Protein AF-0000000084493733 (afdb_homodimer)

Foldseek 3Di:
DPFDKDFLVRLCVVVVHDSVVSVVCCVVVVQPWDDDDNTTIGTPVSSVVSVVVPPPPPPPDPPPPPLQQFEFEEEAADDPLVVVLQVVCVVPPVSYHYHYHYFAQQVRVVCVLVVNGFKYKYFAQDLPVRDTDVVVVVVRDDAFWKWKFFAWKFWKFKWFAAPLVVPDADPVCQLPPPFAEAEADPRHRQNNVNVSVCVVVVHDLVSGHHSPHHDHHQLVRNVCRVVVVGGMYMHTVLSNVVSVIDTHTDDMTTIIMMGTDDPSNPVNVVVSLCCFPPHCSLVVQVPRPRIGSPRTSPTPDTDDDDDDDD/DPFDKDFLVRLCVVVVHDSVVSVVCCVVPVQPWDDDDNTTIGTPVRSVVSVVVPPPPPPPDPPPPPLQQFEFEEEAADDPLVVVLQVVCVVPPVSYHYHYHYFAQQVRVVCVLVVNGFKYKYFAADLPVRDTDVVVVVVRDDAFWKWKFFAWKFWKFKWFAAPLVVPDADPVCQLPPPFAEAEADPRHRQNNVNVSVCVVVVHDLVSGHHSPHHDHHQLVRNVCRVVPVGGMYMHTVLSNVVSVIDTHTDDMTIIIMMGTDDPSNPVNVVVSLCCFPPDCSLVVQVPRPRIGSPRTSPTPDTDDDDDDDD

Nearest PDB structures (foldseek):
  3gzg-assembly3_C  TM=6.805E-01  e=1.046E-08  Xanthomonas citri
  4rxl-assembly1_A  TM=7.061E-01  e=1.014E-07  Vibrio cholerae O1 biovar El Tor str. N16961
  8zj9-assembly1_A  TM=6.864E-01  e=1.014E-07  Acinetobacter baumannii
  4xxu-assembly1_B  TM=6.724E-01  e=3.777E-07  Escherichia coli K-12
  3isp-assembly1_B-2  TM=5.066E-01  e=2.014E-06  Mycobacterium tuberculosis H37Rv

Organism: NCBI:txid1637975

InterPro domains:
  IPR010093 SinI-like, DNA-binding domain [TIGR01764] (5-51)
  IPR013324 RNA polymerase sigma factor, region 3/4-like [SSF88659] (4-46)
  IPR024370 PBP domain [PF12727] (91-277)
  IPR041657 Helix-turn-helix domain, group 17 [PF12728] (6-53)

Radius of gyration: 26.17 Å; Cα contacts (8 Å, |Δi|>4): 1186; chains: 2; bounding box: 71×70×61 Å

pLDDT: mean 86.86, std 16.52, range [29.17, 98.81]

Sequence (620 aa):
MHEKTYSPDEIAKMFKISKNTVYELIKRGELHAFKVGNKMRVVESEINRFKDAGRPSPALESANTPFQEQLLHIAGSHDFLIEQLIKYITGQSPALTIQPTYIGSLEGLMMLYKGNCDIAAMHLLDPTSKEYNLPFIRQLFIHERITVLRLAGREQGLITAKGNPKGILSIKDLTRKNIRFVNRQKGAGTRFLFDSLLADENINPFDIVGYELEEWNHLATASYISGGIADATFGIRSAANKLDLHFIPIAKEKFDLVLRWTNKNEKALEHLIDILQLTDFKDSICSTEGYDGTELGQIMYETKVWRKTKMHEKTYSPDEIAKMFKISKNTVYELIKRGELHAFKVGNKMRVVESEINRFKDAGRPSPALESANTPFQEQLLHIAGSHDFLIEQLIKYITGQSPALTIQPTYIGSLEGLMMLYKGNCDIAAMHLLDPTSKEYNLPFIRQLFIHERITVLRLAGREQGLITAKGNPKGILSIKDLTRKNIRFVNRQKGAGTRFLFDSLLADENINPFDIVGYELEEWNHLATASYISGGIADATFGIRSAANKLDLHFIPIAKEKFDLVLRWTNKNEKALEHLIDILQLTDFKDSICSTEGYDGTELGQIMYETKVWRKTK

Solvent-accessible surface area (backbone atoms only — not comparable to full-atom values): 33458 Å² total; per-residue (Å²): 133,83,74,55,68,37,42,50,65,55,47,11,63,73,67,72,45,52,50,66,53,43,51,48,32,37,74,69,58,70,35,66,64,46,70,62,84,96,40,61,30,26,42,48,70,49,52,54,50,49,58,55,64,67,45,68,72,67,76,67,70,83,60,79,69,78,76,69,71,30,75,42,36,36,24,4,43,76,51,71,64,58,53,49,47,47,54,50,36,55,72,75,33,78,49,45,45,73,48,79,44,73,64,18,15,49,52,10,45,52,35,36,73,72,61,76,34,38,27,16,31,33,36,37,44,33,65,83,79,67,42,58,43,54,71,62,48,58,57,71,50,81,72,56,38,36,39,30,28,32,54,30,35,35,36,31,22,42,34,27,34,63,84,35,86,82,66,73,84,52,78,73,51,43,48,40,88,88,36,37,35,44,29,50,32,92,50,22,22,64,32,42,45,52,53,42,51,32,56,75,66,69,50,59,64,79,50,26,43,39,57,86,40,61,31,89,41,66,56,59,43,45,44,35,25,76,71,61,77,23,48,32,34,66,42,47,43,45,41,22,56,75,65,62,33,25,69,47,84,74,45,77,46,58,34,32,37,38,36,54,64,44,91,86,43,42,66,49,51,51,50,51,51,46,47,51,60,72,45,69,58,50,59,61,39,60,68,35,68,47,44,40,34,88,55,39,48,39,76,76,45,67,51,74,78,73,69,77,78,128,133,84,75,54,69,36,41,49,65,55,48,10,64,74,68,73,46,53,51,65,54,43,51,48,33,37,74,70,57,70,36,66,66,46,71,63,85,95,39,61,30,26,42,48,70,49,52,52,49,49,58,57,64,69,45,68,72,66,78,67,70,82,62,77,69,79,76,69,71,32,74,42,36,36,23,4,43,77,51,70,65,57,53,50,50,47,54,50,36,53,72,74,33,78,50,45,45,72,49,79,45,75,66,19,14,49,51,10,44,51,34,35,73,72,61,74,36,39,27,16,31,34,37,38,44,34,66,84,80,68,43,57,43,52,73,62,48,57,57,70,50,82,71,55,38,37,40,31,29,32,54,28,35,36,37,32,22,42,32,26,36,62,83,36,86,83,67,72,83,52,79,74,52,44,47,40,86,90,34,37,35,44,28,52,31,90,51,24,23,62,32,42,45,51,52,43,52,32,56,76,67,68,49,58,65,81,52,27,44,40,58,85,40,61,32,88,40,65,55,60,43,47,44,34,26,76,70,62,77,22,50,32,33,68,42,48,43,44,42,23,55,75,66,62,34,27,69,47,83,74,45,77,45,57,35,30,38,38,36,54,63,45,89,86,41,42,68,47,52,50,49,51,51,45,46,50,59,72,43,70,57,50,59,58,38,61,69,36,69,47,43,40,35,87,56,39,48,40,75,75,45,68,51,73,77,72,67,78,79,125

Secondary structure (DSSP, 8-state):
----EE-HHHHHHHHT--HHHHHHHHHTTSS--EEETTEEEEEHHHHHHHHHHTS----------S---EEEEEEE---HHHHHHHHHHHHH-TTEEEEEEE--HHHHHHHHHTTS-SEEEE-PBPTTT--BSHHHHHHH-SSS-EEEEEEEEEEEEEEESTT-TT---SGGGGGSTT--EEEEPTT-HHHHHHHHHHHHTT--GGGSTTTT-EESSHHHHHHHHHTTS-SEEEEEHHHHHHTT-EEEEEEEEEEEEEEEP-TTTHHHHHHHHHHHHHSTHHHHHHTSTTEE-TTTT-EEEE--------/----EE-HHHHHHHHT--HHHHHHHHHTTSS--EEETTEEEEEHHHHHHHHHHTS----------S---EEEEEEE---HHHHHHHHHHHHH-TTEEEEEEE--HHHHHHHHHTTS-SEEEE-PBPTTT--BSHHHHHHH-SSS-EEEEEEEEEEEEEEESTT-TT---SGGGGGSTT--EEEEPTT-HHHHHHHHHHHHTT--GGGSTTTT-EESSHHHHHHHHHTTS-SEEEEEHHHHHHTT-EEEEEEEEEEEEEEEP-TTTHHHHHHHHHHHHHSTHHHHHHTSTTEE-TTTT-EEEE--------

Structure (mmCIF, N/CA/C/O backbone):
data_AF-0000000084493733-model_v1
#
loop_
_entity.id
_entity.type
_entity.pdbx_description
1 polymer Excisionase
#
loop_
_atom_site.group_PDB
_atom_site.id
_atom_site.type_symbol
_atom_site.label_atom_id
_atom_site.label_alt_id
_atom_site.label_comp_id
_atom_site.label_asym_id
_atom_site.label_entity_id
_atom_site.label_seq_id
_atom_site.pdbx_PDB_ins_code
_atom_site.Cartn_x
_atom_site.Cartn_y
_atom_site.Cartn_z
_atom_site.occupancy
_atom_site.B_iso_or_equiv
_atom_site.auth_seq_id
_atom_site.auth_comp_id
_atom_site.auth_asym_id
_atom_site.auth_atom_id
_atom_site.pdbx_PDB_model_num
ATOM 1 N N . MET A 1 1 ? -7.363 -23.484 -29.078 1 34.38 1 MET A N 1
ATOM 2 C CA . MET A 1 1 ? -7.898 -22.438 -29.938 1 34.38 1 MET A CA 1
ATOM 3 C C . MET A 1 1 ? -6.941 -21.25 -30.016 1 34.38 1 MET A C 1
ATOM 5 O O . MET A 1 1 ? -6.453 -20.781 -28.984 1 34.38 1 MET A O 1
ATOM 9 N N . HIS A 1 2 ? -6.121 -21.016 -31.016 1 51.09 2 HIS A N 1
ATOM 10 C CA . HIS A 1 2 ? -5.074 -20.047 -31.328 1 51.09 2 HIS A CA 1
ATOM 11 C C . HIS A 1 2 ? -5.594 -18.625 -31.203 1 51.09 2 HIS A C 1
ATOM 13 O O . HIS A 1 2 ? -6.504 -18.219 -31.938 1 51.09 2 HIS A O 1
ATOM 19 N N . GLU A 1 3 ? -5.418 -18.047 -30.109 1 57.03 3 GLU A N 1
ATOM 20 C CA . GLU A 1 3 ? -5.934 -16.688 -29.984 1 57.03 3 GLU A CA 1
ATOM 21 C C . GLU A 1 3 ? -5.242 -15.734 -30.969 1 57.03 3 GLU A C 1
ATOM 23 O O . GLU A 1 3 ? -4.012 -15.734 -31.078 1 57.03 3 GLU A O 1
ATOM 28 N N . LYS A 1 4 ? -5.98 -15.219 -31.844 1 74.5 4 LYS A N 1
ATOM 29 C CA . LYS A 1 4 ? -5.527 -14.281 -32.875 1 74.5 4 LYS A CA 1
ATOM 30 C C . LYS A 1 4 ? -4.855 -13.062 -32.219 1 74.5 4 LYS A C 1
ATOM 32 O O . LYS A 1 4 ? -5.332 -12.531 -31.234 1 74.5 4 LYS A O 1
ATOM 37 N N . THR A 1 5 ? -3.557 -12.695 -32.688 1 80.94 5 THR A N 1
ATOM 38 C CA . THR A 1 5 ? -2.82 -11.531 -32.219 1 80.94 5 THR A CA 1
ATOM 39 C C . THR A 1 5 ? -2.814 -10.422 -33.25 1 80.94 5 THR A C 1
ATOM 41 O O . THR A 1 5 ? -2.889 -10.695 -34.469 1 80.94 5 THR A O 1
ATOM 44 N N . TYR A 1 6 ? -2.82 -9.133 -32.781 1 83.5 6 TYR A N 1
ATOM 45 C CA . TYR A 1 6 ? -2.887 -7.957 -33.656 1 83.5 6 TYR A CA 1
ATOM 46 C C . TYR A 1 6 ? -1.684 -7.047 -33.406 1 83.5 6 TYR A C 1
ATOM 48 O O . TYR A 1 6 ? -1.198 -6.914 -32.281 1 83.5 6 TYR A O 1
ATOM 56 N N . SER A 1 7 ? -1.147 -6.531 -34.531 1 83.62 7 SER A N 1
ATOM 57 C CA . SER A 1 7 ? -0.077 -5.543 -34.438 1 83.62 7 SER A CA 1
ATOM 58 C C . SER A 1 7 ? -0.62 -4.164 -34.094 1 83.62 7 SER A C 1
ATOM 60 O O . SER A 1 7 ? -1.807 -3.889 -34.281 1 83.62 7 SER A O 1
ATOM 62 N N . PRO A 1 8 ? 0.223 -3.291 -33.625 1 84 8 PRO A N 1
ATOM 63 C CA . PRO A 1 8 ? -0.218 -1.923 -33.344 1 84 8 PRO A CA 1
ATOM 64 C C . PRO A 1 8 ? -0.81 -1.229 -34.562 1 84 8 PRO A C 1
ATOM 66 O O . PRO A 1 8 ? -1.771 -0.466 -34.438 1 84 8 PRO A O 1
ATOM 69 N N . ASP A 1 9 ? -0.319 -1.538 -35.719 1 84.06 9 ASP A N 1
ATOM 70 C CA . ASP A 1 9 ? -0.839 -0.973 -36.969 1 84.06 9 ASP A CA 1
ATOM 71 C C . ASP A 1 9 ? -2.26 -1.462 -37.219 1 84.06 9 ASP A C 1
ATOM 73 O O . ASP A 1 9 ? -3.121 -0.684 -37.656 1 84.06 9 ASP A O 1
ATOM 77 N N . GLU A 1 10 ? -2.502 -2.738 -36.969 1 83.38 10 GLU A N 1
ATOM 78 C CA . GLU A 1 10 ? -3.824 -3.33 -37.125 1 83.38 10 GLU A CA 1
ATOM 79 C C . GLU A 1 10 ? -4.824 -2.75 -36.156 1 83.38 10 GLU A C 1
ATOM 81 O O . GLU A 1 10 ? -5.977 -2.48 -36.5 1 83.38 10 GLU A O 1
ATOM 86 N N . ILE A 1 11 ? -4.324 -2.555 -35.031 1 83.62 11 ILE A N 1
ATOM 87 C CA . ILE A 1 11 ? -5.164 -2.006 -33.969 1 83.62 11 ILE A CA 1
ATOM 88 C C . ILE A 1 11 ? -5.496 -0.548 -34.281 1 83.62 11 ILE A C 1
ATOM 90 O O . ILE A 1 11 ? -6.641 -0.114 -34.094 1 83.62 11 ILE A O 1
ATOM 94 N N . ALA A 1 12 ? -4.598 0.131 -34.75 1 80.62 12 ALA A N 1
ATOM 95 C CA . ALA A 1 12 ? -4.797 1.521 -35.156 1 80.62 12 ALA A CA 1
ATOM 96 C C . ALA A 1 12 ? -5.883 1.632 -36.219 1 80.62 12 ALA A C 1
ATOM 98 O O . ALA A 1 12 ? -6.754 2.502 -36.125 1 80.62 12 ALA A O 1
ATOM 99 N N . LYS A 1 13 ? -5.855 0.745 -37.125 1 80.12 13 LYS A N 1
ATOM 100 C CA . LYS A 1 13 ? -6.852 0.709 -38.188 1 80.12 13 LYS A CA 1
ATOM 101 C C . LYS A 1 13 ? -8.227 0.322 -37.656 1 80.12 13 LYS A C 1
ATOM 103 O O . LYS A 1 13 ? -9.242 0.892 -38.062 1 80.12 13 LYS A O 1
ATOM 108 N N . MET A 1 14 ? -8.188 -0.597 -36.656 1 79.88 14 MET A N 1
ATOM 109 C CA . MET A 1 14 ? -9.414 -1.136 -36.094 1 79.88 14 MET A CA 1
ATOM 110 C C . MET A 1 14 ? -10.156 -0.065 -35.281 1 79.88 14 MET A C 1
ATOM 112 O O . MET A 1 14 ? -11.383 0.017 -35.344 1 79.88 14 MET A O 1
ATOM 116 N N . PHE A 1 15 ? -9.359 0.725 -34.625 1 76.38 15 PHE A N 1
ATOM 117 C CA . PHE A 1 15 ? -9.969 1.702 -33.719 1 76.38 15 PHE A CA 1
ATOM 118 C C . PHE A 1 15 ? -9.914 3.098 -34.312 1 76.38 15 PHE A C 1
ATOM 120 O O . PHE A 1 15 ? -10.336 4.07 -33.688 1 76.38 15 PHE A O 1
ATOM 127 N N . LYS A 1 16 ? -9.438 3.217 -35.531 1 78.62 16 LYS A N 1
ATOM 128 C CA . LYS A 1 16 ? -9.297 4.477 -36.281 1 78.62 16 LYS A CA 1
ATOM 129 C C . LYS A 1 16 ? -8.555 5.512 -35.438 1 78.62 16 LYS A C 1
ATOM 131 O O . LYS A 1 16 ? -8.992 6.656 -35.312 1 78.62 16 LYS A O 1
ATOM 136 N N . ILE A 1 17 ? -7.477 5.035 -34.844 1 79.69 17 ILE A N 1
ATOM 137 C CA . ILE A 1 17 ? -6.562 5.906 -34.125 1 79.69 17 ILE A CA 1
ATOM 138 C C . ILE A 1 17 ? -5.16 5.793 -34.719 1 79.69 17 ILE A C 1
ATOM 140 O O . ILE A 1 17 ? -4.895 4.922 -35.531 1 79.69 17 ILE A O 1
ATOM 144 N N . SER A 1 18 ? -4.359 6.754 -34.344 1 78.5 18 SER A N 1
ATOM 145 C CA . SER A 1 18 ? -2.994 6.723 -34.844 1 78.5 18 SER A CA 1
ATOM 146 C C . SER A 1 18 ? -2.188 5.602 -34.188 1 78.5 18 SER A C 1
ATOM 148 O O . SER A 1 18 ? -2.488 5.18 -33.094 1 78.5 18 SER A O 1
ATOM 150 N N . LYS A 1 19 ? -1.23 5.121 -34.938 1 81.31 19 LYS A N 1
ATOM 151 C CA . LYS A 1 19 ? -0.3 4.129 -34.406 1 81.31 19 LYS A CA 1
ATOM 152 C C . LYS A 1 19 ? 0.354 4.621 -33.125 1 81.31 19 LYS A C 1
ATOM 154 O O . LYS A 1 19 ? 0.519 3.854 -32.188 1 81.31 19 LYS A O 1
ATOM 159 N N . ASN A 1 20 ? 0.605 5.805 -33.094 1 81.19 20 ASN A N 1
ATOM 160 C CA . ASN A 1 20 ? 1.212 6.41 -31.906 1 81.19 20 ASN A CA 1
ATOM 161 C C . ASN A 1 20 ? 0.272 6.359 -30.719 1 81.19 20 ASN A C 1
ATOM 163 O O . ASN A 1 20 ? 0.708 6.117 -29.594 1 81.19 20 ASN A O 1
ATOM 167 N N . THR A 1 21 ? -0.92 6.531 -30.953 1 79.25 21 THR A N 1
ATOM 168 C CA . THR A 1 21 ? -1.923 6.445 -29.906 1 79.25 21 THR A CA 1
ATOM 169 C C . THR A 1 21 ? -1.994 5.031 -29.328 1 79.25 21 THR A C 1
ATOM 171 O O . THR A 1 21 ? -2.123 4.848 -28.125 1 79.25 21 THR A O 1
ATOM 174 N N . VAL A 1 22 ? -1.88 4.035 -30.188 1 80.62 22 VAL A N 1
ATOM 175 C CA . VAL A 1 22 ? -1.891 2.652 -29.734 1 80.62 22 VAL A CA 1
ATOM 176 C C . VAL A 1 22 ? -0.711 2.412 -28.797 1 80.62 22 VAL A C 1
ATOM 178 O O . VAL A 1 22 ? -0.875 1.834 -27.719 1 80.62 22 VAL A O 1
ATOM 181 N N . TYR A 1 23 ? 0.371 2.943 -29.219 1 80.5 23 TYR A N 1
ATOM 182 C CA . TYR A 1 23 ? 1.558 2.771 -28.391 1 80.5 23 TYR A CA 1
ATOM 183 C C . TYR A 1 23 ? 1.407 3.51 -27.062 1 80.5 23 TYR A C 1
ATOM 185 O O . TYR A 1 23 ? 1.854 3.023 -26.016 1 80.5 23 TYR A O 1
ATOM 193 N N . GLU A 1 24 ? 0.794 4.547 -27.141 1 75.69 24 GLU A N 1
ATOM 194 C CA . GLU A 1 24 ? 0.526 5.297 -25.906 1 75.69 24 GLU A CA 1
ATOM 195 C C . GLU A 1 24 ? -0.408 4.527 -24.984 1 75.69 24 GLU A C 1
ATOM 197 O O . GLU A 1 24 ? -0.206 4.512 -23.766 1 75.69 24 GLU A O 1
ATOM 202 N N . LEU A 1 25 ? -1.388 3.895 -25.5 1 75.25 25 LEU A N 1
ATOM 203 C CA . LEU A 1 25 ? -2.332 3.072 -24.75 1 75.25 25 LEU A CA 1
ATOM 204 C C . LEU A 1 25 ? -1.619 1.898 -24.078 1 75.25 25 LEU A C 1
ATOM 206 O O . LEU A 1 25 ? -1.921 1.552 -22.938 1 75.25 25 LEU A O 1
ATOM 210 N N . ILE A 1 26 ? -0.688 1.406 -24.812 1 76.56 26 ILE A N 1
ATOM 211 C CA . ILE A 1 26 ? 0.076 0.27 -24.312 1 76.56 26 ILE A CA 1
ATOM 212 C C . ILE A 1 26 ? 1.011 0.732 -23.188 1 76.56 26 ILE A C 1
ATOM 214 O O . ILE A 1 26 ? 1.105 0.086 -22.141 1 76.56 26 ILE A O 1
ATOM 218 N N . LYS A 1 27 ? 1.605 1.823 -23.391 1 68.56 27 LYS A N 1
ATOM 219 C CA . LYS A 1 27 ? 2.531 2.4 -22.422 1 68.56 27 LYS A CA 1
ATOM 220 C C . LYS A 1 27 ? 1.812 2.777 -21.125 1 68.56 27 LYS A C 1
ATOM 222 O O . LYS A 1 27 ? 2.35 2.596 -20.031 1 68.56 27 LYS A O 1
ATOM 227 N N . ARG A 1 28 ? 0.586 3.117 -21.328 1 61.12 28 ARG A N 1
ATOM 228 C CA . ARG A 1 28 ? -0.223 3.561 -20.203 1 61.12 28 ARG A CA 1
ATOM 229 C C . ARG A 1 28 ? -0.904 2.381 -19.516 1 61.12 28 ARG A C 1
ATOM 231 O O . ARG A 1 28 ? -1.608 2.555 -18.531 1 61.12 28 ARG A O 1
ATOM 238 N N . GLY A 1 29 ? -0.755 1.306 -20.203 1 64.94 29 GLY A N 1
ATOM 239 C CA . GLY A 1 29 ? -1.311 0.083 -19.641 1 64.94 29 GLY A CA 1
ATOM 240 C C . GLY A 1 29 ? -2.785 -0.097 -19.953 1 64.94 29 GLY A C 1
ATOM 241 O O . GLY A 1 29 ? -3.439 -0.977 -19.391 1 64.94 29 GLY A O 1
ATOM 242 N N . GLU A 1 30 ? -3.383 0.664 -20.672 1 69.5 30 GLU A N 1
ATOM 243 C CA . GLU A 1 30 ? -4.789 0.559 -21.047 1 69.5 30 GLU A CA 1
ATOM 244 C C . GLU A 1 30 ? -5.012 -0.58 -22.047 1 69.5 30 GLU A C 1
ATOM 246 O O . GLU A 1 30 ? -6.094 -1.169 -22.094 1 69.5 30 GLU A O 1
ATOM 251 N N . LEU A 1 31 ? -4 -0.773 -22.75 1 71.44 31 LEU A N 1
ATOM 252 C CA . LEU A 1 31 ? -3.979 -1.884 -23.688 1 71.44 31 LEU A CA 1
ATOM 253 C C . LEU A 1 31 ? -2.779 -2.789 -23.438 1 71.44 31 LEU A C 1
ATOM 255 O O . LEU A 1 31 ? -1.631 -2.346 -23.516 1 71.44 31 LEU A O 1
ATOM 259 N N . HIS A 1 32 ? -3.115 -3.865 -23.125 1 73.88 32 HIS A N 1
ATOM 260 C CA . HIS A 1 32 ? -2.037 -4.785 -22.781 1 73.88 32 HIS A CA 1
ATOM 261 C C . HIS A 1 32 ? -1.484 -5.48 -24.016 1 73.88 32 HIS A C 1
ATOM 263 O O . HIS A 1 32 ? -2.225 -6.152 -24.75 1 73.88 32 HIS A O 1
ATOM 269 N N . ALA A 1 33 ? -0.223 -5.277 -24.219 1 75.44 33 ALA A N 1
ATOM 270 C CA . ALA A 1 33 ? 0.449 -5.906 -25.359 1 75.44 33 ALA A CA 1
ATOM 271 C C . ALA A 1 33 ? 1.625 -6.762 -24.891 1 75.44 33 ALA A C 1
ATOM 273 O O . ALA A 1 33 ? 2.059 -6.66 -23.734 1 75.44 33 ALA A O 1
ATOM 274 N N . PHE A 1 34 ? 2 -7.707 -25.781 1 71 34 PHE A N 1
ATOM 275 C CA . PHE A 1 34 ? 3.188 -8.516 -25.516 1 71 34 PHE A CA 1
ATOM 276 C C . PHE A 1 34 ? 4.121 -8.492 -26.719 1 71 34 PHE A C 1
ATOM 278 O O . PHE A 1 34 ? 3.688 -8.25 -27.844 1 71 34 PHE A O 1
ATOM 285 N N . LYS A 1 35 ? 5.453 -8.617 -26.422 1 65.5 35 LYS A N 1
ATOM 286 C CA . LYS A 1 35 ? 6.445 -8.609 -27.484 1 65.5 35 LYS A CA 1
ATOM 287 C C . LYS A 1 35 ? 6.727 -10.023 -27.984 1 65.5 35 LYS A C 1
ATOM 289 O O . LYS A 1 35 ? 6.926 -10.945 -27.188 1 65.5 35 LYS A O 1
ATOM 294 N N . VAL A 1 36 ? 6.52 -10.234 -29.266 1 61.34 36 VAL A N 1
ATOM 295 C CA . VAL A 1 36 ? 6.98 -11.43 -29.953 1 61.34 36 VAL A CA 1
ATOM 296 C C . VAL A 1 36 ? 8.188 -11.086 -30.828 1 61.34 36 VAL A C 1
ATOM 298 O O . VAL A 1 36 ? 8.039 -10.477 -31.891 1 61.34 36 VAL A O 1
ATOM 301 N N . GLY A 1 37 ? 9.43 -11.422 -30.375 1 58.84 37 GLY A N 1
ATOM 302 C CA . GLY A 1 37 ? 10.633 -10.867 -30.984 1 58.84 37 GLY A CA 1
ATOM 303 C C . GLY A 1 37 ? 10.789 -9.375 -30.75 1 58.84 37 GLY A C 1
ATOM 304 O O . GLY A 1 37 ? 10.789 -8.93 -29.594 1 58.84 37 GLY A O 1
ATOM 305 N N . ASN A 1 38 ? 10.922 -8.602 -31.719 1 66.75 38 ASN A N 1
ATOM 306 C CA . ASN A 1 38 ? 11.047 -7.148 -31.625 1 66.75 38 ASN A CA 1
ATOM 307 C C . ASN A 1 38 ? 9.734 -6.445 -31.953 1 66.75 38 ASN A C 1
ATOM 309 O O . ASN A 1 38 ? 9.711 -5.23 -32.156 1 66.75 38 ASN A O 1
ATOM 313 N N . LYS A 1 39 ? 8.57 -7.211 -31.984 1 74.62 39 LYS A N 1
ATOM 314 C CA . LYS A 1 39 ? 7.309 -6.617 -32.406 1 74.62 39 LYS A CA 1
ATOM 315 C C . LYS A 1 39 ? 6.238 -6.73 -31.344 1 74.62 39 LYS A C 1
ATOM 317 O O . LYS A 1 39 ? 6.117 -7.773 -30.688 1 74.62 39 LYS A O 1
ATOM 322 N N . MET A 1 40 ? 5.551 -5.648 -31.078 1 80.12 40 MET A N 1
ATOM 323 C CA . MET A 1 40 ? 4.461 -5.57 -30.109 1 80.12 40 MET A CA 1
ATOM 324 C C . MET A 1 40 ? 3.203 -6.238 -30.656 1 80.12 40 MET A C 1
ATOM 326 O O . MET A 1 40 ? 2.842 -6.035 -31.812 1 80.12 40 MET A O 1
ATOM 330 N N . ARG A 1 41 ? 2.596 -7.156 -29.906 1 77.94 41 ARG A N 1
ATOM 331 C CA . ARG A 1 41 ? 1.354 -7.824 -30.281 1 77.94 41 ARG A CA 1
ATOM 332 C C . ARG A 1 41 ? 0.318 -7.727 -29.172 1 77.94 41 ARG A C 1
ATOM 334 O O . ARG A 1 41 ? 0.67 -7.641 -27.984 1 77.94 41 ARG A O 1
ATOM 341 N N . VAL A 1 42 ? -0.953 -7.656 -29.578 1 80.69 42 VAL A N 1
ATOM 342 C CA . VAL A 1 42 ? -2.1 -7.645 -28.672 1 80.69 42 VAL A CA 1
ATOM 343 C C . VAL A 1 42 ? -3.035 -8.805 -29.016 1 80.69 42 VAL A C 1
ATOM 345 O O . VAL A 1 42 ? -3.381 -9.016 -30.172 1 80.69 42 VAL A O 1
ATOM 348 N N . VAL A 1 43 ? -3.369 -9.539 -28.125 1 76 43 VAL A N 1
ATOM 349 C CA . VAL A 1 43 ? -4.23 -10.695 -28.359 1 76 43 VAL A CA 1
ATOM 350 C C . VAL A 1 43 ? -5.672 -10.227 -28.547 1 76 43 VAL A C 1
ATOM 352 O O . VAL A 1 43 ? -6.074 -9.195 -28 1 76 43 VAL A O 1
ATOM 355 N N . GLU A 1 44 ? -6.441 -10.992 -29.172 1 74.81 44 GLU A N 1
ATOM 356 C CA . GLU A 1 44 ? -7.828 -10.664 -29.5 1 74.81 44 GLU A CA 1
ATOM 357 C C . GLU A 1 44 ? -8.648 -10.414 -28.25 1 74.81 44 GLU A C 1
ATOM 359 O O . GLU A 1 44 ? -9.477 -9.5 -28.219 1 74.81 44 GLU A O 1
ATOM 364 N N . SER A 1 45 ? -8.414 -11.109 -27.359 1 69.81 45 SER A N 1
ATOM 365 C CA . SER A 1 45 ? -9.195 -10.961 -26.125 1 69.81 45 SER A CA 1
ATOM 366 C C . SER A 1 45 ? -8.93 -9.617 -25.469 1 69.81 45 SER A C 1
ATOM 368 O O . SER A 1 45 ? -9.844 -9.008 -24.906 1 69.81 45 SER A O 1
ATOM 370 N N . GLU A 1 46 ? -7.734 -9.148 -25.656 1 73 46 GLU A N 1
ATOM 371 C CA . GLU A 1 46 ? -7.352 -7.848 -25.125 1 73 46 GLU A CA 1
ATOM 372 C C . GLU A 1 46 ? -8 -6.715 -25.922 1 73 46 GLU A C 1
ATOM 374 O O . GLU A 1 46 ? -8.398 -5.699 -25.344 1 73 46 GLU A O 1
ATOM 379 N N . ILE A 1 47 ? -8.148 -6.91 -27.109 1 74.75 47 ILE A N 1
ATOM 380 C CA . ILE A 1 47 ? -8.789 -5.934 -27.984 1 74.75 47 ILE A CA 1
ATOM 381 C C . ILE A 1 47 ? -10.273 -5.84 -27.641 1 74.75 47 ILE A C 1
ATOM 383 O O . ILE A 1 47 ? -10.836 -4.742 -27.578 1 74.75 47 ILE A O 1
ATOM 387 N N . ASN A 1 48 ? -10.828 -6.855 -27.438 1 70.19 48 ASN A N 1
ATOM 388 C CA . ASN A 1 48 ? -12.242 -6.891 -27.078 1 70.19 48 ASN A CA 1
ATOM 389 C C . ASN A 1 48 ? -12.492 -6.234 -25.734 1 70.19 48 ASN A C 1
ATOM 391 O O . ASN A 1 48 ? -13.469 -5.504 -25.562 1 70.19 48 ASN A O 1
ATOM 395 N N . ARG A 1 49 ? -11.586 -6.496 -24.938 1 65.5 49 ARG A N 1
ATOM 396 C CA . ARG A 1 49 ? -11.648 -5.867 -23.609 1 65.5 49 ARG A CA 1
ATOM 397 C C . ARG A 1 49 ? -11.602 -4.348 -23.734 1 65.5 49 ARG A C 1
ATOM 399 O O . ARG A 1 49 ? -12.383 -3.648 -23.094 1 65.5 49 ARG A O 1
ATOM 406 N N . PHE A 1 50 ? -10.711 -3.873 -24.469 1 67.19 50 PHE A N 1
ATOM 407 C CA . PHE A 1 50 ? -10.477 -2.449 -24.688 1 67.19 50 PHE A CA 1
ATOM 408 C C . PHE A 1 50 ? -11.68 -1.795 -25.359 1 67.19 50 PHE A C 1
ATOM 410 O O . PHE A 1 50 ? -12.047 -0.671 -25.016 1 67.19 50 PHE A O 1
ATOM 417 N N . LYS A 1 51 ? -12.289 -2.455 -26.266 1 65.75 51 LYS A N 1
ATOM 418 C CA . LYS A 1 51 ? -13.484 -1.992 -26.953 1 65.75 51 LYS A CA 1
ATOM 419 C C . LYS A 1 51 ? -14.656 -1.827 -25.984 1 65.75 51 LYS A C 1
ATOM 421 O O . LYS A 1 51 ? -15.438 -0.88 -26.109 1 65.75 51 LYS A O 1
ATOM 426 N N . ASP A 1 52 ? -14.664 -2.693 -25.219 1 54.97 52 ASP A N 1
ATOM 427 C CA . ASP A 1 52 ? -15.797 -2.758 -24.312 1 54.97 52 ASP A CA 1
ATOM 428 C C . ASP A 1 52 ? -15.656 -1.743 -23.172 1 54.97 52 ASP A C 1
ATOM 430 O O . ASP A 1 52 ? -16.656 -1.305 -22.594 1 54.97 52 ASP A O 1
ATOM 434 N N . ALA A 1 53 ? -14.484 -1.418 -22.938 1 47.03 53 ALA A N 1
ATOM 435 C CA . ALA A 1 53 ? -14.242 -0.478 -21.844 1 47.03 53 ALA A CA 1
ATOM 436 C C . ALA A 1 53 ? -14.727 0.922 -22.203 1 47.03 53 ALA A C 1
ATOM 438 O O . ALA A 1 53 ? -15.078 1.71 -21.328 1 47.03 53 ALA A O 1
ATOM 439 N N . GLY A 1 54 ? -14.633 1.336 -23.406 1 40.19 54 GLY A N 1
ATOM 440 C CA . GLY A 1 54 ? -15.062 2.646 -23.875 1 40.19 54 GLY A CA 1
ATOM 441 C C . GLY A 1 54 ? -16.578 2.791 -23.938 1 40.19 54 GLY A C 1
ATOM 442 O O . GLY A 1 54 ? -17.078 3.854 -24.297 1 40.19 54 GLY A O 1
ATOM 443 N N . ARG A 1 55 ? -17.219 1.699 -24.156 1 33.91 55 ARG A N 1
ATOM 444 C CA . ARG A 1 55 ? -18.656 1.904 -24.281 1 33.91 55 ARG A CA 1
ATOM 445 C C . ARG A 1 55 ? -19.234 2.482 -22.984 1 33.91 55 ARG A C 1
ATOM 447 O O . ARG A 1 55 ? -18.953 1.982 -21.891 1 33.91 55 ARG A O 1
ATOM 454 N N . PRO A 1 56 ? -19.578 3.68 -23.016 1 31.14 56 PRO A N 1
ATOM 455 C CA . PRO A 1 56 ? -20.453 4.012 -21.891 1 31.14 56 PRO A CA 1
ATOM 456 C C . PRO A 1 56 ? -21.469 2.912 -21.594 1 31.14 56 PRO A C 1
ATOM 458 O O . PRO A 1 56 ? -21.969 2.258 -22.5 1 31.14 56 PRO A O 1
ATOM 461 N N . SER A 1 57 ? -21.234 2.121 -20.562 1 30.73 57 SER A N 1
ATOM 462 C CA . SER A 1 57 ? -22.359 1.227 -20.297 1 30.73 57 SER A CA 1
ATOM 463 C C . SER A 1 57 ? -23.688 1.892 -20.641 1 30.73 57 SER A C 1
ATOM 465 O O . SER A 1 57 ? -23.953 3.016 -20.203 1 30.73 57 SER A O 1
ATOM 467 N N . PRO A 1 58 ? -24.25 1.666 -21.703 1 29.25 58 PRO A N 1
ATOM 468 C CA . PRO A 1 58 ? -25.609 2.174 -21.781 1 29.25 58 PRO A CA 1
ATOM 469 C C . PRO A 1 58 ? -26.344 2.113 -20.438 1 29.25 58 PRO A C 1
ATOM 471 O O . PRO A 1 58 ? -26.078 1.217 -19.625 1 29.25 58 PRO A O 1
ATOM 474 N N . ALA A 1 59 ? -26.641 3.199 -19.891 1 29.7 59 ALA A N 1
ATOM 475 C CA . ALA A 1 59 ? -27.719 3.129 -18.891 1 29.7 59 ALA A CA 1
ATOM 476 C C . ALA A 1 59 ? -28.75 2.076 -19.266 1 29.7 59 ALA A C 1
ATOM 478 O O . ALA A 1 59 ? -29.547 2.279 -20.188 1 29.7 59 ALA A O 1
ATOM 479 N N . LEU A 1 60 ? -28.25 0.863 -19.562 1 29.86 60 LEU A N 1
ATOM 480 C CA . LEU A 1 60 ? -29.406 -0.028 -19.719 1 29.86 60 LEU A CA 1
ATOM 481 C C . LEU A 1 60 ? -30.547 0.395 -18.812 1 29.86 60 LEU A C 1
ATOM 483 O O . LEU A 1 60 ? -30.344 0.623 -17.609 1 29.86 60 LEU A O 1
ATOM 487 N N . GLU A 1 61 ? -31.484 1.065 -19.266 1 31.19 61 GLU A N 1
ATOM 488 C CA . GLU A 1 61 ? -32.844 1.107 -18.766 1 31.19 61 GLU A CA 1
ATOM 489 C C . GLU A 1 61 ? -33.188 -0.16 -17.984 1 31.19 61 GLU A C 1
ATOM 491 O O . GLU A 1 61 ? -32.906 -1.27 -18.438 1 31.19 61 GLU A O 1
ATOM 496 N N . SER A 1 62 ? -33.219 -0.04 -16.641 1 32.34 62 SER A N 1
ATOM 497 C CA . SER A 1 62 ? -33.875 -0.969 -15.727 1 32.34 62 SER A CA 1
ATOM 498 C C . SER A 1 62 ? -35.062 -1.649 -16.375 1 32.34 62 SER A C 1
ATOM 500 O O . SER A 1 62 ? -36.219 -1.229 -16.172 1 32.34 62 SER A O 1
ATOM 502 N N . ALA A 1 63 ? -35.094 -1.861 -17.609 1 30.23 63 ALA A N 1
ATOM 503 C CA . ALA A 1 63 ? -36.25 -2.715 -17.828 1 30.23 63 ALA A CA 1
ATOM 504 C C . ALA A 1 63 ? -36.281 -3.887 -16.844 1 30.23 63 ALA A C 1
ATOM 506 O O . ALA A 1 63 ? -35.219 -4.355 -16.422 1 30.23 63 ALA A O 1
ATOM 507 N N . ASN A 1 64 ? -37.406 -4.32 -16.297 1 34.47 64 ASN A N 1
ATOM 508 C CA . ASN A 1 64 ? -37.938 -5.363 -15.422 1 34.47 64 ASN A CA 1
ATOM 509 C C . ASN A 1 64 ? -37.281 -6.711 -15.703 1 34.47 64 ASN A C 1
ATOM 511 O O . ASN A 1 64 ? -37.844 -7.762 -15.406 1 34.47 64 ASN A O 1
ATOM 515 N N . THR A 1 65 ? -36.375 -6.871 -16.641 1 39.75 65 THR A N 1
ATOM 516 C CA . THR A 1 65 ? -36.094 -8.297 -16.562 1 39.75 65 THR A CA 1
ATOM 517 C C . THR A 1 65 ? -35.5 -8.648 -15.203 1 39.75 65 THR A C 1
ATOM 519 O O . THR A 1 65 ? -34.5 -8.031 -14.781 1 39.75 65 THR A O 1
ATOM 522 N N . PRO A 1 66 ? -36.062 -9.383 -14.258 1 41.69 66 PRO A N 1
ATOM 523 C CA . PRO A 1 66 ? -35.844 -9.688 -12.844 1 41.69 66 PRO A CA 1
ATOM 524 C C . PRO A 1 66 ? -34.375 -10.016 -12.547 1 41.69 66 PRO A C 1
ATOM 526 O O . PRO A 1 66 ? -34 -10.062 -11.375 1 41.69 66 PRO A O 1
ATOM 529 N N . PHE A 1 67 ? -33.656 -10.773 -13.359 1 46.19 67 PHE A N 1
ATOM 530 C CA . PHE A 1 67 ? -32.406 -11.258 -12.773 1 46.19 67 PHE A CA 1
ATOM 531 C C . PHE A 1 67 ? -31.344 -10.148 -12.742 1 46.19 67 PHE A C 1
ATOM 533 O O . PHE A 1 67 ? -30.859 -9.719 -13.789 1 46.19 67 PHE A O 1
ATOM 540 N N . GLN A 1 68 ? -31.375 -9.195 -11.953 1 54.88 68 GLN A N 1
ATOM 541 C CA . GLN A 1 68 ? -30.375 -8.156 -11.773 1 54.88 68 GLN A CA 1
ATOM 542 C C . GLN A 1 68 ? -28.969 -8.742 -11.758 1 54.88 68 GLN A C 1
ATOM 544 O O . GLN A 1 68 ? -28.625 -9.555 -10.898 1 54.88 68 GLN A O 1
ATOM 549 N N . GLU A 1 69 ? -28.188 -8.758 -12.844 1 70.06 69 GLU A N 1
ATOM 550 C CA . GLU A 1 69 ? -26.812 -9.203 -13.016 1 70.06 69 GLU A CA 1
ATOM 551 C C . GLU A 1 69 ? -25.891 -8.594 -11.953 1 70.06 69 GLU A C 1
ATOM 553 O O . GLU A 1 69 ? -25.891 -7.379 -11.758 1 70.06 69 GLU A O 1
ATOM 558 N N . GLN A 1 70 ? -25.5 -9.531 -10.969 1 86.5 70 GLN A N 1
ATOM 559 C CA . GLN A 1 70 ? -24.562 -9.156 -9.914 1 86.5 70 GLN A CA 1
ATOM 560 C C . GLN A 1 70 ? -23.125 -9.156 -10.43 1 86.5 70 GLN A C 1
ATOM 562 O O . GLN A 1 70 ? -22.672 -10.156 -10.977 1 86.5 70 GLN A O 1
ATOM 567 N N . LEU A 1 71 ? -22.453 -8.039 -10.43 1 92.94 71 LEU A N 1
ATOM 568 C CA . LEU A 1 71 ? -21.094 -7.898 -10.914 1 92.94 71 LEU A CA 1
ATOM 569 C C . LEU A 1 71 ? -20.125 -7.723 -9.742 1 92.94 71 LEU A C 1
ATOM 571 O O . LEU A 1 71 ? -20.391 -6.945 -8.828 1 92.94 71 LEU A O 1
ATOM 575 N N . LEU A 1 72 ? -19.062 -8.562 -9.734 1 97.06 72 LEU A N 1
ATOM 576 C CA . LEU A 1 72 ? -17.984 -8.43 -8.766 1 97.06 72 LEU A CA 1
ATOM 577 C C . LEU A 1 72 ? -16.656 -8.141 -9.477 1 97.06 72 LEU A C 1
ATOM 579 O O . LEU A 1 72 ? -16.359 -8.742 -10.5 1 97.06 72 LEU A O 1
ATOM 583 N N . HIS A 1 73 ? -15.922 -7.207 -8.992 1 98.06 73 HIS A N 1
ATOM 584 C CA . HIS A 1 73 ? -14.57 -6.914 -9.461 1 98.06 73 HIS A CA 1
ATOM 585 C C . HIS A 1 73 ? -13.523 -7.527 -8.531 1 98.06 73 HIS A C 1
ATOM 587 O O . HIS A 1 73 ? -13.523 -7.262 -7.328 1 98.06 73 HIS A O 1
ATOM 593 N N . ILE A 1 74 ? -12.688 -8.383 -9.109 1 98.12 74 ILE A N 1
ATOM 594 C CA . ILE A 1 74 ? -11.578 -8.977 -8.359 1 98.12 74 ILE A CA 1
ATOM 595 C C . ILE A 1 74 ? -10.258 -8.383 -8.844 1 98.12 74 ILE A C 1
ATOM 597 O O . ILE A 1 74 ? -10.023 -8.266 -10.047 1 98.12 74 ILE A O 1
ATOM 601 N N . ALA A 1 75 ? -9.406 -7.895 -7.918 1 98 75 ALA A N 1
ATOM 602 C CA . ALA A 1 75 ? -8.078 -7.387 -8.258 1 98 75 ALA A CA 1
ATOM 603 C C . ALA A 1 75 ? -6.996 -8.117 -7.469 1 98 75 ALA A C 1
ATOM 605 O O . ALA A 1 75 ? -7.242 -8.578 -6.352 1 98 75 ALA A O 1
ATOM 606 N N . GLY A 1 76 ? -5.812 -8.242 -8.023 1 96.69 76 GLY A N 1
ATOM 607 C CA . GLY A 1 76 ? -4.699 -8.773 -7.25 1 96.69 76 GLY A CA 1
ATOM 608 C C . GLY A 1 76 ? -3.883 -9.805 -8.008 1 96.69 76 GLY A C 1
ATOM 609 O O . GLY A 1 76 ? -3.605 -9.633 -9.195 1 96.69 76 GLY A O 1
ATOM 610 N N . SER A 1 77 ? -3.51 -10.805 -7.301 1 95.31 77 SER A N 1
ATOM 611 C CA . SER A 1 77 ? -2.58 -11.797 -7.824 1 95.31 77 SER A CA 1
ATOM 612 C C . SER A 1 77 ? -3.236 -12.648 -8.906 1 95.31 77 SER A C 1
ATOM 614 O O . SER A 1 77 ? -4.371 -13.102 -8.742 1 95.31 77 SER A O 1
ATOM 616 N N . HIS A 1 78 ? -2.564 -12.82 -9.945 1 90.12 78 HIS A N 1
ATOM 617 C CA . HIS A 1 78 ? -2.988 -13.773 -10.961 1 90.12 78 HIS A CA 1
ATOM 618 C C . HIS A 1 78 ? -2.842 -15.211 -10.461 1 90.12 78 HIS A C 1
ATOM 620 O O . HIS A 1 78 ? -1.846 -15.547 -9.812 1 90.12 78 HIS A O 1
ATOM 626 N N . ASP A 1 79 ? -3.811 -15.953 -10.82 1 91.44 79 ASP A N 1
ATOM 627 C CA . ASP A 1 79 ? -3.74 -17.375 -10.477 1 91.44 79 ASP A CA 1
ATOM 628 C C . ASP A 1 79 ? -4.668 -18.203 -11.359 1 91.44 79 ASP A C 1
ATOM 630 O O . ASP A 1 79 ? -5.758 -17.75 -11.727 1 91.44 79 ASP A O 1
ATOM 634 N N . PHE A 1 80 ? -4.246 -19.391 -11.617 1 89.62 80 PHE A N 1
ATOM 635 C CA . PHE A 1 80 ? -5.043 -20.297 -12.43 1 89.62 80 PHE A CA 1
ATOM 636 C C . PHE A 1 80 ? -6.34 -20.656 -11.727 1 89.62 80 PHE A C 1
ATOM 638 O O . PHE A 1 80 ? -7.367 -20.875 -12.375 1 89.62 80 PHE A O 1
ATOM 645 N N . LEU A 1 81 ? -6.293 -20.719 -10.484 1 91 81 LEU A N 1
ATOM 646 C CA . LEU A 1 81 ? -7.492 -21.047 -9.719 1 91 81 LEU A CA 1
ATOM 647 C C . LEU A 1 81 ? -8.555 -19.969 -9.875 1 91 81 LEU A C 1
ATOM 649 O O . LEU A 1 81 ? -9.75 -20.25 -9.891 1 91 81 LEU A O 1
ATOM 653 N N . ILE A 1 82 ? -8.125 -18.734 -9.891 1 93.25 82 ILE A N 1
ATOM 654 C CA . ILE A 1 82 ? -9.055 -17.641 -10.086 1 93.25 82 ILE A CA 1
ATOM 655 C C . ILE A 1 82 ? -9.688 -17.734 -11.477 1 93.25 82 ILE A C 1
ATOM 657 O O . ILE A 1 82 ? -10.898 -17.562 -11.625 1 93.25 82 ILE A O 1
ATOM 661 N N . GLU A 1 83 ? -8.891 -18.047 -12.414 1 90.44 83 GLU A N 1
ATOM 662 C CA . GLU A 1 83 ? -9.414 -18.25 -13.766 1 90.44 83 GLU A CA 1
ATOM 663 C C . GLU A 1 83 ? -10.438 -19.375 -13.805 1 90.44 83 GLU A C 1
ATOM 665 O O . GLU A 1 83 ? -11.484 -19.25 -14.445 1 90.44 83 GLU A O 1
ATOM 670 N N . GLN A 1 84 ? -10.117 -20.438 -13.203 1 90.56 84 GLN A N 1
ATOM 671 C CA . GLN A 1 84 ? -11.023 -21.578 -13.141 1 90.56 84 GLN A CA 1
ATOM 672 C C . GLN A 1 84 ? -12.312 -21.203 -12.414 1 90.56 84 GLN A C 1
ATOM 674 O O . GLN A 1 84 ? -13.398 -21.625 -12.82 1 90.56 84 GLN A O 1
ATOM 679 N N . LEU A 1 85 ? -12.156 -20.469 -11.352 1 92.25 85 LEU A N 1
ATOM 680 C CA . LEU A 1 85 ? -13.32 -20.031 -10.594 1 92.25 85 LEU A CA 1
ATOM 681 C C . LEU A 1 85 ? -14.25 -19.188 -11.461 1 92.25 85 LEU A C 1
ATOM 683 O O . LEU A 1 85 ? -15.461 -19.391 -11.469 1 92.25 85 LEU A O 1
ATOM 687 N N . ILE A 1 86 ? -13.711 -18.281 -12.188 1 92.75 86 ILE A N 1
ATOM 688 C CA . ILE A 1 86 ? -14.484 -17.422 -13.062 1 92.75 86 ILE A CA 1
ATOM 689 C C . ILE A 1 86 ? -15.203 -18.25 -14.125 1 92.75 86 ILE A C 1
ATOM 691 O O . ILE A 1 86 ? -16.391 -18.047 -14.383 1 92.75 86 ILE A O 1
ATOM 695 N N . LYS A 1 87 ? -14.516 -19.156 -14.719 1 90 87 LYS A N 1
ATOM 696 C CA . LYS A 1 87 ? -15.109 -20.062 -15.711 1 90 87 LYS A CA 1
ATOM 697 C C . LYS A 1 87 ? -16.25 -20.859 -15.102 1 90 87 LYS A C 1
ATOM 699 O O . LYS A 1 87 ? -17.312 -21.016 -15.719 1 90 87 LYS A O 1
ATOM 704 N N . TYR A 1 88 ? -15.953 -21.359 -13.961 1 89.56 88 TYR A N 1
ATOM 705 C CA . TYR A 1 88 ? -16.953 -22.156 -13.258 1 89.56 88 TYR A CA 1
ATOM 706 C C . TYR A 1 88 ? -18.219 -21.344 -13.008 1 89.56 88 TYR A C 1
ATOM 708 O O . TYR A 1 88 ? -19.328 -21.812 -13.258 1 89.56 88 TYR A O 1
ATOM 716 N N . ILE A 1 89 ? -18.078 -20.125 -12.516 1 90.06 89 ILE A N 1
ATOM 717 C CA . ILE A 1 89 ? -19.203 -19.25 -12.18 1 90.06 89 ILE A CA 1
ATOM 718 C C . ILE A 1 89 ? -19.984 -18.891 -13.445 1 90.06 89 ILE A C 1
ATOM 720 O O . ILE A 1 89 ? -21.203 -18.891 -13.438 1 90.06 89 ILE A O 1
ATOM 724 N N . THR A 1 90 ? -19.281 -18.594 -14.477 1 86.44 90 THR A N 1
ATOM 725 C CA . THR A 1 90 ? -19.922 -18.266 -15.75 1 86.44 90 THR A CA 1
ATOM 726 C C . THR A 1 90 ? -20.812 -19.406 -16.219 1 86.44 90 THR A C 1
ATOM 728 O O . THR A 1 90 ? -21.891 -19.172 -16.797 1 86.44 90 THR A O 1
ATOM 731 N N . GLY A 1 91 ? -20.469 -20.562 -16 1 84.12 91 GLY A N 1
ATOM 732 C CA . GLY A 1 91 ? -21.219 -21.719 -16.422 1 84.12 91 GLY A CA 1
ATOM 733 C C . GLY A 1 91 ? -22.375 -22.047 -15.492 1 84.12 91 GLY A C 1
ATOM 734 O O . GLY A 1 91 ? -23.453 -22.453 -15.945 1 84.12 91 GLY A O 1
ATOM 735 N N . GLN A 1 92 ? -22.25 -21.844 -14.227 1 82.12 92 GLN A N 1
ATOM 736 C CA . GLN A 1 92 ? -23.203 -22.359 -13.242 1 82.12 92 GLN A CA 1
ATOM 737 C C . GLN A 1 92 ? -24.156 -21.25 -12.781 1 82.12 92 GLN A C 1
ATOM 739 O O . GLN A 1 92 ? -25.266 -21.547 -12.336 1 82.12 92 GLN A O 1
ATOM 744 N N . SER A 1 93 ? -23.625 -20.078 -12.797 1 79.12 93 SER A N 1
ATOM 745 C CA . SER A 1 93 ? -24.406 -18.984 -12.25 1 79.12 93 SER A CA 1
ATOM 746 C C . SER A 1 93 ? -24.406 -17.781 -13.188 1 79.12 93 SER A C 1
ATOM 748 O O . SER A 1 93 ? -23.719 -16.797 -12.945 1 79.12 93 SER A O 1
ATOM 750 N N . PRO A 1 94 ? -25.359 -17.75 -14.031 1 78.19 94 PRO A N 1
ATOM 751 C CA . PRO A 1 94 ? -25.359 -16.672 -15.008 1 78.19 94 PRO A CA 1
ATOM 752 C C . PRO A 1 94 ? -25.688 -15.312 -14.383 1 78.19 94 PRO A C 1
ATOM 754 O O . PRO A 1 94 ? -25.391 -14.273 -14.969 1 78.19 94 PRO A O 1
ATOM 757 N N . ALA A 1 95 ? -26.141 -15.367 -13.219 1 85.81 95 ALA A N 1
ATOM 758 C CA . ALA A 1 95 ? -26.547 -14.117 -12.57 1 85.81 95 ALA A CA 1
ATOM 759 C C . ALA A 1 95 ? -25.344 -13.406 -11.961 1 85.81 95 ALA A C 1
ATOM 761 O O . ALA A 1 95 ? -25.422 -12.227 -11.617 1 85.81 95 ALA A O 1
ATOM 762 N N . LEU A 1 96 ? -24.25 -14.133 -11.828 1 91.19 96 LEU A N 1
ATOM 763 C CA . LEU A 1 96 ? -23.047 -13.562 -11.219 1 91.19 96 LEU A CA 1
ATOM 764 C C . LEU A 1 96 ? -21.906 -13.477 -12.234 1 91.19 96 LEU A C 1
ATOM 766 O O . LEU A 1 96 ? -21.594 -14.461 -12.914 1 91.19 96 LEU A O 1
ATOM 770 N N . THR A 1 97 ? -21.406 -12.328 -12.383 1 93.5 97 THR A N 1
ATOM 771 C CA . THR A 1 97 ? -20.25 -12.109 -13.242 1 93.5 97 THR A CA 1
ATOM 772 C C . THR A 1 97 ? -19.078 -11.57 -12.43 1 93.5 97 THR A C 1
ATOM 774 O O . THR A 1 97 ? -19.25 -10.719 -11.555 1 93.5 97 THR A O 1
ATOM 777 N N . ILE A 1 98 ? -17.875 -12.125 -12.703 1 95.38 98 ILE A N 1
ATOM 778 C CA . ILE A 1 98 ? -16.656 -11.664 -12.031 1 95.38 98 ILE A CA 1
ATOM 779 C C . ILE A 1 98 ? -15.695 -11.078 -13.055 1 95.38 98 ILE A C 1
ATOM 781 O O . ILE A 1 98 ? -15.375 -11.727 -14.055 1 95.38 98 ILE A O 1
ATOM 785 N N . GLN A 1 99 ? -15.234 -9.859 -12.883 1 95.94 99 GLN A N 1
ATOM 786 C CA . GLN A 1 99 ? -14.242 -9.188 -13.719 1 95.94 99 GLN A CA 1
ATOM 787 C C . GLN A 1 99 ? -12.898 -9.086 -13.008 1 95.94 99 GLN A C 1
ATOM 789 O O . GLN A 1 99 ? -12.766 -8.344 -12.031 1 95.94 99 GLN A O 1
ATOM 794 N N . PRO A 1 100 ? -11.891 -9.742 -13.539 1 95.94 100 PRO A N 1
ATOM 795 C CA . PRO A 1 100 ? -10.594 -9.75 -12.852 1 95.94 100 PRO A CA 1
ATOM 796 C C . PRO A 1 100 ? -9.648 -8.664 -13.375 1 95.94 100 PRO A C 1
ATOM 798 O O . PRO A 1 100 ? -9.742 -8.266 -14.531 1 95.94 100 PRO A O 1
ATOM 801 N N . THR A 1 101 ? -8.797 -8.125 -12.547 1 95.12 101 THR A N 1
ATOM 802 C CA . THR A 1 101 ? -7.637 -7.285 -12.844 1 95.12 101 THR A CA 1
ATOM 803 C C . THR A 1 101 ? -6.391 -7.816 -12.141 1 95.12 101 THR A C 1
ATOM 805 O O . THR A 1 101 ? -6.312 -7.812 -10.906 1 95.12 101 THR A O 1
ATOM 808 N N . TYR A 1 102 ? -5.492 -8.281 -12.93 1 93.06 102 TYR A N 1
ATOM 809 C CA . TYR A 1 102 ? -4.293 -8.891 -12.359 1 93.06 102 TYR A CA 1
ATOM 810 C C . TYR A 1 102 ? -3.162 -7.875 -12.258 1 93.06 102 TYR A C 1
ATOM 812 O O . TYR A 1 102 ? -2.562 -7.5 -13.273 1 93.06 102 TYR A O 1
ATOM 820 N N . ILE A 1 103 ? -2.832 -7.465 -10.969 1 93.44 103 ILE A N 1
ATOM 821 C CA . ILE A 1 103 ? -1.871 -6.387 -10.773 1 93.44 103 ILE A CA 1
ATOM 822 C C . ILE A 1 103 ? -0.957 -6.715 -9.594 1 93.44 103 ILE A C 1
ATOM 824 O O . ILE A 1 103 ? -0.174 -5.871 -9.156 1 93.44 103 ILE A O 1
ATOM 828 N N . GLY A 1 104 ? -1.038 -7.871 -9.047 1 94.69 104 GLY A N 1
ATOM 829 C CA . GLY A 1 104 ? -0.245 -8.273 -7.895 1 94.69 104 GLY A CA 1
ATOM 830 C C . GLY A 1 104 ? -0.992 -8.148 -6.582 1 94.69 104 GLY A C 1
ATOM 831 O O . GLY A 1 104 ? -1.973 -7.402 -6.488 1 94.69 104 GLY A O 1
ATOM 832 N N . SER A 1 105 ? -0.527 -8.812 -5.602 1 97.69 105 SER A N 1
ATOM 833 C CA . SER A 1 105 ? -1.213 -8.906 -4.316 1 97.69 105 SER A CA 1
ATOM 834 C C . SER A 1 105 ? -1.297 -7.547 -3.633 1 97.69 105 SER A C 1
ATOM 836 O O . SER A 1 105 ? -2.365 -7.145 -3.168 1 97.69 105 SER A O 1
ATOM 838 N N . LEU A 1 106 ? -0.175 -6.859 -3.559 1 97.5 106 LEU A N 1
ATOM 839 C CA . LEU A 1 106 ? -0.126 -5.598 -2.828 1 97.5 106 LEU A CA 1
ATOM 840 C C . LEU A 1 106 ? -1.027 -4.559 -3.482 1 97.5 106 LEU A C 1
ATOM 842 O O . LEU A 1 106 ? -1.84 -3.922 -2.807 1 97.5 106 LEU A O 1
ATOM 846 N N . GLU A 1 107 ? -0.899 -4.461 -4.781 1 96.12 107 GLU A N 1
ATOM 847 C CA . GLU A 1 107 ? -1.73 -3.494 -5.492 1 96.12 107 GLU A CA 1
ATOM 848 C C . GLU A 1 107 ? -3.207 -3.871 -5.414 1 96.12 107 GLU A C 1
ATOM 850 O O . GLU A 1 107 ? -4.074 -2.998 -5.34 1 96.12 107 GLU A O 1
ATOM 855 N N . GLY A 1 108 ? -3.457 -5.105 -5.555 1 97.62 108 GLY A N 1
ATOM 856 C CA . GLY A 1 108 ? -4.832 -5.543 -5.375 1 97.62 108 GLY A CA 1
ATOM 857 C C . GLY A 1 108 ? -5.414 -5.148 -4.027 1 97.62 108 GLY A C 1
ATOM 858 O O . GLY A 1 108 ? -6.547 -4.668 -3.951 1 97.62 108 GLY A O 1
ATOM 859 N N . LEU A 1 109 ? -4.645 -5.332 -3.01 1 98.25 109 LEU A N 1
ATOM 860 C CA . LEU A 1 109 ? -5.074 -4.957 -1.665 1 98.25 109 LEU A CA 1
ATOM 861 C C . LEU A 1 109 ? -5.305 -3.455 -1.565 1 98.25 109 LEU A C 1
ATOM 863 O O . LEU A 1 109 ? -6.266 -3.01 -0.935 1 98.25 109 LEU A O 1
ATOM 867 N N . MET A 1 110 ? -4.438 -2.686 -2.172 1 96.75 110 MET A N 1
ATOM 868 C CA . MET A 1 110 ? -4.582 -1.232 -2.176 1 96.75 110 MET A CA 1
ATOM 869 C C . MET A 1 110 ? -5.863 -0.815 -2.891 1 96.75 110 MET A C 1
ATOM 871 O O . MET A 1 110 ? -6.562 0.096 -2.441 1 96.75 110 MET A O 1
ATOM 875 N N . MET A 1 111 ? -6.129 -1.474 -3.986 1 96.94 111 MET A N 1
ATOM 876 C CA . MET A 1 111 ? -7.363 -1.189 -4.711 1 96.94 111 MET A CA 1
ATOM 877 C C . MET A 1 111 ? -8.586 -1.483 -3.848 1 96.94 111 MET A C 1
ATOM 879 O O . MET A 1 111 ? -9.555 -0.723 -3.854 1 96.94 111 MET A O 1
ATOM 883 N N . LEU A 1 112 ? -8.516 -2.566 -3.154 1 98.31 112 LEU A N 1
ATOM 884 C CA . LEU A 1 112 ? -9.609 -2.92 -2.258 1 98.31 112 LEU A CA 1
ATOM 885 C C . LEU A 1 112 ? -9.773 -1.871 -1.162 1 98.31 112 LEU A C 1
ATOM 887 O O . LEU A 1 112 ? -10.891 -1.454 -0.86 1 98.31 112 LEU A O 1
ATOM 891 N N . TYR A 1 113 ? -8.688 -1.412 -0.615 1 97.38 113 TYR A N 1
ATOM 892 C CA . TYR A 1 113 ? -8.68 -0.417 0.452 1 97.38 113 TYR A CA 1
ATOM 893 C C . TYR A 1 113 ? -9.328 0.881 -0.009 1 97.38 113 TYR A C 1
ATOM 895 O O . TYR A 1 113 ? -10.078 1.511 0.745 1 97.38 113 TYR A O 1
ATOM 903 N N . LYS A 1 114 ? -9.047 1.18 -1.212 1 93.69 114 LYS A N 1
ATOM 904 C CA . LYS A 1 114 ? -9.562 2.426 -1.767 1 93.69 114 LYS A CA 1
ATOM 905 C C . LYS A 1 114 ? -11.008 2.26 -2.244 1 93.69 114 LYS A C 1
ATOM 907 O O . LYS A 1 114 ? -11.633 3.223 -2.688 1 93.69 114 LYS A O 1
ATOM 912 N N . GLY A 1 115 ? -11.484 1.089 -2.281 1 94.88 115 GLY A N 1
ATOM 913 C CA . GLY A 1 115 ? -12.859 0.835 -2.674 1 94.88 115 GLY A CA 1
ATOM 914 C C . GLY A 1 115 ? -13.031 0.658 -4.172 1 94.88 115 GLY A C 1
ATOM 915 O O . GLY A 1 115 ? -14.133 0.801 -4.699 1 94.88 115 GLY A O 1
ATOM 916 N N . ASN A 1 116 ? -11.938 0.322 -4.879 1 96.25 116 ASN A N 1
ATOM 917 C CA . ASN A 1 116 ? -11.977 0.246 -6.336 1 96.25 116 ASN A CA 1
ATOM 918 C C . ASN A 1 116 ? -12.219 -1.182 -6.816 1 96.25 116 ASN A C 1
ATOM 920 O O . ASN A 1 116 ? -12.195 -1.448 -8.023 1 96.25 116 ASN A O 1
ATOM 924 N N . CYS A 1 117 ? -12.414 -2.064 -5.945 1 97.75 117 CYS A N 1
ATOM 925 C CA . CYS A 1 117 ? -12.82 -3.432 -6.254 1 97.75 117 CYS A CA 1
ATOM 926 C C . CYS A 1 117 ? -13.555 -4.062 -5.074 1 97.75 117 CYS A C 1
ATOM 928 O O . CYS A 1 117 ? -13.672 -3.449 -4.012 1 97.75 117 CYS A O 1
ATOM 930 N N . ASP A 1 118 ? -14.062 -5.242 -5.297 1 98.38 118 ASP A N 1
ATOM 931 C CA . ASP A 1 118 ? -14.859 -5.922 -4.281 1 98.38 118 ASP A CA 1
ATOM 932 C C . ASP A 1 118 ? -14.047 -6.988 -3.557 1 98.38 118 ASP A C 1
ATOM 934 O O . ASP A 1 118 ? -14.312 -7.301 -2.395 1 98.38 118 ASP A O 1
ATOM 938 N N . ILE A 1 119 ? -13.117 -7.527 -4.32 1 98.69 119 ILE A N 1
ATOM 939 C CA . ILE A 1 119 ? -12.336 -8.656 -3.826 1 98.69 119 ILE A CA 1
ATOM 940 C C . ILE A 1 119 ? -10.859 -8.453 -4.172 1 98.69 119 ILE A C 1
ATOM 942 O O . ILE A 1 119 ? -10.531 -8.023 -5.281 1 98.69 119 ILE A O 1
ATOM 946 N N . ALA A 1 120 ? -9.992 -8.719 -3.232 1 98.75 120 ALA A N 1
ATOM 947 C CA . ALA A 1 120 ? -8.562 -8.773 -3.508 1 98.75 120 ALA A CA 1
ATOM 948 C C . ALA A 1 120 ? -8.039 -10.203 -3.373 1 98.75 120 ALA A C 1
ATOM 950 O O . ALA A 1 120 ? -8.273 -10.867 -2.361 1 98.75 120 ALA A O 1
ATOM 951 N N . ALA A 1 121 ? -7.414 -10.727 -4.426 1 98.31 121 ALA A N 1
ATOM 952 C CA . ALA A 1 121 ? -6.695 -11.992 -4.367 1 98.31 121 ALA A CA 1
ATOM 953 C C . ALA A 1 121 ? -5.25 -11.789 -3.928 1 98.31 121 ALA A C 1
ATOM 955 O O . ALA A 1 121 ? -4.492 -11.062 -4.578 1 98.31 121 ALA A O 1
ATOM 956 N N . MET A 1 122 ? -4.883 -12.422 -2.771 1 97.94 122 MET A N 1
ATOM 957 C CA . MET A 1 122 ? -3.562 -12.047 -2.283 1 97.94 122 MET A CA 1
ATOM 958 C C . MET A 1 122 ? -2.896 -13.211 -1.56 1 97.94 122 MET A C 1
ATOM 960 O O . MET A 1 122 ? -3.57 -14.148 -1.136 1 97.94 122 MET A O 1
ATOM 964 N N . HIS A 1 123 ? -1.6 -13.203 -1.449 1 98.38 123 HIS A N 1
ATOM 965 C CA . HIS A 1 123 ? -0.705 -14.086 -0.71 1 98.38 123 HIS A CA 1
ATOM 966 C C . HIS A 1 123 ? 0.56 -13.352 -0.277 1 98.38 123 HIS A C 1
ATOM 968 O O . HIS A 1 123 ? 1.667 -13.734 -0.664 1 98.38 123 HIS A O 1
ATOM 974 N N . LEU A 1 124 ? 0.436 -12.383 0.579 1 98.31 124 LEU A N 1
ATOM 975 C CA . LEU A 1 124 ? 1.527 -11.539 1.052 1 98.31 124 LEU A CA 1
ATOM 976 C C . LEU A 1 124 ? 2.088 -12.062 2.369 1 98.31 124 LEU A C 1
ATOM 978 O O . LEU A 1 124 ? 1.362 -12.172 3.359 1 98.31 124 LEU A O 1
ATOM 982 N N . LEU A 1 125 ? 3.332 -12.359 2.334 1 98.19 125 LEU A N 1
ATOM 983 C CA . LEU A 1 125 ? 4.012 -12.797 3.547 1 98.19 125 LEU A CA 1
ATOM 984 C C . LEU A 1 125 ? 4.574 -11.609 4.316 1 98.19 125 LEU A C 1
ATOM 986 O O . LEU A 1 125 ? 5.324 -10.805 3.764 1 98.19 125 LEU A O 1
ATOM 990 N N . ASP A 1 126 ? 4.152 -11.469 5.508 1 96.31 126 ASP A N 1
ATOM 991 C CA . ASP A 1 126 ? 4.801 -10.508 6.398 1 96.31 126 ASP A CA 1
ATOM 992 C C . ASP A 1 126 ? 6.16 -11.023 6.867 1 96.31 126 ASP A C 1
ATOM 994 O O . ASP A 1 126 ? 6.238 -12.031 7.57 1 96.31 126 ASP A O 1
ATOM 998 N N . PRO A 1 127 ? 7.184 -10.32 6.562 1 93.31 127 PRO A N 1
ATOM 999 C CA . PRO A 1 127 ? 8.516 -10.852 6.867 1 93.31 127 PRO A CA 1
ATOM 1000 C C . PRO A 1 127 ? 8.789 -10.922 8.367 1 93.31 127 PRO A C 1
ATOM 1002 O O . PRO A 1 127 ? 9.625 -11.719 8.805 1 93.31 127 PRO A O 1
ATOM 1005 N N . THR A 1 128 ? 8.141 -10.141 9.117 1 90.44 128 THR A N 1
ATOM 1006 C CA . THR A 1 128 ? 8.391 -10.086 10.555 1 90.44 128 THR A CA 1
ATOM 1007 C C . THR A 1 128 ? 7.648 -11.211 11.273 1 90.44 128 THR A C 1
ATOM 1009 O O . THR A 1 128 ? 8.266 -12.031 11.961 1 90.44 128 THR A O 1
ATOM 1012 N N . SER A 1 129 ? 6.375 -11.352 11.055 1 93.69 129 SER A N 1
ATOM 1013 C CA . SER A 1 129 ? 5.559 -12.32 11.781 1 93.69 129 SER A CA 1
ATOM 1014 C C . SER A 1 129 ? 5.527 -13.664 11.062 1 93.69 129 SER A C 1
ATOM 1016 O O . SER A 1 129 ? 5.125 -14.68 11.641 1 93.69 129 SER A O 1
ATOM 1018 N N . LYS A 1 130 ? 5.859 -13.664 9.766 1 95.25 130 LYS A N 1
ATOM 1019 C CA . LYS A 1 130 ? 5.816 -14.836 8.898 1 95.25 130 LYS A CA 1
ATOM 1020 C C . LYS A 1 130 ? 4.383 -15.32 8.695 1 95.25 130 LYS A C 1
ATOM 1022 O O . LYS A 1 130 ? 4.16 -16.469 8.305 1 95.25 130 LYS A O 1
ATOM 1027 N N . GLU A 1 131 ? 3.455 -14.469 9.062 1 96.38 131 GLU A N 1
ATOM 1028 C CA . GLU A 1 131 ? 2.047 -14.742 8.797 1 96.38 131 GLU A CA 1
ATOM 1029 C C . GLU A 1 131 ? 1.629 -14.188 7.434 1 96.38 131 GLU A C 1
ATOM 1031 O O . GLU A 1 131 ? 2.051 -13.094 7.051 1 96.38 131 GLU A O 1
ATOM 1036 N N . TYR A 1 132 ? 0.813 -14.992 6.754 1 97.81 132 TYR A N 1
ATOM 1037 C CA . TYR A 1 132 ? 0.339 -14.547 5.449 1 97.81 132 TYR A CA 1
ATOM 1038 C C . TYR A 1 132 ? -0.871 -13.633 5.594 1 97.81 132 TYR A C 1
ATOM 1040 O O . TYR A 1 132 ? -1.776 -13.906 6.383 1 97.81 132 TYR A O 1
ATOM 1048 N N . ASN A 1 133 ? -0.932 -12.547 4.871 1 98.25 133 ASN A N 1
ATOM 1049 C CA . ASN A 1 133 ? -2.07 -11.727 4.473 1 98.25 133 ASN A CA 1
ATOM 1050 C C . ASN A 1 133 ? -2.59 -10.891 5.641 1 98.25 133 ASN A C 1
ATOM 1052 O O . ASN A 1 133 ? -2.635 -9.664 5.555 1 98.25 133 ASN A O 1
ATOM 1056 N N . LEU A 1 134 ? -2.844 -11.477 6.824 1 97.38 134 LEU A N 1
ATOM 1057 C CA . LEU A 1 134 ? -3.627 -10.852 7.887 1 97.38 134 LEU A CA 1
ATOM 1058 C C . LEU A 1 134 ? -2.914 -9.617 8.43 1 97.38 134 LEU A C 1
ATOM 1060 O O . LEU A 1 134 ? -3.555 -8.602 8.727 1 97.38 134 LEU A O 1
ATOM 1064 N N . PRO A 1 135 ? -1.598 -9.664 8.586 1 96.81 135 PRO A N 1
ATOM 1065 C CA . PRO A 1 135 ? -0.934 -8.461 9.094 1 96.81 135 PRO A CA 1
ATOM 1066 C C . PRO A 1 135 ? -1.18 -7.238 8.219 1 96.81 135 PRO A C 1
ATOM 1068 O O . PRO A 1 135 ? -1.297 -6.121 8.734 1 96.81 135 PRO A O 1
ATOM 1071 N N . PHE A 1 136 ? -1.243 -7.398 6.91 1 97.25 136 PHE A N 1
ATOM 1072 C CA . PHE A 1 136 ? -1.512 -6.301 5.988 1 97.25 136 PHE A CA 1
ATOM 1073 C C . PHE A 1 136 ? -2.965 -5.852 6.09 1 97.25 136 PHE A C 1
ATOM 1075 O O . PHE A 1 136 ? -3.25 -4.652 6.094 1 97.25 136 PHE A O 1
ATOM 1082 N N . ILE A 1 137 ? -3.846 -6.801 6.211 1 97.44 137 ILE A N 1
ATOM 1083 C CA . ILE A 1 137 ? -5.281 -6.543 6.246 1 97.44 137 ILE A CA 1
ATOM 1084 C C . ILE A 1 137 ? -5.637 -5.773 7.516 1 97.44 137 ILE A C 1
ATOM 1086 O O . ILE A 1 137 ? -6.363 -4.781 7.465 1 97.44 137 ILE A O 1
ATOM 1090 N N . ARG A 1 138 ? -5.07 -6.137 8.617 1 94.88 138 ARG A N 1
ATOM 1091 C CA . ARG A 1 138 ? -5.375 -5.535 9.914 1 94.88 138 ARG A CA 1
ATOM 1092 C C . ARG A 1 138 ? -4.883 -4.09 9.969 1 94.88 138 ARG A C 1
ATOM 1094 O O . ARG A 1 138 ? -5.457 -3.264 10.688 1 94.88 138 ARG A O 1
ATOM 1101 N N . GLN A 1 139 ? -3.891 -3.801 9.211 1 94.25 139 GLN A N 1
ATOM 1102 C CA . GLN A 1 139 ? -3.344 -2.447 9.18 1 94.25 139 GLN A CA 1
ATOM 1103 C C . GLN A 1 139 ? -4.262 -1.5 8.414 1 94.25 139 GLN A C 1
ATOM 1105 O O . GLN A 1 139 ? -4.359 -0.317 8.742 1 94.25 139 GLN A O 1
ATOM 1110 N N . LEU A 1 140 ? -4.953 -2.055 7.43 1 95.88 140 LEU A N 1
ATOM 1111 C CA . LEU A 1 140 ? -5.609 -1.179 6.465 1 95.88 140 LEU A CA 1
ATOM 1112 C C . LEU A 1 140 ? -7.105 -1.08 6.746 1 95.88 140 LEU A C 1
ATOM 1114 O O . LEU A 1 140 ? -7.727 -0.056 6.461 1 95.88 140 LEU A O 1
ATOM 1118 N N . PHE A 1 141 ? -7.66 -2.135 7.258 1 95.25 141 PHE A N 1
ATOM 1119 C CA . PHE A 1 141 ? -9.109 -2.189 7.387 1 95.25 141 PHE A CA 1
ATOM 1120 C C . PHE A 1 141 ? -9.523 -2.199 8.852 1 95.25 141 PHE A C 1
ATOM 1122 O O . PHE A 1 141 ? -9.547 -3.252 9.492 1 95.25 141 PHE A O 1
ATOM 1129 N N . ILE A 1 142 ? -9.953 -1.037 9.273 1 90.75 142 ILE A N 1
ATOM 1130 C CA . ILE A 1 142 ? -10.266 -0.894 10.688 1 90.75 142 ILE A CA 1
ATOM 1131 C C . ILE A 1 142 ? -11.781 -0.904 10.883 1 90.75 142 ILE A C 1
ATOM 1133 O O . ILE A 1 142 ? -12.289 -1.499 11.844 1 90.75 142 ILE A O 1
ATOM 1137 N N . HIS A 1 143 ? -12.5 -0.292 9.984 1 91.19 143 HIS A N 1
ATOM 1138 C CA . HIS A 1 143 ? -13.938 -0.141 10.188 1 91.19 143 HIS A CA 1
ATOM 1139 C C . HIS A 1 143 ? -14.727 -0.856 9.094 1 91.19 143 HIS A C 1
ATOM 1141 O O . HIS A 1 143 ? -15.938 -1.036 9.219 1 91.19 143 HIS A O 1
ATOM 1147 N N . GLU A 1 144 ? -14.031 -1.207 8.023 1 92.12 144 GLU A N 1
ATOM 1148 C CA . GLU A 1 144 ? -14.711 -1.864 6.914 1 92.12 144 GLU A CA 1
ATOM 1149 C C . GLU A 1 144 ? -15.102 -3.295 7.273 1 92.12 144 GLU A C 1
ATOM 1151 O O . GLU A 1 144 ? -14.383 -3.973 8.016 1 92.12 144 GLU A O 1
ATOM 1156 N N . ARG A 1 145 ? -16.188 -3.715 6.766 1 94.06 145 ARG A N 1
ATOM 1157 C CA . ARG A 1 145 ? -16.562 -5.117 6.879 1 94.06 145 ARG A CA 1
ATOM 1158 C C . ARG A 1 145 ? -15.789 -5.98 5.895 1 94.06 145 ARG A C 1
ATOM 1160 O O . ARG A 1 145 ? -16 -5.898 4.684 1 94.06 145 ARG A O 1
ATOM 1167 N N . ILE A 1 146 ? -14.922 -6.832 6.473 1 97.19 146 ILE A N 1
ATOM 1168 C CA . ILE A 1 146 ? -14 -7.625 5.668 1 97.19 146 ILE A CA 1
ATOM 1169 C C . ILE A 1 146 ? -14.156 -9.109 6.012 1 97.19 146 ILE A C 1
ATOM 1171 O O . ILE A 1 146 ? -14.359 -9.461 7.18 1 97.19 146 ILE A O 1
ATOM 1175 N N . THR A 1 147 ? -14.125 -9.938 5.016 1 97.81 147 THR A N 1
ATOM 1176 C CA . THR A 1 147 ? -14.008 -11.383 5.18 1 97.81 147 THR A CA 1
ATOM 1177 C C . THR A 1 147 ? -12.82 -11.922 4.398 1 97.81 147 THR A C 1
ATOM 1179 O O . THR A 1 147 ? -12.625 -11.57 3.232 1 97.81 147 THR A O 1
ATOM 1182 N N . VAL A 1 148 ? -12 -12.656 5.07 1 98.44 148 VAL A N 1
ATOM 1183 C CA . VAL A 1 148 ? -10.891 -13.328 4.41 1 98.44 148 VAL A CA 1
ATOM 1184 C C . VAL A 1 148 ? -11.211 -14.805 4.227 1 98.44 148 VAL A C 1
ATOM 1186 O O . VAL A 1 148 ? -11.414 -15.531 5.207 1 98.44 148 VAL A O 1
ATOM 1189 N N . LEU A 1 149 ? -11.211 -15.242 2.945 1 97.69 149 LEU A N 1
ATOM 1190 C CA . LEU A 1 149 ? -11.531 -16.625 2.594 1 97.69 149 LEU A CA 1
ATOM 1191 C C . LEU A 1 149 ? -10.305 -17.344 2.033 1 97.69 149 LEU A C 1
ATOM 1193 O O . LEU A 1 149 ? -9.617 -16.812 1.157 1 97.69 149 LEU A O 1
ATOM 1197 N N . ARG A 1 150 ? -10.094 -18.531 2.578 1 97.31 150 ARG A N 1
ATOM 1198 C CA . ARG A 1 150 ? -9.023 -19.344 1.993 1 97.31 150 ARG A CA 1
ATOM 1199 C C . ARG A 1 150 ? -9.43 -19.859 0.616 1 97.31 150 ARG A C 1
ATOM 1201 O O . ARG A 1 150 ? -10.5 -20.453 0.457 1 97.31 150 ARG A O 1
ATOM 1208 N N . LEU A 1 151 ? -8.625 -19.641 -0.385 1 96.19 151 LEU A N 1
ATOM 1209 C CA . LEU A 1 151 ? -8.844 -20.234 -1.698 1 96.19 151 LEU A CA 1
ATOM 1210 C C . LEU A 1 151 ? -8.055 -21.531 -1.847 1 96.19 151 LEU A C 1
ATOM 1212 O O . LEU A 1 151 ? -8.625 -22.562 -2.193 1 96.19 151 LEU A O 1
ATOM 1216 N N . ALA A 1 152 ? -6.742 -21.484 -1.526 1 96.31 152 ALA A N 1
ATOM 1217 C CA . ALA A 1 152 ? -5.934 -22.703 -1.601 1 96.31 152 ALA A CA 1
ATOM 1218 C C . ALA A 1 152 ? -4.574 -22.5 -0.94 1 96.31 152 ALA A C 1
ATOM 1220 O O . ALA A 1 152 ? -4.129 -21.359 -0.76 1 96.31 152 ALA A O 1
ATOM 1221 N N . GLY A 1 153 ? -4.086 -23.609 -0.461 1 95.94 153 GLY A N 1
ATOM 1222 C CA . GLY A 1 153 ? -2.639 -23.656 -0.307 1 95.94 153 GLY A CA 1
ATOM 1223 C C . GLY A 1 153 ? -1.909 -23.922 -1.609 1 95.94 153 GLY A C 1
ATOM 1224 O O . GLY A 1 153 ? -2.418 -24.641 -2.479 1 95.94 153 GLY A O 1
ATOM 1225 N N . ARG A 1 154 ? -0.765 -23.281 -1.771 1 95.56 154 ARG A N 1
ATOM 1226 C CA . ARG A 1 154 ? 0.019 -23.484 -2.984 1 95.56 154 ARG A CA 1
ATOM 1227 C C . ARG A 1 154 ? 1.495 -23.688 -2.656 1 95.56 154 ARG A C 1
ATOM 1229 O O . ARG A 1 154 ? 1.976 -23.203 -1.624 1 95.56 154 ARG A O 1
ATOM 1236 N N . GLU A 1 155 ? 2.148 -24.375 -3.541 1 96.62 155 GLU A N 1
ATOM 1237 C CA . GLU A 1 155 ? 3.588 -24.578 -3.391 1 96.62 155 GLU A CA 1
ATOM 1238 C C . GLU A 1 155 ? 4.371 -23.562 -4.223 1 96.62 155 GLU A C 1
ATOM 1240 O O . GLU A 1 155 ? 4.09 -23.375 -5.41 1 96.62 155 GLU A O 1
ATOM 1245 N N . GLN A 1 156 ? 5.258 -22.906 -3.572 1 97.69 156 GLN A N 1
ATOM 1246 C CA . GLN A 1 156 ? 6.223 -22.016 -4.215 1 97.69 156 GLN A CA 1
ATOM 1247 C C . GLN A 1 156 ? 7.621 -22.625 -4.199 1 97.69 156 GLN A C 1
ATOM 1249 O O . GLN A 1 156 ? 7.988 -23.328 -3.252 1 97.69 156 GLN A O 1
ATOM 1254 N N . GLY A 1 157 ? 8.344 -22.391 -5.273 1 98.5 157 GLY A N 1
ATOM 1255 C CA . GLY A 1 157 ? 9.695 -22.922 -5.344 1 98.5 157 GLY A CA 1
ATOM 1256 C C . GLY A 1 157 ? 10.477 -22.406 -6.539 1 98.5 157 GLY A C 1
ATOM 1257 O O . GLY A 1 157 ? 10.055 -21.453 -7.195 1 98.5 157 GLY A O 1
ATOM 1258 N N . LEU A 1 158 ? 11.633 -23.016 -6.695 1 98.75 158 LEU A N 1
ATOM 1259 C CA . LEU A 1 158 ? 12.469 -22.688 -7.844 1 98.75 158 LEU A CA 1
ATOM 1260 C C . LEU A 1 158 ? 12.008 -23.438 -9.086 1 98.75 158 LEU A C 1
ATOM 1262 O O . LEU A 1 158 ? 11.641 -24.609 -9 1 98.75 158 LEU A O 1
ATOM 1266 N N . ILE A 1 159 ? 11.977 -22.766 -10.164 1 98.69 159 ILE A N 1
ATOM 1267 C CA . ILE A 1 159 ? 11.641 -23.344 -11.461 1 98.69 159 ILE A CA 1
ATOM 1268 C C . ILE A 1 159 ? 12.859 -23.281 -12.383 1 98.69 159 ILE A C 1
ATOM 1270 O O . ILE A 1 159 ? 13.461 -22.219 -12.555 1 98.69 159 ILE A O 1
ATOM 1274 N N . THR A 1 160 ? 13.234 -24.391 -12.875 1 98.62 160 THR A N 1
ATOM 1275 C CA . THR A 1 160 ? 14.352 -24.484 -13.812 1 98.62 160 THR A CA 1
ATOM 1276 C C . THR A 1 160 ? 13.938 -25.266 -15.055 1 98.62 160 THR A C 1
ATOM 1278 O O . THR A 1 160 ? 12.828 -25.797 -15.133 1 98.62 160 THR A O 1
ATOM 1281 N N . ALA A 1 161 ? 14.883 -25.234 -16.047 1 98.12 161 ALA A N 1
ATOM 1282 C CA . ALA A 1 161 ? 14.617 -26.031 -17.234 1 98.12 161 ALA A CA 1
ATOM 1283 C C . ALA A 1 161 ? 14.445 -27.516 -16.891 1 98.12 161 ALA A C 1
ATOM 1285 O O . ALA A 1 161 ? 14.914 -27.969 -15.836 1 98.12 161 ALA A O 1
ATOM 1286 N N . LYS A 1 162 ? 13.734 -28.188 -17.812 1 97.5 162 LYS A N 1
ATOM 1287 C CA . LYS A 1 162 ? 13.492 -29.609 -17.609 1 97.5 162 LYS A CA 1
ATOM 1288 C C . LYS A 1 162 ? 14.789 -30.359 -17.312 1 97.5 162 LYS A C 1
ATOM 1290 O O . LYS A 1 162 ? 15.797 -30.156 -18 1 97.5 162 LYS A O 1
ATOM 1295 N N . GLY A 1 163 ? 14.766 -31.094 -16.219 1 97.06 163 GLY A N 1
ATOM 1296 C CA . GLY A 1 163 ? 15.93 -31.875 -15.844 1 97.06 163 GLY A CA 1
ATOM 1297 C C . GLY A 1 163 ? 16.906 -31.094 -14.984 1 97.06 163 GLY A C 1
ATOM 1298 O O . GLY A 1 163 ? 17.891 -31.656 -14.484 1 97.06 163 GLY A O 1
ATOM 1299 N N . ASN A 1 164 ? 16.766 -29.766 -14.891 1 98.12 164 ASN A N 1
ATOM 1300 C CA . ASN A 1 164 ? 17.625 -28.938 -14.047 1 98.12 164 ASN A CA 1
ATOM 1301 C C . ASN A 1 164 ? 19.078 -29 -14.484 1 98.12 164 ASN A C 1
ATOM 1303 O O . ASN A 1 164 ? 19.953 -29.344 -13.688 1 98.12 164 ASN A O 1
ATOM 1307 N N . PRO A 1 165 ? 19.391 -28.609 -15.625 1 97.5 165 PRO A N 1
ATOM 1308 C CA . PRO A 1 165 ? 20.719 -28.781 -16.219 1 97.5 165 PRO A CA 1
ATOM 1309 C C . PRO A 1 165 ? 21.812 -28.062 -15.43 1 97.5 165 PRO A C 1
ATOM 1311 O O . PRO A 1 165 ? 22.969 -28.469 -15.484 1 97.5 165 PRO A O 1
ATOM 1314 N N . LYS A 1 166 ? 21.5 -27.047 -14.664 1 97.69 166 LYS A N 1
ATOM 1315 C CA . LYS A 1 166 ? 22.5 -26.281 -13.93 1 97.69 166 LYS A CA 1
ATOM 1316 C C . LYS A 1 166 ? 22.656 -26.812 -12.5 1 97.69 166 LYS A C 1
ATOM 1318 O O . LYS A 1 166 ? 23.438 -26.281 -11.719 1 97.69 166 LYS A O 1
ATOM 1323 N N . GLY A 1 167 ? 21.906 -27.812 -12.109 1 98 167 GLY A N 1
ATOM 1324 C CA . GLY A 1 167 ? 22.031 -28.453 -10.812 1 98 167 GLY A CA 1
ATOM 1325 C C . GLY A 1 167 ? 21.688 -27.531 -9.656 1 98 167 GLY A C 1
ATOM 1326 O O . GLY A 1 167 ? 22.422 -27.484 -8.664 1 98 167 GLY A O 1
ATOM 1327 N N . ILE A 1 168 ? 20.703 -26.766 -9.859 1 98.12 168 ILE A N 1
ATOM 1328 C CA . ILE A 1 168 ? 20.25 -25.859 -8.805 1 98.12 168 ILE A CA 1
ATOM 1329 C C . ILE A 1 168 ? 19.484 -26.625 -7.742 1 98.12 168 ILE A C 1
ATOM 1331 O O . ILE A 1 168 ? 18.531 -27.359 -8.062 1 98.12 168 ILE A O 1
ATOM 1335 N N . LEU A 1 169 ? 19.859 -26.484 -6.438 1 96.25 169 LEU A N 1
ATOM 1336 C CA . LEU A 1 169 ? 19.234 -27.266 -5.375 1 96.25 169 LEU A CA 1
ATOM 1337 C C . LEU A 1 169 ? 18.578 -26.359 -4.348 1 96.25 169 LEU A C 1
ATOM 1339 O O . LEU A 1 169 ? 17.641 -26.766 -3.656 1 96.25 169 LEU A O 1
ATOM 1343 N N . SER A 1 170 ? 19.125 -25.172 -4.219 1 96.88 170 SER A N 1
ATOM 1344 C CA . SER A 1 170 ? 18.625 -24.234 -3.227 1 96.88 170 SER A CA 1
ATOM 1345 C C . SER A 1 170 ? 18.734 -22.797 -3.719 1 96.88 170 SER A C 1
ATOM 1347 O O . SER A 1 170 ? 19.328 -22.531 -4.77 1 96.88 170 SER A O 1
ATOM 1349 N N . ILE A 1 171 ? 18.172 -21.953 -2.947 1 97.44 171 ILE A N 1
ATOM 1350 C CA . ILE A 1 171 ? 18.203 -20.531 -3.299 1 97.44 171 ILE A CA 1
ATOM 1351 C C . ILE A 1 171 ? 19.641 -20.016 -3.275 1 97.44 171 ILE A C 1
ATOM 1353 O O . ILE A 1 171 ? 19.984 -19.078 -3.998 1 97.44 171 ILE A O 1
ATOM 1357 N N . LYS A 1 172 ? 20.5 -20.594 -2.49 1 97.38 172 LYS A N 1
ATOM 1358 C CA . LYS A 1 172 ? 21.906 -20.203 -2.41 1 97.38 172 LYS A CA 1
ATOM 1359 C C . LYS A 1 172 ? 22.609 -20.391 -3.752 1 97.38 172 LYS A C 1
ATOM 1361 O O . LYS A 1 172 ? 23.516 -19.641 -4.098 1 97.38 172 LYS A O 1
ATOM 1366 N N . ASP A 1 173 ? 22.172 -21.375 -4.48 1 98 173 ASP A N 1
ATOM 1367 C CA . ASP A 1 173 ? 22.781 -21.688 -5.766 1 98 173 ASP A CA 1
ATOM 1368 C C . ASP A 1 173 ? 22.562 -20.562 -6.773 1 98 173 ASP A C 1
ATOM 1370 O O . ASP A 1 173 ? 23.25 -20.484 -7.785 1 98 173 ASP A O 1
ATOM 1374 N N . LEU A 1 174 ? 21.609 -19.688 -6.527 1 98.19 174 LEU A N 1
ATOM 1375 C CA . LEU A 1 174 ? 21.281 -18.609 -7.453 1 98.19 174 LEU A CA 1
ATOM 1376 C C . LEU A 1 174 ? 22.406 -17.562 -7.5 1 98.19 174 LEU A C 1
ATOM 1378 O O . LEU A 1 174 ? 22.453 -16.734 -8.414 1 98.19 174 LEU A O 1
ATOM 1382 N N . THR A 1 175 ? 23.312 -17.594 -6.535 1 97.5 175 THR A N 1
ATOM 1383 C CA . THR A 1 175 ? 24.391 -16.625 -6.477 1 97.5 175 THR A CA 1
ATOM 1384 C C . THR A 1 175 ? 25.547 -17.031 -7.387 1 97.5 175 THR A C 1
ATOM 1386 O O . THR A 1 175 ? 26.484 -16.266 -7.586 1 97.5 175 THR A O 1
ATOM 1389 N N . ARG A 1 176 ? 25.438 -18.266 -7.883 1 97.5 176 ARG A N 1
ATOM 1390 C CA . ARG A 1 176 ? 26.438 -18.672 -8.867 1 97.5 176 ARG A CA 1
ATOM 1391 C C . ARG A 1 176 ? 26.391 -17.75 -10.094 1 97.5 176 ARG A C 1
ATOM 1393 O O . ARG A 1 176 ? 25.312 -17.469 -10.617 1 97.5 176 ARG A O 1
ATOM 1400 N N . LYS A 1 177 ? 27.484 -17.359 -10.641 1 95.31 177 LYS A N 1
ATOM 1401 C CA . LYS A 1 177 ? 27.594 -16.359 -11.695 1 95.31 177 LYS A CA 1
ATOM 1402 C C . LYS A 1 177 ? 27.078 -16.906 -13.023 1 95.31 177 LYS A C 1
ATOM 1404 O O . LYS A 1 177 ? 26.703 -16.125 -13.914 1 95.31 177 LYS A O 1
ATOM 1409 N N . ASN A 1 178 ? 27 -18.188 -13.164 1 96.69 178 ASN A N 1
ATOM 1410 C CA . ASN A 1 178 ? 26.562 -18.781 -14.422 1 96.69 178 ASN A CA 1
ATOM 1411 C C . ASN A 1 178 ? 25.062 -19.031 -14.43 1 96.69 178 ASN A C 1
ATOM 1413 O O . ASN A 1 178 ? 24.531 -19.672 -15.336 1 96.69 178 ASN A O 1
ATOM 1417 N N . ILE A 1 179 ? 24.391 -18.578 -13.445 1 97.94 179 ILE A N 1
ATOM 1418 C CA . ILE A 1 179 ? 22.938 -18.75 -13.359 1 97.94 179 ILE A CA 1
ATOM 1419 C C . ILE A 1 179 ? 22.25 -17.406 -13.594 1 97.94 179 ILE A C 1
ATOM 1421 O O . ILE A 1 179 ? 22.516 -16.438 -12.875 1 97.94 179 ILE A O 1
ATOM 1425 N N . ARG A 1 180 ? 21.453 -17.344 -14.641 1 97.75 180 ARG A N 1
ATOM 1426 C CA . ARG A 1 180 ? 20.609 -16.188 -14.93 1 97.75 180 ARG A CA 1
ATOM 1427 C C . ARG A 1 180 ? 19.234 -16.344 -14.32 1 97.75 180 ARG A C 1
ATOM 1429 O O . ARG A 1 180 ? 18.531 -17.328 -14.578 1 97.75 180 ARG A O 1
ATOM 1436 N N . PHE A 1 181 ? 18.781 -15.281 -13.578 1 98.44 181 PHE A N 1
ATOM 1437 C CA . PHE A 1 181 ? 17.516 -15.312 -12.844 1 98.44 181 PHE A CA 1
ATOM 1438 C C . PHE A 1 181 ? 16.531 -14.312 -13.422 1 98.44 181 PHE A C 1
ATOM 1440 O O . PHE A 1 181 ? 16.922 -13.297 -14.008 1 98.44 181 PHE A O 1
ATOM 1447 N N . VAL A 1 182 ? 15.227 -14.609 -13.328 1 98.06 182 VAL A N 1
ATOM 1448 C CA . VAL A 1 182 ? 14.148 -13.672 -13.602 1 98.06 182 VAL A CA 1
ATOM 1449 C C . VAL A 1 182 ? 13.188 -13.617 -12.422 1 98.06 182 VAL A C 1
ATOM 1451 O O . VAL A 1 182 ? 12.805 -14.656 -11.883 1 98.06 182 VAL A O 1
ATOM 1454 N N . ASN A 1 183 ? 12.875 -12.398 -12.031 1 97.06 183 ASN A N 1
ATOM 1455 C CA . ASN A 1 183 ? 12.094 -12.172 -10.82 1 97.06 183 ASN A CA 1
ATOM 1456 C C . ASN A 1 183 ? 10.648 -11.805 -11.148 1 97.06 183 ASN A C 1
ATOM 1458 O O . ASN A 1 183 ? 10.344 -11.414 -12.273 1 97.06 183 ASN A O 1
ATOM 1462 N N . ARG A 1 184 ? 9.734 -12.016 -10.141 1 96.31 184 ARG A N 1
ATOM 1463 C CA . ARG A 1 184 ? 8.422 -11.383 -10.172 1 96.31 184 ARG A CA 1
ATOM 1464 C C . ARG A 1 184 ? 8.516 -9.906 -9.797 1 96.31 184 ARG A C 1
ATOM 1466 O O . ARG A 1 184 ? 9.477 -9.484 -9.148 1 96.31 184 ARG A O 1
ATOM 1473 N N . GLN A 1 185 ? 7.543 -9.172 -10.156 1 93.94 185 GLN A N 1
ATOM 1474 C CA . GLN A 1 185 ? 7.562 -7.734 -9.922 1 93.94 185 GLN A CA 1
ATOM 1475 C C . GLN A 1 185 ? 7.402 -7.41 -8.438 1 93.94 185 GLN A C 1
ATOM 1477 O O . GLN A 1 185 ? 6.812 -8.188 -7.691 1 93.94 185 GLN A O 1
ATOM 1482 N N . LYS A 1 186 ? 7.934 -6.184 -8.023 1 94.06 186 LYS A N 1
ATOM 1483 C CA . LYS A 1 186 ? 7.684 -5.688 -6.676 1 94.06 186 LYS A CA 1
ATOM 1484 C C . LYS A 1 186 ? 6.188 -5.57 -6.402 1 94.06 186 LYS A C 1
ATOM 1486 O O . LYS A 1 186 ? 5.43 -5.113 -7.262 1 94.06 186 LYS A O 1
ATOM 1491 N N . GLY A 1 187 ? 5.828 -6.082 -5.25 1 94.25 187 GLY A N 1
ATOM 1492 C CA . GLY A 1 187 ? 4.422 -6.039 -4.879 1 94.25 187 GLY A CA 1
ATOM 1493 C C . GLY A 1 187 ? 3.715 -7.367 -5.062 1 94.25 187 GLY A C 1
ATOM 1494 O O . GLY A 1 187 ? 2.635 -7.582 -4.508 1 94.25 187 GLY A O 1
ATOM 1495 N N . ALA A 1 188 ? 4.289 -8.219 -5.895 1 96.75 188 ALA A N 1
ATOM 1496 C CA . ALA A 1 188 ? 3.721 -9.562 -6.016 1 96.75 188 ALA A CA 1
ATOM 1497 C C . ALA A 1 188 ? 3.977 -10.383 -4.754 1 96.75 188 ALA A C 1
ATOM 1499 O O . ALA A 1 188 ? 5.008 -10.211 -4.094 1 96.75 188 ALA A O 1
ATOM 1500 N N . GLY A 1 189 ? 3.07 -11.242 -4.453 1 97.44 189 GLY A N 1
ATOM 1501 C CA . GLY A 1 189 ? 3.254 -12.117 -3.303 1 97.44 189 GLY A CA 1
ATOM 1502 C C . GLY A 1 189 ? 4.492 -12.984 -3.404 1 97.44 189 GLY A C 1
ATOM 1503 O O . GLY A 1 189 ? 5.203 -13.172 -2.416 1 97.44 189 GLY A O 1
ATOM 1504 N N . THR A 1 190 ? 4.734 -13.469 -4.566 1 97.69 190 THR A N 1
ATOM 1505 C CA . THR A 1 190 ? 5.902 -14.305 -4.816 1 97.69 190 THR A CA 1
ATOM 1506 C C . THR A 1 190 ? 7.191 -13.531 -4.527 1 97.69 190 THR A C 1
ATOM 1508 O O . THR A 1 190 ? 8.125 -14.078 -3.941 1 97.69 190 THR A O 1
ATOM 1511 N N . ARG A 1 191 ? 7.246 -12.297 -4.902 1 97.12 191 ARG A N 1
ATOM 1512 C CA . ARG A 1 191 ? 8.398 -11.445 -4.625 1 97.12 191 ARG A CA 1
ATOM 1513 C C . ARG A 1 191 ? 8.602 -11.266 -3.125 1 97.12 191 ARG A C 1
ATOM 1515 O O . ARG A 1 191 ? 9.727 -11.336 -2.631 1 97.12 191 ARG A O 1
ATOM 1522 N N . PHE A 1 192 ? 7.516 -11.008 -2.406 1 97.44 192 PHE A N 1
ATOM 1523 C CA . PHE A 1 192 ? 7.578 -10.883 -0.956 1 97.44 192 PHE A CA 1
ATOM 1524 C C . PHE A 1 192 ? 8.195 -12.125 -0.33 1 97.44 192 PHE A C 1
ATOM 1526 O O . PHE A 1 192 ? 9.102 -12.023 0.506 1 97.44 192 PHE A O 1
ATOM 1533 N N . LEU A 1 193 ? 7.723 -13.273 -0.746 1 98 193 LEU A N 1
ATOM 1534 C CA . LEU A 1 193 ? 8.234 -14.531 -0.215 1 98 193 LEU A CA 1
ATOM 1535 C C . LEU A 1 193 ? 9.703 -14.711 -0.581 1 98 193 LEU A C 1
ATOM 1537 O O . LEU A 1 193 ? 10.531 -15.031 0.28 1 98 193 LEU A O 1
ATOM 1541 N N . PHE A 1 194 ? 10.008 -14.508 -1.842 1 98.06 194 PHE A N 1
ATOM 1542 C CA . PHE A 1 194 ? 11.375 -14.703 -2.32 1 98.06 194 PHE A CA 1
ATOM 1543 C C . PHE A 1 194 ? 12.344 -13.805 -1.565 1 98.06 194 PHE A C 1
ATOM 1545 O O . PHE A 1 194 ? 13.391 -14.266 -1.101 1 98.06 194 PHE A O 1
ATOM 1552 N N . ASP A 1 195 ? 12 -12.516 -1.39 1 96.62 195 ASP A N 1
ATOM 1553 C CA . ASP A 1 195 ? 12.852 -11.562 -0.674 1 96.62 195 ASP A CA 1
ATOM 1554 C C . ASP A 1 195 ? 13.023 -11.977 0.786 1 96.62 195 ASP A C 1
ATOM 1556 O O . ASP A 1 195 ? 14.117 -11.844 1.347 1 96.62 195 ASP A O 1
ATOM 1560 N N . SER A 1 196 ? 11.984 -12.422 1.366 1 96.56 196 SER A N 1
ATOM 1561 C CA . SER A 1 196 ? 12.062 -12.883 2.75 1 96.56 196 SER A CA 1
ATOM 1562 C C . SER A 1 196 ? 13.008 -14.062 2.887 1 96.56 196 SER A C 1
ATOM 1564 O O . SER A 1 196 ? 13.805 -14.125 3.828 1 96.56 196 SER A O 1
ATOM 1566 N N . LEU A 1 197 ? 12.922 -14.977 1.957 1 96.94 197 LEU A N 1
ATOM 1567 C CA . LEU A 1 197 ? 13.789 -16.141 1.971 1 96.94 197 LEU A CA 1
ATOM 1568 C C . LEU A 1 197 ? 15.25 -15.742 1.824 1 96.94 197 LEU A C 1
ATOM 1570 O O . LEU A 1 197 ? 16.125 -16.281 2.512 1 96.94 197 LEU A O 1
ATOM 1574 N N . LEU A 1 198 ? 15.5 -14.828 0.904 1 96.56 198 LEU A N 1
ATOM 1575 C CA . LEU A 1 198 ? 16.859 -14.336 0.741 1 96.56 198 LEU A CA 1
ATOM 1576 C C . LEU A 1 198 ? 17.391 -13.734 2.043 1 96.56 198 LEU A C 1
ATOM 1578 O O . LEU A 1 198 ? 18.531 -13.984 2.43 1 96.56 198 LEU A O 1
ATOM 1582 N N . ALA A 1 199 ? 16.562 -12.938 2.641 1 93.81 199 ALA A N 1
ATOM 1583 C CA . ALA A 1 199 ? 16.953 -12.305 3.898 1 93.81 199 ALA A CA 1
ATOM 1584 C C . ALA A 1 199 ? 17.25 -13.352 4.969 1 93.81 199 ALA A C 1
ATOM 1586 O O . ALA A 1 199 ? 18.234 -13.242 5.695 1 93.81 199 ALA A O 1
ATOM 1587 N N . ASP A 1 200 ? 16.406 -14.344 5.051 1 94.19 200 ASP A N 1
ATOM 1588 C CA . ASP A 1 200 ? 16.578 -15.414 6.035 1 94.19 200 ASP A CA 1
ATOM 1589 C C . ASP A 1 200 ? 17.906 -16.141 5.836 1 94.19 200 ASP A C 1
ATOM 1591 O O . ASP A 1 200 ? 18.516 -16.578 6.809 1 94.19 200 ASP A O 1
ATOM 1595 N N . GLU A 1 201 ? 18.312 -16.219 4.598 1 94.5 201 GLU A N 1
ATOM 1596 C CA . GLU A 1 201 ? 19.547 -16.922 4.273 1 94.5 201 GLU A CA 1
ATOM 1597 C C . GLU A 1 201 ? 20.719 -15.961 4.156 1 94.5 201 GLU A C 1
ATOM 1599 O O . GLU A 1 201 ? 21.828 -16.359 3.781 1 94.5 201 GLU A O 1
ATOM 1604 N N . ASN A 1 202 ? 20.5 -14.719 4.434 1 92.81 202 ASN A N 1
ATOM 1605 C CA . ASN A 1 202 ? 21.516 -13.672 4.379 1 92.81 202 ASN A CA 1
ATOM 1606 C C . ASN A 1 202 ? 22.172 -13.609 3.004 1 92.81 202 ASN A C 1
ATOM 1608 O O . ASN A 1 202 ? 23.391 -13.547 2.9 1 92.81 202 ASN A O 1
ATOM 1612 N N . ILE A 1 203 ? 21.391 -13.742 2.031 1 95 203 ILE A N 1
ATOM 1613 C CA . ILE A 1 203 ? 21.859 -13.648 0.656 1 95 203 ILE A CA 1
ATOM 1614 C C . ILE A 1 203 ? 21.641 -12.227 0.135 1 95 203 ILE A C 1
ATOM 1616 O O . ILE A 1 203 ? 20.547 -11.68 0.238 1 95 203 ILE A O 1
ATOM 1620 N N . ASN A 1 204 ? 22.625 -11.688 -0.425 1 92.44 204 ASN A N 1
ATOM 1621 C CA . ASN A 1 204 ? 22.547 -10.375 -1.058 1 92.44 204 ASN A CA 1
ATOM 1622 C C . ASN A 1 204 ? 21.891 -10.453 -2.434 1 92.44 204 ASN A C 1
ATOM 1624 O O . ASN A 1 204 ? 22.406 -11.117 -3.334 1 92.44 204 ASN A O 1
ATOM 1628 N N . PRO A 1 205 ? 20.828 -9.711 -2.607 1 93.81 205 PRO A N 1
ATOM 1629 C CA . PRO A 1 205 ? 20.141 -9.766 -3.902 1 93.81 205 PRO A CA 1
ATOM 1630 C C . PRO A 1 205 ? 21.047 -9.375 -5.066 1 93.81 205 PRO A C 1
ATOM 1632 O O . PRO A 1 205 ? 20.875 -9.859 -6.184 1 93.81 205 PRO A O 1
ATOM 1635 N N . PHE A 1 206 ? 21.984 -8.547 -4.867 1 90.31 206 PHE A N 1
ATOM 1636 C CA . PHE A 1 206 ? 22.859 -8.047 -5.918 1 90.31 206 PHE A CA 1
ATOM 1637 C C . PHE A 1 206 ? 23.812 -9.148 -6.395 1 90.31 206 PHE A C 1
ATOM 1639 O O . PHE A 1 206 ? 24.438 -9.008 -7.441 1 90.31 206 PHE A O 1
ATOM 1646 N N . ASP A 1 207 ? 23.906 -10.242 -5.672 1 94.69 207 ASP A N 1
ATOM 1647 C CA . ASP A 1 207 ? 24.75 -11.367 -6.062 1 94.69 207 ASP A CA 1
ATOM 1648 C C . ASP A 1 207 ? 24.016 -12.281 -7.047 1 94.69 207 ASP A C 1
ATOM 1650 O O . ASP A 1 207 ? 24.609 -13.195 -7.609 1 94.69 207 ASP A O 1
ATOM 1654 N N . ILE A 1 208 ? 22.766 -12 -7.215 1 96.88 208 ILE A N 1
ATOM 1655 C CA . ILE A 1 208 ? 21.969 -12.805 -8.133 1 96.88 208 ILE A CA 1
ATOM 1656 C C . ILE A 1 208 ? 21.875 -12.102 -9.492 1 96.88 208 ILE A C 1
ATOM 1658 O O . ILE A 1 208 ? 21.281 -11.031 -9.609 1 96.88 208 ILE A O 1
ATOM 1662 N N . VAL A 1 209 ? 22.453 -12.758 -10.453 1 96.88 209 VAL A N 1
ATOM 1663 C CA . VAL A 1 209 ? 22.438 -12.195 -11.805 1 96.88 209 VAL A CA 1
ATOM 1664 C C . VAL A 1 209 ? 21 -12.195 -12.336 1 96.88 209 VAL A C 1
ATOM 1666 O O . VAL A 1 209 ? 20.359 -13.25 -12.414 1 96.88 209 VAL A O 1
ATOM 1669 N N . GLY A 1 210 ? 20.422 -11.016 -12.688 1 96.31 210 GLY A N 1
ATOM 1670 C CA . GLY A 1 210 ? 19.078 -10.922 -13.234 1 96.31 210 GLY A CA 1
ATOM 1671 C C . GLY A 1 210 ? 18.016 -10.609 -12.188 1 96.31 210 GLY A C 1
ATOM 1672 O O . GLY A 1 210 ? 16.828 -10.586 -12.492 1 96.31 210 GLY A O 1
ATOM 1673 N N . TYR A 1 211 ? 18.453 -10.297 -10.984 1 95.38 211 TYR A N 1
ATOM 1674 C CA . TYR A 1 211 ? 17.547 -10.008 -9.891 1 95.38 211 TYR A CA 1
ATOM 1675 C C . TYR A 1 211 ? 16.594 -8.867 -10.25 1 95.38 211 TYR A C 1
ATOM 1677 O O . TYR A 1 211 ? 15.438 -8.859 -9.836 1 95.38 211 TYR A O 1
ATOM 1685 N N . GLU A 1 212 ? 17 -7.949 -11.039 1 92.31 212 GLU A N 1
ATOM 1686 C CA . GLU A 1 212 ? 16.234 -6.746 -11.352 1 92.31 212 GLU A CA 1
ATOM 1687 C C . GLU A 1 212 ? 15.312 -6.973 -12.547 1 92.31 212 GLU A C 1
ATOM 1689 O O . GLU A 1 212 ? 14.484 -6.117 -12.875 1 92.31 212 GLU A O 1
ATOM 1694 N N . LEU A 1 213 ? 15.477 -8.125 -13.219 1 94.62 213 LEU A N 1
ATOM 1695 C CA . LEU A 1 213 ? 14.578 -8.484 -14.305 1 94.62 213 LEU A CA 1
ATOM 1696 C C . LEU A 1 213 ? 13.242 -8.984 -13.766 1 94.62 213 LEU A C 1
ATOM 1698 O O . LEU A 1 213 ? 13.195 -9.984 -13.047 1 94.62 213 LEU A O 1
ATOM 1702 N N . GLU A 1 214 ? 12.227 -8.258 -14.117 1 94.94 214 GLU A N 1
ATOM 1703 C CA . GLU A 1 214 ? 10.945 -8.57 -13.5 1 94.94 214 GLU A CA 1
ATOM 1704 C C . GLU A 1 214 ? 9.906 -8.961 -14.547 1 94.94 214 GLU A C 1
ATOM 1706 O O . GLU A 1 214 ? 9.914 -8.438 -15.664 1 94.94 214 GLU A O 1
ATOM 1711 N N . GLU A 1 215 ? 9.078 -9.883 -14.203 1 92.06 215 GLU A N 1
ATOM 1712 C CA . GLU A 1 215 ? 7.906 -10.273 -14.977 1 92.06 215 GLU A CA 1
ATOM 1713 C C . GLU A 1 215 ? 6.641 -10.219 -14.125 1 92.06 215 GLU A C 1
ATOM 1715 O O . GLU A 1 215 ? 6.707 -10.352 -12.898 1 92.06 215 GLU A O 1
ATOM 1720 N N . TRP A 1 216 ? 5.508 -10.055 -14.727 1 87.5 216 TRP A N 1
ATOM 1721 C CA . TRP A 1 216 ? 4.305 -9.664 -14 1 87.5 216 TRP A CA 1
ATOM 1722 C C . TRP A 1 216 ? 3.365 -10.859 -13.82 1 87.5 216 TRP A C 1
ATOM 1724 O O . TRP A 1 216 ? 2.439 -10.805 -13.008 1 87.5 216 TRP A O 1
ATOM 1734 N N . ASN A 1 217 ? 3.6 -11.945 -14.547 1 87.5 217 ASN A N 1
ATOM 1735 C CA . ASN A 1 217 ? 2.713 -13.102 -14.5 1 87.5 217 ASN A CA 1
ATOM 1736 C C . ASN A 1 217 ? 3.486 -14.398 -14.234 1 87.5 217 ASN A C 1
ATOM 1738 O O . ASN A 1 217 ? 4.648 -14.516 -14.633 1 87.5 217 ASN A O 1
ATOM 1742 N N . HIS A 1 218 ? 2.734 -15.234 -13.531 1 91.19 218 HIS A N 1
ATOM 1743 C CA . HIS A 1 218 ? 3.383 -16.5 -13.188 1 91.19 218 HIS A CA 1
ATOM 1744 C C . HIS A 1 218 ? 3.834 -17.234 -14.445 1 91.19 218 HIS A C 1
ATOM 1746 O O . HIS A 1 218 ? 4.984 -17.672 -14.531 1 91.19 218 HIS A O 1
ATOM 1752 N N . LEU A 1 219 ? 2.941 -17.312 -15.383 1 89.81 219 LEU A N 1
ATOM 1753 C CA . LEU A 1 219 ? 3.234 -18.078 -16.578 1 89.81 219 LEU A CA 1
ATOM 1754 C C . LEU A 1 219 ? 4.316 -17.406 -17.422 1 89.81 219 LEU A C 1
ATOM 1756 O O . LEU A 1 219 ? 5.203 -18.062 -17.953 1 89.81 219 LEU A O 1
ATOM 1760 N N . ALA A 1 220 ? 4.211 -16.109 -17.516 1 91.12 220 ALA A N 1
ATOM 1761 C CA . ALA A 1 220 ? 5.223 -15.352 -18.25 1 91.12 220 ALA A CA 1
ATOM 1762 C C . ALA A 1 220 ? 6.602 -15.523 -17.625 1 91.12 220 ALA A C 1
ATOM 1764 O O . ALA A 1 220 ? 7.598 -15.703 -18.344 1 91.12 220 ALA A O 1
ATOM 1765 N N . THR A 1 221 ? 6.676 -15.484 -16.391 1 94.5 221 THR A N 1
ATOM 1766 C CA . THR A 1 221 ? 7.945 -15.664 -15.695 1 94.5 221 THR A CA 1
ATOM 1767 C C . THR A 1 221 ? 8.531 -17.047 -15.984 1 94.5 221 THR A C 1
ATOM 1769 O O . THR A 1 221 ? 9.703 -17.172 -16.328 1 94.5 221 THR A O 1
ATOM 1772 N N . ALA A 1 222 ? 7.703 -18.047 -15.898 1 95.88 222 ALA A N 1
ATOM 1773 C CA . ALA A 1 222 ? 8.133 -19.406 -16.172 1 95.88 222 ALA A CA 1
ATOM 1774 C C . ALA A 1 222 ? 8.547 -19.562 -17.641 1 95.88 222 ALA A C 1
ATOM 1776 O O . ALA A 1 222 ? 9.438 -20.359 -17.953 1 95.88 222 ALA A O 1
ATOM 1777 N N . SER A 1 223 ? 7.938 -18.844 -18.5 1 95.62 223 SER A N 1
ATOM 1778 C CA . SER A 1 223 ? 8.227 -18.938 -19.938 1 95.62 223 SER A CA 1
ATOM 1779 C C . SER A 1 223 ? 9.641 -18.453 -20.25 1 95.62 223 SER A C 1
ATOM 1781 O O . SER A 1 223 ? 10.227 -18.844 -21.25 1 95.62 223 SER A O 1
ATOM 1783 N N . TYR A 1 224 ? 10.18 -17.562 -19.391 1 95.69 224 TYR A N 1
ATOM 1784 C CA . TYR A 1 224 ? 11.57 -17.141 -19.531 1 95.69 224 TYR A CA 1
ATOM 1785 C C . TYR A 1 224 ? 12.508 -18.344 -19.438 1 95.69 224 TYR A C 1
ATOM 1787 O O . TYR A 1 224 ? 13.578 -18.344 -20.062 1 95.69 224 TYR A O 1
ATOM 1795 N N . ILE A 1 225 ? 12.086 -19.344 -18.688 1 97.25 225 ILE A N 1
ATOM 1796 C CA . ILE A 1 225 ? 12.883 -20.562 -18.484 1 97.25 225 ILE A CA 1
ATOM 1797 C C . ILE A 1 225 ? 12.734 -21.469 -19.703 1 97.25 225 ILE A C 1
ATOM 1799 O O . ILE A 1 225 ? 13.727 -21.922 -20.281 1 97.25 225 ILE A O 1
ATOM 1803 N N . SER A 1 226 ? 11.539 -21.719 -20.031 1 95.19 226 SER A N 1
ATOM 1804 C CA . SER A 1 226 ? 11.289 -22.609 -21.156 1 95.19 226 SER A CA 1
ATOM 1805 C C . SER A 1 226 ? 11.898 -22.062 -22.438 1 95.19 226 SER A C 1
ATOM 1807 O O . SER A 1 226 ? 12.32 -22.812 -23.312 1 95.19 226 SER A O 1
ATOM 1809 N N . GLY A 1 227 ? 11.984 -20.734 -22.578 1 94.31 227 GLY A N 1
ATOM 1810 C CA . GLY A 1 227 ? 12.547 -20.078 -23.75 1 94.31 227 GLY A CA 1
ATOM 1811 C C . GLY A 1 227 ? 14.062 -19.938 -23.672 1 94.31 227 GLY A C 1
ATOM 1812 O O . GLY A 1 227 ? 14.688 -19.469 -24.625 1 94.31 227 GLY A O 1
ATOM 1813 N N . GLY A 1 228 ? 14.648 -20.219 -22.562 1 94.31 228 GLY A N 1
ATOM 1814 C CA . GLY A 1 228 ? 16.094 -20.188 -22.406 1 94.31 228 GLY A CA 1
ATOM 1815 C C . GLY A 1 228 ? 16.641 -18.812 -22.094 1 94.31 228 GLY A C 1
ATOM 1816 O O . GLY A 1 228 ? 17.844 -18.578 -22.156 1 94.31 228 GLY A O 1
ATOM 1817 N N . ILE A 1 229 ? 15.805 -17.875 -21.828 1 95.75 229 ILE A N 1
ATOM 1818 C CA . ILE A 1 229 ? 16.203 -16.5 -21.547 1 95.75 229 ILE A CA 1
ATOM 1819 C C . ILE A 1 229 ? 16.844 -16.438 -20.156 1 95.75 229 ILE A C 1
ATOM 1821 O O . ILE A 1 229 ? 17.797 -15.68 -19.938 1 95.75 229 ILE A O 1
ATOM 1825 N N . ALA A 1 230 ? 16.297 -17.219 -19.203 1 97.94 230 ALA A N 1
ATOM 1826 C CA . ALA A 1 230 ? 16.828 -17.359 -17.859 1 97.94 230 ALA A CA 1
ATOM 1827 C C . ALA A 1 230 ? 16.984 -18.828 -17.469 1 97.94 230 ALA A C 1
ATOM 1829 O O . ALA A 1 230 ? 16.438 -19.719 -18.125 1 97.94 230 ALA A O 1
ATOM 1830 N N . ASP A 1 231 ? 17.734 -19.047 -16.422 1 98.38 231 ASP A N 1
ATOM 1831 C CA . ASP A 1 231 ? 18.031 -20.406 -15.992 1 98.38 231 ASP A CA 1
ATOM 1832 C C . ASP A 1 231 ? 17.156 -20.812 -14.812 1 98.38 231 ASP A C 1
ATOM 1834 O O . ASP A 1 231 ? 16.938 -22 -14.578 1 98.38 231 ASP A O 1
ATOM 1838 N N . ALA A 1 232 ? 16.703 -19.828 -14.086 1 98.56 232 ALA A N 1
ATOM 1839 C CA . ALA A 1 232 ? 15.867 -20.109 -12.914 1 98.56 232 ALA A CA 1
ATOM 1840 C C . ALA A 1 232 ? 14.914 -18.953 -12.625 1 98.56 232 ALA A C 1
ATOM 1842 O O . ALA A 1 232 ? 15.18 -17.812 -13.008 1 98.56 232 ALA A O 1
ATOM 1843 N N . THR A 1 233 ? 13.844 -19.234 -12.039 1 98.56 233 THR A N 1
ATOM 1844 C CA . THR A 1 233 ? 12.922 -18.281 -11.445 1 98.56 233 THR A CA 1
ATOM 1845 C C . THR A 1 233 ? 12.273 -18.844 -10.195 1 98.56 233 THR A C 1
ATOM 1847 O O . THR A 1 233 ? 12.531 -20 -9.82 1 98.56 233 THR A O 1
ATOM 1850 N N . PHE A 1 234 ? 11.625 -18.031 -9.453 1 98.5 234 PHE A N 1
ATOM 1851 C CA . PHE A 1 234 ? 10.836 -18.422 -8.297 1 98.5 234 PHE A CA 1
ATOM 1852 C C . PHE A 1 234 ? 9.344 -18.266 -8.57 1 98.5 234 PHE A C 1
ATOM 1854 O O . PHE A 1 234 ? 8.906 -17.219 -9.055 1 98.5 234 PHE A O 1
ATOM 1861 N N . GLY A 1 235 ? 8.57 -19.281 -8.406 1 97.44 235 GLY A N 1
ATOM 1862 C CA . GLY A 1 235 ? 7.16 -19.219 -8.734 1 97.44 235 GLY A CA 1
ATOM 1863 C C . GLY A 1 235 ? 6.379 -20.422 -8.234 1 97.44 235 GLY A C 1
ATOM 1864 O O . GLY A 1 235 ? 6.848 -21.156 -7.355 1 97.44 235 GLY A O 1
ATOM 1865 N N . ILE A 1 236 ? 5.23 -20.609 -8.758 1 96.94 236 ILE A N 1
ATOM 1866 C CA . ILE A 1 236 ? 4.328 -21.641 -8.266 1 96.94 236 ILE A CA 1
ATOM 1867 C C . ILE A 1 236 ? 4.535 -22.938 -9.07 1 96.94 236 ILE A C 1
ATOM 1869 O O . ILE A 1 236 ? 4.824 -22.891 -10.266 1 96.94 236 ILE A O 1
ATOM 1873 N N . ARG A 1 237 ? 4.273 -24.094 -8.438 1 96.81 237 ARG A N 1
ATOM 1874 C CA . ARG A 1 237 ? 4.422 -25.406 -9.07 1 96.81 237 ARG A CA 1
ATOM 1875 C C . ARG A 1 237 ? 3.543 -25.516 -10.305 1 96.81 237 ARG A C 1
ATOM 1877 O O . ARG A 1 237 ? 3.959 -26.094 -11.32 1 96.81 237 ARG A O 1
ATOM 1884 N N . SER A 1 238 ? 2.328 -24.984 -10.242 1 93.75 238 SER A N 1
ATOM 1885 C CA . SER A 1 238 ? 1.382 -25.078 -11.352 1 93.75 238 SER A CA 1
ATOM 1886 C C . SER A 1 238 ? 1.949 -24.469 -12.625 1 93.75 238 SER A C 1
ATOM 1888 O O . SER A 1 238 ? 1.753 -25 -13.719 1 93.75 238 SER A O 1
ATOM 1890 N N . ALA A 1 239 ? 2.619 -23.344 -12.523 1 94.81 239 ALA A N 1
ATOM 1891 C CA . ALA A 1 239 ? 3.23 -22.719 -13.688 1 94.81 239 ALA A CA 1
ATOM 1892 C C . ALA A 1 239 ? 4.336 -23.594 -14.273 1 94.81 239 ALA A C 1
ATOM 1894 O O . ALA A 1 239 ? 4.453 -23.719 -15.5 1 94.81 239 ALA A O 1
ATOM 1895 N N . ALA A 1 240 ? 5.145 -24.203 -13.414 1 97.06 240 ALA A N 1
ATOM 1896 C CA . ALA A 1 240 ? 6.195 -25.109 -13.859 1 97.06 240 ALA A CA 1
ATOM 1897 C C . ALA A 1 240 ? 5.605 -26.312 -14.609 1 97.06 240 ALA A C 1
ATOM 1899 O O . ALA A 1 240 ? 6.086 -26.672 -15.68 1 97.06 240 ALA A O 1
ATOM 1900 N N . ASN A 1 241 ? 4.555 -26.859 -14.016 1 94.81 241 ASN A N 1
ATOM 1901 C CA . ASN A 1 241 ? 3.916 -28.031 -14.602 1 94.81 241 ASN A CA 1
AT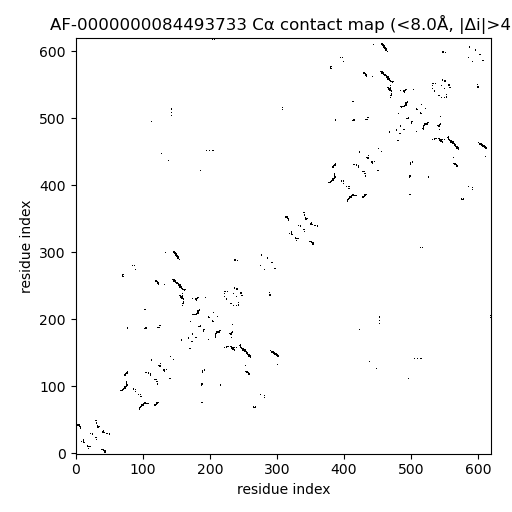OM 1902 C C . ASN A 1 241 ? 3.322 -27.719 -15.977 1 94.81 241 ASN A C 1
ATOM 1904 O O . ASN A 1 241 ? 3.441 -28.531 -16.906 1 94.81 241 ASN A O 1
ATOM 1908 N N . LYS A 1 242 ? 2.727 -26.625 -16.094 1 92.25 242 LYS A N 1
ATOM 1909 C CA . LYS A 1 242 ? 2.064 -26.25 -17.344 1 92.25 242 LYS A CA 1
ATOM 1910 C C . LYS A 1 242 ? 3.064 -26.156 -18.484 1 92.25 242 LYS A C 1
ATOM 1912 O O . LYS A 1 242 ? 2.709 -26.391 -19.641 1 92.25 242 LYS A O 1
ATOM 1917 N N . LEU A 1 243 ? 4.293 -25.891 -18.188 1 95.56 243 LEU A N 1
ATOM 1918 C CA . LEU A 1 243 ? 5.305 -25.719 -19.234 1 95.56 243 LEU A CA 1
ATOM 1919 C C . LEU A 1 243 ? 6.309 -26.859 -19.203 1 95.56 243 LEU A C 1
ATOM 1921 O O . LEU A 1 243 ? 7.355 -26.797 -19.844 1 95.56 243 LEU A O 1
ATOM 1925 N N . ASP A 1 244 ? 5.984 -27.891 -18.422 1 96.62 244 ASP A N 1
ATOM 1926 C CA . ASP A 1 244 ? 6.809 -29.094 -18.297 1 96.62 244 ASP A CA 1
ATOM 1927 C C . ASP A 1 244 ? 8.234 -28.734 -17.891 1 96.62 244 ASP A C 1
ATOM 1929 O O . ASP A 1 244 ? 9.195 -29.172 -18.516 1 96.62 244 ASP A O 1
ATOM 1933 N N . LEU A 1 245 ? 8.297 -27.859 -16.906 1 98.19 245 LEU A N 1
ATOM 1934 C CA . LEU A 1 245 ? 9.586 -27.438 -16.359 1 98.19 245 LEU A CA 1
ATOM 1935 C C . LEU A 1 245 ? 9.875 -28.156 -15.047 1 98.19 245 LEU A C 1
ATOM 1937 O O . LEU A 1 245 ? 9 -28.828 -14.492 1 98.19 245 LEU A O 1
ATOM 1941 N N . HIS A 1 246 ? 11.172 -28.156 -14.656 1 98.44 246 HIS A N 1
ATOM 1942 C CA . HIS A 1 246 ? 11.586 -28.75 -13.391 1 98.44 246 HIS A CA 1
ATOM 1943 C C . HIS A 1 246 ? 11.234 -27.828 -12.219 1 98.44 246 HIS A C 1
ATOM 1945 O O . HIS A 1 246 ? 11.383 -26.609 -12.312 1 98.44 246 HIS A O 1
ATOM 1951 N N . PHE A 1 247 ? 10.758 -28.406 -11.188 1 98.31 247 PHE A N 1
ATOM 1952 C CA . PHE A 1 247 ? 10.305 -27.641 -10.023 1 98.31 247 PHE A CA 1
ATOM 1953 C C . PHE A 1 247 ? 10.977 -28.141 -8.758 1 98.31 247 PHE A C 1
ATOM 1955 O O . PHE A 1 247 ? 11.008 -29.359 -8.5 1 98.31 247 PHE A O 1
ATOM 1962 N N . ILE A 1 248 ? 11.555 -27.266 -7.934 1 98.44 248 ILE A N 1
ATOM 1963 C CA . ILE A 1 248 ? 12.148 -27.547 -6.629 1 98.44 248 ILE A CA 1
ATOM 1964 C C . ILE A 1 248 ? 11.336 -26.859 -5.535 1 98.44 248 ILE A C 1
ATOM 1966 O O . ILE A 1 248 ? 11.438 -25.641 -5.34 1 98.44 248 ILE A O 1
ATOM 1970 N N . PRO A 1 249 ? 10.555 -27.641 -4.793 1 97.75 249 PRO A N 1
ATOM 1971 C CA . PRO A 1 249 ? 9.688 -27.047 -3.777 1 97.75 249 PRO A CA 1
ATOM 1972 C C . PRO A 1 249 ? 10.477 -26.375 -2.652 1 97.75 249 PRO A C 1
ATOM 1974 O O . PRO A 1 249 ? 11.477 -26.922 -2.184 1 97.75 249 PRO A O 1
ATOM 1977 N N . ILE A 1 250 ? 10.031 -25.188 -2.205 1 97.94 250 ILE A N 1
ATOM 1978 C CA . ILE A 1 250 ? 10.734 -24.469 -1.149 1 97.94 250 ILE A CA 1
ATOM 1979 C C . ILE A 1 250 ? 9.758 -24.109 -0.03 1 97.94 250 ILE A C 1
ATOM 1981 O O . ILE A 1 250 ? 10.07 -24.266 1.151 1 97.94 250 ILE A O 1
ATOM 1985 N N . ALA A 1 251 ? 8.578 -23.625 -0.39 1 97.06 251 ALA A N 1
ATOM 1986 C CA . ALA A 1 251 ? 7.652 -23.141 0.629 1 97.06 251 ALA A CA 1
ATOM 1987 C C . ALA A 1 251 ? 6.207 -23.406 0.228 1 97.06 251 ALA A C 1
ATOM 1989 O O . ALA A 1 251 ? 5.902 -23.547 -0.958 1 97.06 251 ALA A O 1
ATOM 1990 N N . LYS A 1 252 ? 5.383 -23.5 1.241 1 96.62 252 LYS A N 1
ATOM 1991 C CA . LYS A 1 252 ? 3.932 -23.5 1.066 1 96.62 252 LYS A CA 1
ATOM 1992 C C . LYS A 1 252 ? 3.33 -22.156 1.46 1 96.62 252 LYS A C 1
ATOM 1994 O O . LYS A 1 252 ? 3.75 -21.547 2.447 1 96.62 252 LYS A O 1
ATOM 1999 N N . GLU A 1 253 ? 2.455 -21.672 0.661 1 97.25 253 GLU A N 1
ATOM 2000 C CA . GLU A 1 253 ? 1.858 -20.375 0.972 1 97.25 253 GLU A CA 1
ATOM 2001 C C . GLU A 1 253 ? 0.337 -20.469 1.032 1 97.25 253 GLU A C 1
ATOM 2003 O O . GLU A 1 253 ? -0.246 -21.469 0.607 1 97.25 253 GLU A O 1
ATOM 2008 N N . LYS A 1 254 ? -0.244 -19.484 1.655 1 97.25 254 LYS A N 1
ATOM 2009 C CA . LYS A 1 254 ? -1.693 -19.359 1.771 1 97.25 254 LYS A CA 1
ATOM 2010 C C . LYS A 1 254 ? -2.227 -18.297 0.805 1 97.25 254 LYS A C 1
ATOM 2012 O O . LYS A 1 254 ? -1.811 -17.141 0.853 1 97.25 254 LYS A O 1
ATOM 2017 N N . PHE A 1 255 ? -3.01 -18.766 -0.078 1 97.62 255 PHE A N 1
ATOM 2018 C CA . PHE A 1 255 ? -3.656 -17.891 -1.06 1 97.62 255 PHE A CA 1
ATOM 2019 C C . PHE A 1 255 ? -5.105 -17.625 -0.668 1 97.62 255 PHE A C 1
ATOM 2021 O O . PHE A 1 255 ? -5.922 -18.547 -0.604 1 97.62 255 PHE A O 1
ATOM 2028 N N . ASP A 1 256 ? -5.438 -16.297 -0.433 1 98.5 256 ASP A N 1
ATOM 2029 C CA . ASP A 1 256 ? -6.742 -15.93 0.119 1 98.5 256 ASP A CA 1
ATOM 2030 C C . ASP A 1 256 ? -7.457 -14.922 -0.773 1 98.5 256 ASP A C 1
ATOM 2032 O O . ASP A 1 256 ? -6.82 -14.227 -1.568 1 98.5 256 ASP A O 1
ATOM 2036 N N . LEU A 1 257 ? -8.75 -14.906 -0.676 1 98.56 257 LEU A N 1
ATOM 2037 C CA . LEU A 1 257 ? -9.602 -13.828 -1.168 1 98.56 257 LEU A CA 1
ATOM 2038 C C . LEU A 1 257 ? -10.055 -12.922 -0.024 1 98.56 257 LEU A C 1
ATOM 2040 O O . LEU A 1 257 ? -10.57 -13.406 0.985 1 98.56 257 LEU A O 1
ATOM 2044 N N . VAL A 1 258 ? -9.773 -11.641 -0.162 1 98.81 258 VAL A N 1
ATOM 2045 C CA . VAL A 1 258 ? -10.25 -10.656 0.804 1 98.81 258 VAL A CA 1
ATOM 2046 C C . VAL A 1 258 ? -11.484 -9.945 0.258 1 98.81 258 VAL A C 1
ATOM 2048 O O . VAL A 1 258 ? -11.422 -9.266 -0.769 1 98.81 258 VAL A O 1
ATOM 2051 N N . LEU A 1 259 ? -12.609 -10.109 0.932 1 98.56 259 LEU A N 1
ATOM 2052 C CA . LEU A 1 259 ? -13.883 -9.547 0.513 1 98.56 259 LEU A CA 1
ATOM 2053 C C . LEU A 1 259 ? -14.211 -8.289 1.312 1 98.56 259 LEU A C 1
ATOM 2055 O O . LEU A 1 259 ? -14.164 -8.305 2.545 1 98.56 259 LEU A O 1
ATOM 2059 N N . ARG A 1 260 ? -14.438 -7.234 0.652 1 97.94 260 ARG A N 1
ATOM 2060 C CA . ARG A 1 260 ? -14.938 -6.02 1.29 1 97.94 260 ARG A CA 1
ATOM 2061 C C . ARG A 1 260 ? -16.422 -5.828 1.023 1 97.94 260 ARG A C 1
ATOM 2063 O O . ARG A 1 260 ? -16.828 -5.602 -0.117 1 97.94 260 ARG A O 1
ATOM 2070 N N . TRP A 1 261 ? -17.234 -5.801 2.043 1 95.81 261 TRP A N 1
ATOM 2071 C CA . TRP A 1 261 ? -18.688 -5.801 1.935 1 95.81 261 TRP A CA 1
ATOM 2072 C C . TRP A 1 261 ? -19.219 -4.375 1.829 1 95.81 261 TRP A C 1
ATOM 2074 O O . TRP A 1 261 ? -18.766 -3.479 2.543 1 95.81 261 TRP A O 1
ATOM 2084 N N . THR A 1 262 ? -20.109 -4.168 0.974 1 93.44 262 THR A N 1
ATOM 2085 C CA . THR A 1 262 ? -20.938 -2.973 0.855 1 93.44 262 THR A CA 1
ATOM 2086 C C . THR A 1 262 ? -22.406 -3.344 0.635 1 93.44 262 THR A C 1
ATOM 2088 O O . THR A 1 262 ? -22.719 -4.508 0.379 1 93.44 262 THR A O 1
ATOM 2091 N N . ASN A 1 263 ? -23.281 -2.344 0.769 1 90.12 263 ASN A N 1
ATOM 2092 C CA . ASN A 1 263 ? -24.688 -2.609 0.521 1 90.12 263 ASN A CA 1
ATOM 2093 C C . ASN A 1 263 ? -24.938 -3.047 -0.92 1 90.12 263 ASN A C 1
ATOM 2095 O O . ASN A 1 263 ? -25.828 -3.85 -1.187 1 90.12 263 ASN A O 1
ATOM 2099 N N . LYS A 1 264 ? -24.109 -2.627 -1.808 1 92.31 264 LYS A N 1
ATOM 2100 C CA . LYS A 1 264 ? -24.312 -2.861 -3.234 1 92.31 264 LYS A CA 1
ATOM 2101 C C . LYS A 1 264 ? -23.859 -4.266 -3.629 1 92.31 264 LYS A C 1
ATOM 2103 O O . LYS A 1 264 ? -24.438 -4.879 -4.527 1 92.31 264 LYS A O 1
ATOM 2108 N N . ASN A 1 265 ? -22.859 -4.812 -2.906 1 95.75 265 ASN A N 1
ATOM 2109 C CA . ASN A 1 265 ? -22.281 -6.059 -3.402 1 95.75 265 ASN A CA 1
ATOM 2110 C C . ASN A 1 265 ? -22.609 -7.23 -2.48 1 95.75 265 ASN A C 1
ATOM 2112 O O . ASN A 1 265 ? -22.125 -8.344 -2.693 1 95.75 265 ASN A O 1
ATOM 2116 N N . GLU A 1 266 ? -23.406 -7.031 -1.517 1 94.12 266 GLU A N 1
ATOM 2117 C CA . GLU A 1 266 ? -23.672 -8.016 -0.475 1 94.12 266 GLU A CA 1
ATOM 2118 C C . GLU A 1 266 ? -24.219 -9.312 -1.066 1 94.12 266 GLU A C 1
ATOM 2120 O O . GLU A 1 266 ? -23.734 -10.398 -0.769 1 94.12 266 GLU A O 1
ATOM 2125 N N . LYS A 1 267 ? -25.203 -9.203 -1.922 1 93.62 267 LYS A N 1
ATOM 2126 C CA . LYS A 1 267 ? -25.828 -10.383 -2.518 1 93.62 267 LYS A CA 1
ATOM 2127 C C . LYS A 1 267 ? -24.828 -11.148 -3.387 1 93.62 267 LYS A C 1
ATOM 2129 O O . LYS A 1 267 ? -24.766 -12.375 -3.322 1 93.62 267 LYS A O 1
ATOM 2134 N N . ALA A 1 268 ? -24.094 -10.406 -4.164 1 95.62 268 ALA A N 1
ATOM 2135 C CA . ALA A 1 268 ? -23.109 -11.023 -5.051 1 95.62 268 ALA A CA 1
ATOM 2136 C C . ALA A 1 268 ? -22.047 -11.75 -4.254 1 95.62 268 ALA A C 1
ATOM 2138 O O . ALA A 1 268 ? -21.656 -12.867 -4.602 1 95.62 268 ALA A O 1
ATOM 2139 N N . LEU A 1 269 ? -21.562 -11.18 -3.174 1 96.75 269 LEU A N 1
ATOM 2140 C CA . LEU A 1 269 ? -20.531 -11.781 -2.338 1 96.75 269 LEU A CA 1
ATOM 2141 C C . LEU A 1 269 ? -21.062 -13.023 -1.631 1 96.75 269 LEU A C 1
ATOM 2143 O O . LEU A 1 269 ? -20.344 -14.023 -1.503 1 96.75 269 LEU A O 1
ATOM 2147 N N . GLU A 1 270 ? -22.281 -12.93 -1.181 1 94.5 270 GLU A N 1
ATOM 2148 C CA . GLU A 1 270 ? -22.891 -14.109 -0.574 1 94.5 270 GLU A CA 1
ATOM 2149 C C . GLU A 1 270 ? -22.969 -15.266 -1.563 1 94.5 270 GLU A C 1
ATOM 2151 O O . GLU A 1 270 ? -22.688 -16.406 -1.205 1 94.5 270 GLU A O 1
ATOM 2156 N N . HIS A 1 271 ? -23.328 -14.914 -2.691 1 93.12 271 HIS A N 1
ATOM 2157 C CA . HIS A 1 271 ? -23.406 -15.93 -3.742 1 93.12 271 HIS A CA 1
ATOM 2158 C C . HIS A 1 271 ? -22.047 -16.562 -3.996 1 93.12 271 HIS A C 1
ATOM 2160 O O . HIS A 1 271 ? -21.938 -17.781 -4.137 1 93.12 271 HIS A O 1
ATOM 2166 N N . LEU A 1 272 ? -21.016 -15.789 -4.105 1 94.94 272 LEU A N 1
ATOM 2167 C CA . LEU A 1 272 ? -19.672 -16.281 -4.309 1 94.94 272 LEU A CA 1
ATOM 2168 C C . LEU A 1 272 ? -19.266 -17.234 -3.184 1 94.94 272 LEU A C 1
ATOM 2170 O O . LEU A 1 272 ? -18.719 -18.312 -3.441 1 94.94 272 LEU A O 1
ATOM 2174 N N . ILE A 1 273 ? -19.562 -16.859 -1.974 1 95.06 273 ILE A N 1
ATOM 2175 C CA . ILE A 1 273 ? -19.219 -17.672 -0.817 1 95.06 273 ILE A CA 1
ATOM 2176 C C . ILE A 1 273 ? -19.953 -19.016 -0.909 1 95.06 273 ILE A C 1
ATOM 2178 O O . ILE A 1 273 ? -19.359 -20.062 -0.658 1 95.06 273 ILE A O 1
ATOM 2182 N N . ASP A 1 274 ? -21.156 -18.984 -1.309 1 92.31 274 ASP A N 1
ATOM 2183 C CA . ASP A 1 274 ? -21.938 -20.219 -1.476 1 92.31 274 ASP A CA 1
ATOM 2184 C C . ASP A 1 274 ? -21.281 -21.141 -2.51 1 92.31 274 ASP A C 1
ATOM 2186 O O . ASP A 1 274 ? -21.203 -22.344 -2.307 1 92.31 274 ASP A O 1
ATOM 2190 N N . ILE A 1 275 ? -20.891 -20.562 -3.553 1 90.19 275 ILE A N 1
ATOM 2191 C CA . ILE A 1 275 ? -20.266 -21.344 -4.621 1 90.19 275 ILE A CA 1
ATOM 2192 C C . ILE A 1 275 ? -19 -22.016 -4.102 1 90.19 275 ILE A C 1
ATOM 2194 O O . ILE A 1 275 ? -18.781 -23.203 -4.344 1 90.19 275 ILE A O 1
ATOM 2198 N N . LEU A 1 276 ? -18.172 -21.312 -3.365 1 92 276 LEU A N 1
ATOM 2199 C CA . LEU A 1 276 ? -16.891 -21.812 -2.887 1 92 276 LEU A CA 1
ATOM 2200 C C . LEU A 1 276 ? -17.094 -22.859 -1.793 1 92 276 LEU A C 1
ATOM 2202 O O . LEU A 1 276 ? -16.297 -23.781 -1.655 1 92 276 LEU A O 1
ATOM 2206 N N . GLN A 1 277 ? -18.188 -22.75 -1.089 1 90.5 277 GLN A N 1
ATOM 2207 C CA . GLN A 1 277 ? -18.359 -23.594 0.085 1 90.5 277 GLN A CA 1
ATOM 2208 C C . GLN A 1 277 ? -19.281 -24.766 -0.215 1 90.5 277 GLN A C 1
ATOM 2210 O O . GLN A 1 277 ? -19.172 -25.828 0.418 1 90.5 277 GLN A O 1
ATOM 2215 N N . LEU A 1 278 ? -20.172 -24.656 -1.133 1 83.88 278 LEU A N 1
ATOM 2216 C CA . LEU A 1 278 ? -21.266 -25.625 -1.24 1 83.88 278 LEU A CA 1
ATOM 2217 C C . LEU A 1 278 ? -21.156 -26.422 -2.537 1 83.88 278 LEU A C 1
ATOM 2219 O O . LEU A 1 278 ? -21.828 -27.453 -2.697 1 83.88 278 LEU A O 1
ATOM 2223 N N . THR A 1 279 ? -20.328 -25.984 -3.396 1 80 279 THR A N 1
ATOM 2224 C CA . THR A 1 279 ? -20.328 -26.656 -4.688 1 80 279 THR A CA 1
ATOM 2225 C C . THR A 1 279 ? -19.125 -27.609 -4.793 1 80 279 THR A C 1
ATOM 2227 O O . THR A 1 279 ? -18.344 -27.75 -3.846 1 80 279 THR A O 1
ATOM 2230 N N . ASP A 1 280 ? -19.109 -28.203 -5.965 1 82.31 280 ASP A N 1
ATOM 2231 C CA . ASP A 1 280 ? -18.047 -29.172 -6.234 1 82.31 280 ASP A CA 1
ATOM 2232 C C . ASP A 1 280 ? -16.797 -28.484 -6.789 1 82.31 280 ASP A C 1
ATOM 2234 O O . ASP A 1 280 ? -15.914 -29.141 -7.34 1 82.31 280 ASP A O 1
ATOM 2238 N N . PHE A 1 281 ? -16.828 -27.203 -6.668 1 87.31 281 PHE A N 1
ATOM 2239 C CA . PHE A 1 281 ? -15.656 -26.484 -7.133 1 87.31 281 PHE A CA 1
ATOM 2240 C C . PHE A 1 281 ? -14.398 -26.984 -6.434 1 87.31 281 PHE A C 1
ATOM 2242 O O . PHE A 1 281 ? -13.32 -27.016 -7.027 1 87.31 281 PHE A O 1
ATOM 2249 N N . LYS A 1 282 ? -14.5 -27.391 -5.293 1 84.06 282 LYS A N 1
ATOM 2250 C CA . LYS A 1 282 ? -13.391 -27.938 -4.516 1 84.06 282 LYS A CA 1
ATOM 2251 C C . LYS A 1 282 ? -12.727 -29.109 -5.246 1 84.06 282 LYS A C 1
ATOM 2253 O O . LYS A 1 282 ? -11.508 -29.266 -5.18 1 84.06 282 LYS A O 1
ATOM 2258 N N . ASP A 1 283 ? -13.5 -29.875 -5.941 1 84.25 283 ASP A N 1
ATOM 2259 C CA . ASP A 1 283 ? -12.977 -31.031 -6.668 1 84.25 283 ASP A CA 1
ATOM 2260 C C . ASP A 1 283 ? -12.031 -30.594 -7.781 1 84.25 283 ASP A C 1
ATOM 2262 O O . ASP A 1 283 ? -11.039 -31.281 -8.062 1 84.25 283 ASP A O 1
ATOM 2266 N N . SER A 1 284 ? -12.344 -29.438 -8.352 1 79.88 284 SER A N 1
ATOM 2267 C CA . SER A 1 284 ? -11.492 -28.906 -9.414 1 79.88 284 SER A CA 1
ATOM 2268 C C . SER A 1 284 ? -10.125 -28.5 -8.867 1 79.88 284 SER A C 1
ATOM 2270 O O . SER A 1 284 ? -9.102 -28.703 -9.523 1 79.88 284 SER A O 1
ATOM 2272 N N . ILE A 1 285 ? -10.086 -28 -7.684 1 82.75 285 ILE A N 1
ATOM 2273 C CA . ILE A 1 285 ? -8.852 -27.547 -7.062 1 82.75 285 ILE A CA 1
ATOM 2274 C C . ILE A 1 285 ? -7.996 -28.75 -6.668 1 82.75 285 ILE A C 1
ATOM 2276 O O . ILE A 1 285 ? -6.785 -28.75 -6.906 1 82.75 285 ILE A O 1
ATOM 2280 N N . CYS A 1 286 ? -8.633 -29.719 -6.137 1 79.69 286 CYS A N 1
ATOM 2281 C CA . CYS A 1 286 ? -7.926 -30.906 -5.656 1 79.69 286 CYS A CA 1
ATOM 2282 C C . CYS A 1 286 ? -7.301 -31.672 -6.812 1 79.69 286 CYS A C 1
ATOM 2284 O O . CYS A 1 286 ? -6.324 -32.406 -6.621 1 79.69 286 CYS A O 1
ATOM 2286 N N . SER A 1 287 ? -7.789 -31.406 -7.988 1 80.06 287 SER A N 1
ATOM 2287 C CA . SER A 1 287 ? -7.273 -32.094 -9.164 1 80.06 287 SER A CA 1
ATOM 2288 C C . SER A 1 287 ? -6.125 -31.328 -9.805 1 80.06 287 SER A C 1
ATOM 2290 O O . SER A 1 287 ? -5.43 -31.859 -10.672 1 80.06 287 SER A O 1
ATOM 2292 N N . THR A 1 288 ? -5.992 -30.172 -9.328 1 83.5 288 THR A N 1
ATOM 2293 C CA . THR A 1 288 ? -4.949 -29.344 -9.922 1 83.5 288 THR A CA 1
ATOM 2294 C C . THR A 1 288 ? -3.637 -29.5 -9.156 1 83.5 288 THR A C 1
ATOM 2296 O O . THR A 1 288 ? -3.592 -29.266 -7.945 1 83.5 288 THR A O 1
ATOM 2299 N N . GLU A 1 289 ? -2.605 -29.906 -9.844 1 86.56 289 GLU A N 1
ATOM 2300 C CA . GLU A 1 289 ? -1.306 -30.109 -9.211 1 86.56 289 GLU A CA 1
ATOM 2301 C C . GLU A 1 289 ? -0.746 -28.812 -8.648 1 86.56 289 GLU A C 1
ATOM 2303 O O . GLU A 1 289 ? -0.846 -27.75 -9.289 1 86.56 289 GLU A O 1
ATOM 2308 N N . GLY A 1 290 ? -0.234 -28.906 -7.508 1 91.31 290 GLY A N 1
ATOM 2309 C CA . GLY A 1 290 ? 0.424 -27.766 -6.898 1 91.31 290 GLY A CA 1
ATOM 2310 C C . GLY A 1 290 ? -0.479 -26.984 -5.957 1 91.31 290 GLY A C 1
ATOM 2311 O O . GLY A 1 290 ? -0.038 -26.031 -5.309 1 91.31 290 GLY A O 1
ATOM 2312 N N . TYR A 1 291 ? -1.717 -27.406 -5.926 1 94.12 291 TYR A N 1
ATOM 2313 C CA . TYR A 1 291 ? -2.67 -26.734 -5.047 1 94.12 291 TYR A CA 1
ATOM 2314 C C . TYR A 1 291 ? -3.168 -27.688 -3.959 1 94.12 291 TYR A C 1
ATOM 2316 O O . TYR A 1 291 ? -3.24 -28.891 -4.168 1 94.12 291 TYR A O 1
ATOM 2324 N N . ASP A 1 292 ? -3.375 -27.141 -2.814 1 93.88 292 ASP A N 1
ATOM 2325 C CA . ASP A 1 292 ? -4.031 -27.812 -1.696 1 93.88 292 ASP A CA 1
ATOM 2326 C C . ASP A 1 292 ? -5.375 -27.156 -1.379 1 93.88 292 ASP A C 1
ATOM 2328 O O . ASP A 1 292 ? -5.426 -26.062 -0.83 1 93.88 292 ASP A O 1
ATOM 2332 N N . GLY A 1 293 ? -6.438 -27.812 -1.701 1 92.81 293 GLY A N 1
ATOM 2333 C CA . GLY A 1 293 ? -7.777 -27.266 -1.548 1 92.81 293 GLY A CA 1
ATOM 2334 C C . GLY A 1 293 ? -8.438 -27.672 -0.244 1 92.81 293 GLY A C 1
ATOM 2335 O O . GLY A 1 293 ? -9.648 -27.5 -0.074 1 92.81 293 GLY A O 1
ATOM 2336 N N . THR A 1 294 ? -7.719 -28.219 0.75 1 91 294 THR A N 1
ATOM 2337 C CA . THR A 1 294 ? -8.266 -28.75 1.993 1 91 294 THR A CA 1
ATOM 2338 C C . THR A 1 294 ? -9.039 -27.672 2.75 1 91 294 THR A C 1
ATOM 2340 O O . THR A 1 294 ? -10.086 -27.938 3.338 1 91 294 THR A O 1
ATOM 2343 N N . GLU A 1 295 ? -8.562 -26.469 2.693 1 93.25 295 GLU A N 1
ATOM 2344 C CA . GLU A 1 295 ? -9.172 -25.391 3.467 1 93.25 295 GLU A CA 1
ATOM 2345 C C . GLU A 1 295 ? -9.984 -24.453 2.57 1 93.25 295 GLU A C 1
ATOM 2347 O O . GLU A 1 295 ? -10.297 -23.328 2.961 1 93.25 295 GLU A O 1
ATOM 2352 N N . LEU A 1 296 ? -10.328 -24.875 1.392 1 94.25 296 LEU A N 1
ATOM 2353 C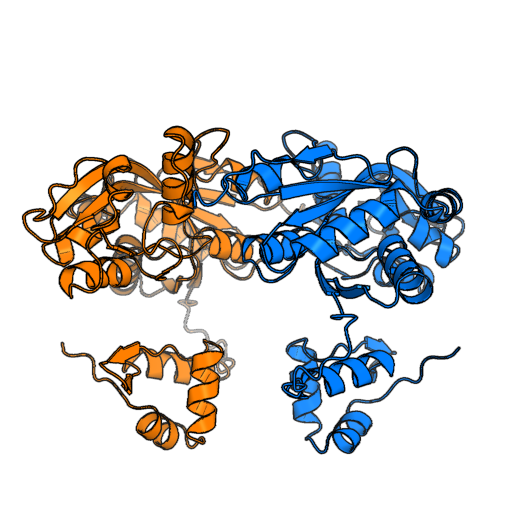 CA . LEU A 1 296 ? -11.07 -24.031 0.463 1 94.25 296 LEU A CA 1
ATOM 2354 C C . LEU A 1 296 ? -12.367 -23.547 1.096 1 94.25 296 LEU A C 1
ATOM 2356 O O . LEU A 1 296 ? -13.133 -24.328 1.66 1 94.25 296 LEU A O 1
ATOM 2360 N N . GLY A 1 297 ? -12.625 -22.234 1.026 1 93.88 297 GLY A N 1
ATOM 2361 C CA . GLY A 1 297 ? -13.891 -21.656 1.457 1 93.88 297 GLY A CA 1
ATOM 2362 C C . GLY A 1 297 ? -13.93 -21.359 2.943 1 93.88 297 GLY A C 1
ATOM 2363 O O . GLY A 1 297 ? -14.875 -20.734 3.43 1 93.88 297 GLY A O 1
ATOM 2364 N N . GLN A 1 298 ? -12.945 -21.766 3.652 1 95.31 298 GLN A N 1
ATOM 2365 C CA . GLN A 1 298 ? -12.914 -21.484 5.082 1 95.31 298 GLN A CA 1
ATOM 2366 C C . GLN A 1 298 ? -12.695 -20 5.348 1 95.31 298 GLN A C 1
ATOM 2368 O O . GLN A 1 298 ? -11.883 -19.359 4.68 1 95.31 298 GLN A O 1
ATOM 2373 N N . ILE A 1 299 ? -13.438 -19.484 6.309 1 96.38 299 ILE A N 1
ATOM 2374 C CA . ILE A 1 299 ? -13.281 -18.094 6.719 1 96.38 299 ILE A CA 1
ATOM 2375 C C . ILE A 1 299 ? -12.109 -17.984 7.699 1 96.38 299 ILE A C 1
ATOM 2377 O O . ILE A 1 299 ? -12.164 -18.531 8.805 1 96.38 299 ILE A O 1
ATOM 2381 N N . MET A 1 300 ? -11.117 -17.281 7.262 1 96.5 300 MET A N 1
ATOM 2382 C CA . MET A 1 300 ? -9.898 -17.156 8.062 1 96.5 300 MET A CA 1
ATOM 2383 C C . MET A 1 300 ? -9.984 -15.961 9 1 96.5 300 MET A C 1
ATOM 2385 O O . MET A 1 300 ? -9.305 -15.922 10.023 1 96.5 300 MET A O 1
ATOM 2389 N N . TYR A 1 301 ? -10.695 -14.969 8.641 1 96.12 301 TYR A N 1
ATOM 2390 C CA . TYR A 1 301 ? -10.805 -13.719 9.383 1 96.12 301 TYR A CA 1
ATOM 2391 C C . TYR A 1 301 ? -12.055 -12.945 8.969 1 96.12 301 TYR A C 1
ATOM 2393 O O . TYR A 1 301 ? -12.422 -12.938 7.789 1 96.12 301 TYR A O 1
ATOM 2401 N N . GLU A 1 302 ? -12.75 -12.367 9.852 1 94.12 302 GLU A N 1
ATOM 2402 C CA . GLU A 1 302 ? -13.883 -11.477 9.617 1 94.12 302 GLU A CA 1
ATOM 2403 C C . GLU A 1 302 ? -13.898 -10.32 10.602 1 94.12 302 GLU A C 1
ATOM 2405 O O . GLU A 1 302 ? -13.586 -10.492 11.789 1 94.12 302 GLU A O 1
ATOM 2410 N N . THR A 1 303 ? -14.133 -9.125 10.117 1 89.06 303 THR A N 1
ATOM 2411 C CA . THR A 1 303 ? -14.25 -7.977 11.008 1 89.06 303 THR A CA 1
ATOM 2412 C C . THR A 1 303 ? -15.633 -7.93 11.648 1 89.06 303 THR A C 1
ATOM 2414 O O . THR A 1 303 ? -16.578 -8.555 11.156 1 89.06 303 THR A O 1
ATOM 2417 N N . LYS A 1 304 ? -15.688 -7.207 12.859 1 70.75 304 LYS A N 1
ATOM 2418 C CA . LYS A 1 304 ? -16.969 -6.98 13.523 1 70.75 304 LYS A CA 1
ATOM 2419 C C . LYS A 1 304 ? -17.844 -6.031 12.711 1 70.75 304 LYS A C 1
ATOM 2421 O O . LYS A 1 304 ? -17.344 -5.109 12.062 1 70.75 304 LYS A O 1
ATOM 2426 N N . VAL A 1 305 ? -19.094 -6.371 12.461 1 64.75 305 VAL A N 1
ATOM 2427 C CA . VAL A 1 305 ? -20.031 -5.645 11.609 1 64.75 305 VAL A CA 1
ATOM 2428 C C . VAL A 1 305 ? -20.516 -4.391 12.328 1 64.75 305 VAL A C 1
ATOM 2430 O O . VAL A 1 305 ? -21.031 -4.473 13.445 1 64.75 305 VAL A O 1
ATOM 2433 N N . TRP A 1 306 ? -19.953 -3.205 11.867 1 58.19 306 TRP A N 1
ATOM 2434 C CA . TRP A 1 306 ? -20.641 -1.987 12.297 1 58.19 306 TRP A CA 1
ATOM 2435 C C . TRP A 1 306 ? -21.859 -1.727 11.438 1 58.19 306 TRP A C 1
ATOM 2437 O O . TRP A 1 306 ? -21.844 -1.95 10.227 1 58.19 306 TRP A O 1
ATOM 2447 N N . ARG A 1 307 ? -23.031 -1.961 11.75 1 49.94 307 ARG A N 1
ATOM 2448 C CA . ARG A 1 307 ? -24.234 -1.7 10.961 1 49.94 307 ARG A CA 1
ATOM 2449 C C . ARG A 1 307 ? -24.75 -0.29 11.211 1 49.94 307 ARG A C 1
ATOM 2451 O O . ARG A 1 307 ? -24.594 0.25 12.305 1 49.94 307 ARG A O 1
ATOM 2458 N N . LYS A 1 308 ? -24.922 0.462 9.977 1 50.09 308 LYS A N 1
ATOM 2459 C CA . LYS A 1 308 ? -25.641 1.725 10.055 1 50.09 308 LYS A CA 1
ATOM 2460 C C . LYS A 1 308 ? -26.891 1.584 10.922 1 50.09 308 LYS A C 1
ATOM 2462 O O . LYS A 1 308 ? -27.719 0.706 10.688 1 50.09 308 LYS A O 1
ATOM 2467 N N . THR A 1 309 ? -26.922 2.084 12.133 1 33.31 309 THR A N 1
ATOM 2468 C CA . THR A 1 309 ? -28.172 2.104 12.906 1 33.31 309 THR A CA 1
ATOM 2469 C C . THR A 1 309 ? -29.25 2.873 12.164 1 33.31 309 THR A C 1
ATOM 2471 O O . THR A 1 309 ? -29.016 3.984 11.688 1 33.31 309 THR A O 1
ATOM 2474 N N . LYS A 1 310 ? -30.281 2.143 11.648 1 34.97 310 LYS A N 1
ATOM 2475 C CA . LYS A 1 310 ? -31.484 2.801 11.148 1 34.97 310 LYS A CA 1
ATOM 2476 C C . LYS A 1 310 ? -31.969 3.871 12.125 1 34.97 310 LYS A C 1
ATOM 2478 O O . LYS A 1 310 ? -32.031 3.635 13.328 1 34.97 310 LYS A O 1
ATOM 2483 N N . MET B 1 1 ? 1.471 38 -2.301 1 34.53 1 MET B N 1
ATOM 2484 C CA . MET B 1 1 ? 1.55 37.969 -3.758 1 34.53 1 MET B CA 1
ATOM 2485 C C . MET B 1 1 ? 0.435 37.125 -4.3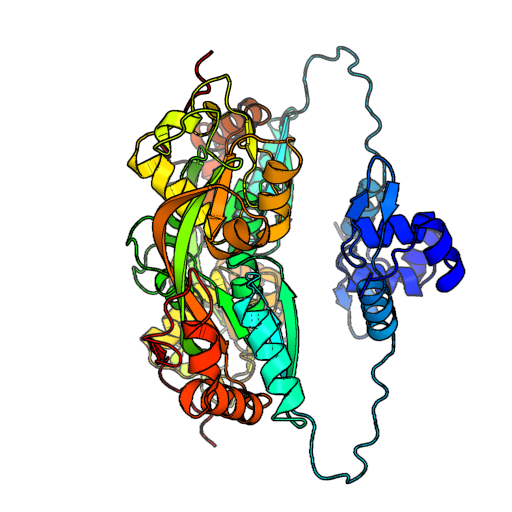55 1 34.53 1 MET B C 1
ATOM 2487 O O . MET B 1 1 ? 0.21 36 -3.918 1 34.53 1 MET B O 1
ATOM 2491 N N . HIS B 1 2 ? -0.671 37.625 -4.859 1 51.31 2 HIS B N 1
ATOM 2492 C CA . HIS B 1 2 ? -1.905 37.062 -5.418 1 51.31 2 HIS B CA 1
ATOM 2493 C C . HIS B 1 2 ? -1.616 36.125 -6.566 1 51.31 2 HIS B C 1
ATOM 2495 O O . HIS B 1 2 ? -1.068 36.531 -7.594 1 51.31 2 HIS B O 1
ATOM 2501 N N . GLU B 1 3 ? -1.537 34.906 -6.277 1 57.53 3 GLU B N 1
ATOM 2502 C CA . GLU B 1 3 ? -1.233 33.969 -7.371 1 57.53 3 GLU B CA 1
ATOM 2503 C C . GLU B 1 3 ? -2.346 33.969 -8.414 1 57.53 3 GLU B C 1
ATOM 2505 O O . GLU B 1 3 ? -3.525 33.875 -8.078 1 57.53 3 GLU B O 1
ATOM 2510 N N . LYS B 1 4 ? -2.006 34.406 -9.547 1 74.88 4 LYS B N 1
ATOM 2511 C CA . LYS B 1 4 ? -2.908 34.469 -10.695 1 74.88 4 LYS B CA 1
ATOM 2512 C C . LYS B 1 4 ? -3.529 33.125 -11.008 1 74.88 4 LYS B C 1
ATOM 2514 O O . LYS B 1 4 ? -2.846 32.094 -10.969 1 74.88 4 LYS B O 1
ATOM 2519 N N . THR B 1 5 ? -4.941 33.031 -11.148 1 81.19 5 THR B N 1
ATOM 2520 C CA . THR B 1 5 ? -5.66 31.797 -11.492 1 81.19 5 THR B CA 1
ATOM 2521 C C . THR B 1 5 ? -6.176 31.859 -12.922 1 81.19 5 THR B C 1
ATOM 2523 O O . THR B 1 5 ? -6.445 32.938 -13.453 1 81.19 5 THR B O 1
ATOM 2526 N N . TYR B 1 6 ? -6.223 30.672 -13.617 1 83.44 6 TYR B N 1
ATOM 2527 C CA . TYR B 1 6 ? -6.625 30.562 -15.016 1 83.44 6 TYR B CA 1
ATOM 2528 C C . TYR B 1 6 ? -7.82 29.625 -15.164 1 83.44 6 TYR B C 1
ATOM 2530 O O . TYR B 1 6 ? -7.938 28.641 -14.453 1 83.44 6 TYR B O 1
ATOM 2538 N N . SER B 1 7 ? -8.75 30.047 -16 1 83.5 7 SER B N 1
ATOM 2539 C CA . SER B 1 7 ? -9.891 29.188 -16.344 1 83.5 7 SER B CA 1
ATOM 2540 C C . SER B 1 7 ? -9.484 28.094 -17.344 1 83.5 7 SER B C 1
ATOM 2542 O O . SER B 1 7 ? -8.484 28.234 -18.047 1 83.5 7 SER B O 1
ATOM 2544 N N . PRO B 1 8 ? -10.258 27.047 -17.438 1 83.75 8 PRO B N 1
ATOM 2545 C CA . PRO B 1 8 ? -9.977 26 -18.422 1 83.75 8 PRO B CA 1
ATOM 2546 C C . PRO B 1 8 ? -9.922 26.531 -19.844 1 83.75 8 PRO B C 1
ATOM 2548 O O . PRO B 1 8 ? -9.109 26.078 -20.656 1 83.75 8 PRO B O 1
ATOM 2551 N N . ASP B 1 9 ? -10.688 27.531 -20.141 1 83.88 9 ASP B N 1
ATOM 2552 C CA . ASP B 1 9 ? -10.688 28.141 -21.469 1 83.88 9 ASP B CA 1
ATOM 2553 C C . ASP B 1 9 ? -9.367 28.875 -21.734 1 83.88 9 ASP B C 1
ATOM 2555 O O . ASP B 1 9 ? -8.812 28.781 -22.828 1 83.88 9 ASP B O 1
ATOM 2559 N N . GLU B 1 10 ? -8.867 29.531 -20.719 1 83.06 10 GLU B N 1
ATOM 2560 C CA . GLU B 1 10 ? -7.598 30.25 -20.812 1 83.06 10 GLU B CA 1
ATOM 2561 C C . GLU B 1 10 ? -6.434 29.266 -20.984 1 83.06 10 GLU B C 1
ATOM 2563 O O . GLU B 1 10 ? -5.516 29.516 -21.766 1 83.06 10 GLU B O 1
ATOM 2568 N N . ILE B 1 11 ? -6.562 28.25 -20.297 1 83.19 11 ILE B N 1
ATOM 2569 C CA . ILE B 1 11 ? -5.52 27.219 -20.359 1 83.19 11 ILE B CA 1
ATOM 2570 C C . ILE B 1 11 ? -5.543 26.547 -21.719 1 83.19 11 ILE B C 1
ATOM 2572 O O . ILE B 1 11 ? -4.488 26.297 -22.312 1 83.19 11 ILE B O 1
ATOM 2576 N N . ALA B 1 12 ? -6.641 26.312 -22.219 1 80.5 12 ALA B N 1
ATOM 2577 C CA . ALA B 1 12 ? -6.801 25.734 -23.547 1 80.5 12 ALA B CA 1
ATOM 2578 C C . ALA B 1 12 ? -6.141 26.609 -24.609 1 80.5 12 ALA B C 1
ATOM 2580 O O . ALA B 1 12 ? -5.441 26.094 -25.484 1 80.5 12 ALA B O 1
ATOM 2581 N N . LYS B 1 13 ? -6.32 27.844 -24.484 1 80 13 LYS B N 1
ATOM 2582 C CA . LYS B 1 13 ? -5.719 28.797 -25.406 1 80 13 LYS B CA 1
ATOM 2583 C C . LYS B 1 13 ? -4.203 28.844 -25.25 1 80 13 LYS B C 1
ATOM 2585 O O . LYS B 1 13 ? -3.471 28.906 -26.234 1 80 13 LYS B O 1
ATOM 2590 N N . MET B 1 14 ? -3.781 28.703 -23.969 1 79.69 14 MET B N 1
ATOM 2591 C CA . MET B 1 14 ? -2.365 28.812 -23.625 1 79.69 14 MET B CA 1
ATOM 2592 C C . MET B 1 14 ? -1.588 27.625 -24.203 1 79.69 14 MET B C 1
ATOM 2594 O O . MET B 1 14 ? -0.471 27.781 -24.688 1 79.69 14 MET B O 1
ATOM 2598 N N . PHE B 1 15 ? -2.244 26.5 -24.141 1 76.38 15 PHE B N 1
ATOM 2599 C CA . PHE B 1 15 ? -1.545 25.281 -24.531 1 76.38 15 PHE B CA 1
ATOM 2600 C C . PHE B 1 15 ? -2.004 24.812 -25.906 1 76.38 15 PHE B C 1
ATOM 2602 O O . PHE B 1 15 ? -1.561 23.766 -26.391 1 76.38 15 PHE B O 1
ATOM 2609 N N . LYS B 1 16 ? -2.844 25.562 -26.531 1 78.31 16 LYS B N 1
ATOM 2610 C CA . LYS B 1 16 ? -3.4 25.266 -27.844 1 78.31 16 LYS B CA 1
ATOM 2611 C C . LYS B 1 16 ? -4.004 23.859 -27.875 1 78.31 16 LYS B C 1
ATOM 2613 O O . LYS B 1 16 ? -3.73 23.078 -28.797 1 78.31 16 LYS B O 1
ATOM 2618 N N . ILE B 1 17 ? -4.762 23.594 -26.828 1 79.69 17 ILE B N 1
ATOM 2619 C CA . ILE B 1 17 ? -5.52 22.344 -26.75 1 79.69 17 ILE B CA 1
ATOM 2620 C C . ILE B 1 17 ? -7 22.656 -26.547 1 79.69 17 ILE B C 1
ATOM 2622 O O . ILE B 1 17 ? -7.371 23.812 -26.312 1 79.69 17 ILE B O 1
ATOM 2626 N N . SER B 1 18 ? -7.781 21.641 -26.781 1 78.5 18 SER B N 1
ATOM 2627 C CA . SER B 1 18 ? -9.211 21.844 -26.609 1 78.5 18 SER B CA 1
ATOM 2628 C C . SER B 1 18 ? -9.586 21.984 -25.141 1 78.5 18 SER B C 1
ATOM 2630 O O . SER B 1 18 ? -8.883 21.469 -24.266 1 78.5 18 SER B O 1
ATOM 2632 N N . LYS B 1 19 ? -10.648 22.719 -24.906 1 81.44 19 LYS B N 1
ATOM 2633 C CA . LYS B 1 19 ? -11.188 22.844 -23.547 1 81.44 19 LYS B CA 1
ATOM 2634 C 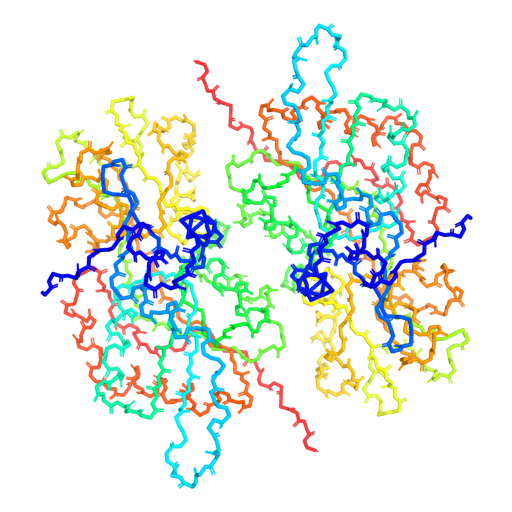C . LYS B 1 19 ? -11.469 21.469 -22.938 1 81.44 19 LYS B C 1
ATOM 2636 O O . LYS B 1 19 ? -11.195 21.25 -21.766 1 81.44 19 LYS B O 1
ATOM 2641 N N . ASN B 1 20 ? -11.891 20.641 -23.719 1 81.12 20 ASN B N 1
ATOM 2642 C CA . ASN B 1 20 ? -12.18 19.281 -23.266 1 81.12 20 ASN B CA 1
ATOM 2643 C C . ASN B 1 20 ? -10.914 18.547 -22.828 1 81.12 20 ASN B C 1
ATOM 2645 O O . ASN B 1 20 ? -10.922 17.812 -21.844 1 81.12 20 ASN B O 1
ATOM 2649 N N . THR B 1 21 ? -9.891 18.797 -23.484 1 79.12 21 THR B N 1
ATOM 2650 C CA . THR B 1 21 ? -8.602 18.203 -23.125 1 79.12 21 THR B CA 1
ATOM 2651 C C . THR B 1 21 ? -8.1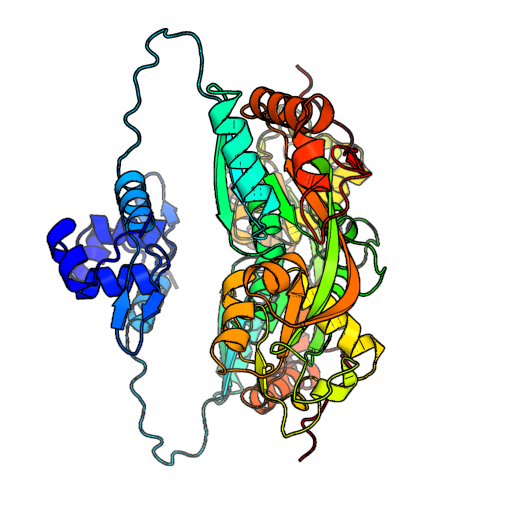33 18.719 -21.781 1 79.12 21 THR B C 1
ATOM 2653 O O . THR B 1 21 ? -7.598 17.969 -20.969 1 79.12 21 THR B O 1
ATOM 2656 N N . VAL B 1 22 ? -8.359 19.984 -21.5 1 80.69 22 VAL B N 1
ATOM 2657 C CA . VAL B 1 22 ? -7.984 20.547 -20.219 1 80.69 22 VAL B CA 1
ATOM 2658 C C . VAL B 1 22 ? -8.75 19.844 -19.094 1 80.69 22 VAL B C 1
ATOM 2660 O O . VAL B 1 22 ? -8.164 19.453 -18.094 1 80.69 22 VAL B O 1
ATOM 2663 N N . TYR B 1 23 ? -9.984 19.656 -19.391 1 80.44 23 TYR B N 1
ATOM 2664 C CA . TYR B 1 23 ? -10.805 18.984 -18.391 1 80.44 23 TYR B CA 1
ATOM 2665 C C . TYR B 1 23 ? -10.359 17.547 -18.203 1 80.44 23 TYR B C 1
ATOM 2667 O O . TYR B 1 23 ? -10.367 17.031 -17.078 1 80.44 23 TYR B O 1
ATOM 2675 N N . GLU B 1 24 ? -9.969 17.016 -19.219 1 76 24 GLU B N 1
ATOM 2676 C CA . GLU B 1 24 ? -9.453 15.648 -19.141 1 76 24 GLU B CA 1
ATOM 2677 C C . GLU B 1 24 ? -8.164 15.594 -18.328 1 76 24 GLU B C 1
ATOM 2679 O O . GLU B 1 24 ? -7.961 14.672 -17.531 1 76 24 GLU B O 1
ATOM 2684 N N . LEU B 1 25 ? -7.297 16.516 -18.484 1 75.12 25 LEU B N 1
ATOM 2685 C CA . LEU B 1 25 ? -6.047 16.641 -17.734 1 75.12 25 LEU B CA 1
ATOM 2686 C C . LEU B 1 25 ? -6.316 16.812 -16.25 1 75.12 25 LEU B C 1
ATOM 2688 O O . LEU B 1 25 ? -5.613 16.234 -15.414 1 75.12 25 LEU B O 1
ATOM 2692 N N . ILE B 1 26 ? -7.336 17.547 -16.016 1 76.44 26 ILE B N 1
ATOM 2693 C CA . ILE B 1 26 ? -7.711 17.812 -14.625 1 76.44 26 ILE B CA 1
ATOM 2694 C C . ILE B 1 26 ? -8.305 16.547 -14 1 76.44 26 ILE B C 1
ATOM 2696 O O . ILE B 1 26 ? -7.961 16.172 -12.875 1 76.44 26 ILE B O 1
ATOM 2700 N N . LYS B 1 27 ? -9.094 15.891 -14.727 1 68.94 27 LYS B N 1
ATOM 2701 C CA . LYS B 1 27 ? -9.742 14.656 -14.281 1 68.94 27 LYS B CA 1
ATOM 2702 C C . LYS B 1 27 ? -8.719 13.555 -14.039 1 68.94 27 LYS B C 1
ATOM 2704 O O . LYS B 1 27 ? -8.844 12.781 -13.086 1 68.94 27 LYS B O 1
ATOM 2709 N N . ARG B 1 28 ? -7.699 13.664 -14.805 1 61.38 28 ARG B N 1
ATOM 2710 C CA . ARG B 1 28 ? -6.652 12.648 -14.734 1 61.38 28 ARG B CA 1
ATOM 2711 C C . ARG B 1 28 ? -5.613 13.016 -13.68 1 61.38 28 ARG B C 1
ATOM 2713 O O . ARG B 1 28 ? -4.66 12.258 -13.453 1 61.38 28 ARG B O 1
ATOM 2720 N N . GLY B 1 29 ? -5.801 14.203 -13.234 1 64.94 29 GLY B N 1
ATOM 2721 C CA . GLY B 1 29 ? -4.91 14.664 -12.188 1 64.94 29 GLY B CA 1
ATOM 2722 C C . GLY B 1 29 ? -3.6 15.219 -12.711 1 64.94 29 GLY B C 1
ATOM 2723 O O . GLY B 1 29 ? -2.668 15.469 -11.945 1 64.94 29 GLY B O 1
ATOM 2724 N N . GLU B 1 30 ? -3.387 15.344 -13.891 1 69.62 30 GLU B N 1
ATOM 2725 C CA . GLU B 1 30 ? -2.176 15.891 -14.492 1 69.62 30 GLU B CA 1
ATOM 2726 C C . GLU B 1 30 ? -2.105 17.406 -14.312 1 69.62 30 GLU B C 1
ATOM 2728 O O . GLU B 1 30 ? -1.016 17.984 -14.242 1 69.62 30 GLU B O 1
ATOM 2733 N N . LEU B 1 31 ? -3.232 17.906 -14.258 1 71.31 31 LEU B N 1
ATOM 2734 C CA . LEU B 1 31 ? -3.379 19.344 -13.992 1 71.31 31 LEU B CA 1
ATOM 2735 C C . LEU B 1 31 ? -4.277 19.578 -12.781 1 71.31 31 LEU B C 1
ATOM 2737 O O . LEU B 1 31 ? -5.449 19.203 -12.789 1 71.31 31 LEU B O 1
ATOM 2741 N N . HIS B 1 32 ? -3.703 20.109 -11.922 1 73.88 32 HIS B N 1
ATOM 2742 C CA . HIS B 1 32 ? -4.453 20.312 -10.688 1 73.88 32 HIS B CA 1
ATOM 2743 C C . HIS B 1 32 ? -5.254 21.609 -10.727 1 73.88 32 HIS B C 1
ATOM 2745 O O . HIS B 1 32 ? -4.688 22.688 -10.898 1 73.88 32 HIS B O 1
ATOM 2751 N N . ALA B 1 33 ? -6.535 21.438 -10.586 1 75.62 33 ALA B N 1
ATOM 2752 C CA . ALA B 1 33 ? -7.422 22.594 -10.57 1 75.62 33 ALA B CA 1
ATOM 2753 C C . ALA B 1 33 ? -8.242 22.641 -9.289 1 75.62 33 ALA B C 1
ATOM 2755 O O . ALA B 1 33 ? -8.305 21.656 -8.547 1 75.62 33 ALA B O 1
ATOM 2756 N N . PHE B 1 34 ? -8.727 23.875 -8.984 1 70.94 34 PHE B N 1
ATOM 2757 C CA . PHE B 1 34 ? -9.633 24.047 -7.852 1 70.94 34 PHE B CA 1
ATOM 2758 C C . PHE B 1 34 ? -10.891 24.797 -8.266 1 70.94 34 PHE B C 1
ATOM 2760 O O . PHE B 1 34 ? -10.875 25.547 -9.258 1 70.94 34 PHE B O 1
ATOM 2767 N N . LYS B 1 35 ? -12.016 24.453 -7.555 1 65.38 35 LYS B N 1
ATOM 2768 C CA . LYS B 1 35 ? -13.281 25.109 -7.871 1 65.38 35 LYS B CA 1
ATOM 2769 C C . LYS B 1 35 ? -13.477 26.359 -7.023 1 65.38 35 LYS B C 1
ATOM 2771 O O . LYS B 1 35 ? -13.266 26.328 -5.812 1 65.38 35 LYS B O 1
ATOM 2776 N N . VAL B 1 36 ? -13.672 27.469 -7.688 1 60.97 36 VAL B N 1
ATOM 2777 C CA . VAL B 1 36 ? -14.133 28.703 -7.055 1 60.97 36 VAL B CA 1
ATOM 2778 C C . VAL B 1 36 ? -15.594 28.969 -7.434 1 60.97 36 VAL B C 1
ATOM 2780 O O . VAL B 1 36 ? -15.883 29.375 -8.562 1 60.97 36 VAL B O 1
ATOM 2783 N N . GLY B 1 37 ? -16.547 28.656 -6.52 1 59.03 37 GLY B N 1
ATOM 2784 C CA . GLY B 1 37 ? -17.953 28.578 -6.898 1 59.03 37 GLY B CA 1
ATOM 2785 C C . GLY B 1 37 ? -18.266 27.406 -7.805 1 59.03 37 GLY B C 1
ATOM 2786 O O . GLY B 1 37 ? -17.969 26.25 -7.465 1 59.03 37 GLY B O 1
ATOM 2787 N N . ASN B 1 38 ? -18.828 27.609 -8.906 1 66.5 38 ASN B N 1
ATOM 2788 C CA . ASN B 1 38 ? -19.141 26.562 -9.875 1 66.5 38 ASN B CA 1
ATOM 2789 C C . ASN B 1 38 ? -18.141 26.531 -11.023 1 66.5 38 ASN B C 1
ATOM 2791 O O . ASN B 1 38 ? -18.375 25.906 -12.055 1 66.5 38 ASN B O 1
ATOM 2795 N N . LYS B 1 39 ? -16.938 27.219 -10.828 1 74.19 39 LYS B N 1
ATOM 2796 C CA . LYS B 1 39 ? -15.992 27.344 -11.938 1 74.19 39 LYS B CA 1
ATOM 2797 C C . LYS B 1 39 ? -14.633 26.766 -11.57 1 74.19 39 LYS B C 1
ATOM 2799 O O . LYS B 1 39 ? -14.141 26.984 -10.461 1 74.19 39 LYS B O 1
ATOM 2804 N N . MET B 1 40 ? -14.055 25.953 -12.438 1 80.06 40 MET B N 1
ATOM 2805 C CA . MET B 1 40 ? -12.742 25.328 -12.289 1 80.06 40 MET B CA 1
ATOM 2806 C C . MET B 1 40 ? -11.633 26.359 -12.531 1 80.06 40 MET B C 1
ATOM 2808 O O . MET B 1 40 ? -11.703 27.141 -13.477 1 80.06 40 MET B O 1
ATOM 2812 N N . ARG B 1 41 ? -10.672 26.469 -11.609 1 77.88 41 ARG B N 1
ATOM 2813 C CA . ARG B 1 41 ? -9.531 27.375 -11.742 1 77.88 41 ARG B CA 1
ATOM 2814 C C . ARG B 1 41 ? -8.219 26.625 -11.508 1 77.88 41 ARG B C 1
ATOM 2816 O O . ARG B 1 41 ? -8.188 25.641 -10.758 1 77.88 41 ARG B O 1
ATOM 2823 N N . VAL B 1 42 ? -7.176 27.062 -12.227 1 80.75 42 VAL B N 1
ATOM 2824 C CA . VAL B 1 42 ? -5.82 26.547 -12.078 1 80.75 42 VAL B CA 1
ATOM 2825 C C . VAL B 1 42 ? -4.867 27.688 -11.727 1 80.75 42 VAL B C 1
ATOM 2827 O O . VAL B 1 42 ? -4.883 28.734 -12.367 1 80.75 42 VAL B O 1
ATOM 2830 N N . VAL B 1 43 ? -4.16 27.547 -10.766 1 75.81 43 VAL B N 1
ATOM 2831 C CA . VAL B 1 43 ? -3.244 28.594 -10.336 1 75.81 43 VAL B CA 1
ATOM 2832 C C . VAL B 1 43 ? -2.025 28.641 -11.25 1 75.81 43 VAL B C 1
ATOM 2834 O O . VAL B 1 43 ? -1.644 27.609 -11.828 1 75.81 43 VAL B O 1
ATOM 2837 N N . GLU B 1 44 ? -1.393 29.719 -11.312 1 74.62 44 GLU B N 1
ATOM 2838 C CA . GLU B 1 44 ? -0.256 29.938 -12.195 1 74.62 44 GLU B CA 1
ATOM 2839 C C . GLU B 1 44 ? 0.874 28.953 -11.914 1 74.62 44 GLU B C 1
ATOM 2841 O O . GLU B 1 44 ? 1.513 28.453 -12.836 1 74.62 44 GLU B O 1
ATOM 2846 N N . SER B 1 45 ? 1.053 28.719 -10.789 1 69.56 45 SER B N 1
ATOM 2847 C CA . SER B 1 45 ? 2.145 27.828 -10.422 1 69.56 45 SER B CA 1
ATOM 2848 C C . SER B 1 45 ? 1.896 26.422 -10.945 1 69.56 45 SER B C 1
ATOM 2850 O O . SER B 1 45 ? 2.832 25.734 -11.359 1 69.56 45 SER B O 1
ATOM 2852 N N . GLU B 1 46 ? 0.649 26.094 -11.008 1 72.94 46 GLU B N 1
ATOM 2853 C CA . GLU B 1 46 ? 0.253 24.797 -11.531 1 72.94 46 GLU B CA 1
ATOM 2854 C C . GLU B 1 46 ? 0.431 24.734 -13.047 1 72.94 46 GLU B C 1
ATOM 2856 O O . GLU B 1 46 ? 0.825 23.688 -13.594 1 72.94 46 GLU B O 1
ATOM 2861 N N . ILE B 1 47 ? 0.216 25.766 -13.648 1 74.5 47 ILE B N 1
ATOM 2862 C CA . ILE B 1 47 ? 0.383 25.859 -15.094 1 74.5 47 ILE B CA 1
ATOM 2863 C C . ILE B 1 47 ? 1.864 25.766 -15.453 1 74.5 47 ILE B C 1
ATOM 2865 O O . ILE B 1 47 ? 2.234 25.062 -16.391 1 74.5 47 ILE B O 1
ATOM 2869 N N . ASN B 1 48 ? 2.607 26.359 -14.766 1 69.88 48 ASN B N 1
ATOM 2870 C CA . ASN B 1 48 ? 4.051 26.312 -14.992 1 69.88 48 ASN B CA 1
ATOM 2871 C C . ASN B 1 48 ? 4.609 24.906 -14.75 1 69.88 48 ASN B C 1
ATOM 2873 O O . ASN B 1 48 ? 5.461 24.438 -15.508 1 69.88 48 ASN B O 1
ATOM 2877 N N . ARG B 1 49 ? 4.051 24.359 -13.805 1 65.44 49 ARG B N 1
ATOM 2878 C CA . ARG B 1 49 ? 4.426 22.984 -13.516 1 65.44 49 ARG B CA 1
ATOM 2879 C C . ARG B 1 49 ? 4.102 22.062 -14.688 1 65.44 49 ARG B C 1
ATOM 2881 O O . ARG B 1 49 ? 4.93 21.234 -15.078 1 65.44 49 ARG B O 1
ATOM 2888 N N . PHE B 1 50 ? 2.955 22.172 -15.195 1 67.25 50 PHE B N 1
ATOM 2889 C CA . PHE B 1 50 ? 2.445 21.359 -16.297 1 67.25 50 PHE B CA 1
ATOM 2890 C C . PHE B 1 50 ? 3.254 21.594 -17.562 1 67.25 50 PHE B C 1
ATOM 2892 O O . PHE B 1 50 ? 3.537 20.641 -18.312 1 67.25 50 PHE B O 1
ATOM 2899 N N . LYS B 1 51 ? 3.633 22.797 -17.797 1 65.88 51 LYS B N 1
ATOM 2900 C CA . LYS B 1 51 ? 4.457 23.188 -18.953 1 65.88 51 LYS B CA 1
ATOM 2901 C C . LYS B 1 51 ? 5.832 22.516 -18.875 1 65.88 51 LYS B C 1
ATOM 2903 O O . LYS B 1 51 ? 6.379 22.094 -19.906 1 65.88 51 LYS B O 1
ATOM 2908 N N . ASP B 1 52 ? 6.258 22.516 -17.781 1 54.81 52 ASP B N 1
ATOM 2909 C CA . ASP B 1 52 ? 7.617 22.031 -17.578 1 54.81 52 ASP B CA 1
ATOM 2910 C C . ASP B 1 52 ? 7.676 20.5 -17.594 1 54.81 52 ASP B C 1
ATOM 2912 O O . ASP B 1 52 ? 8.719 19.922 -17.906 1 54.81 52 ASP B O 1
ATOM 2916 N N . ALA B 1 53 ? 6.613 19.938 -17.328 1 47.06 53 ALA B N 1
ATOM 2917 C CA . ALA B 1 53 ? 6.574 18.484 -17.312 1 47.06 53 ALA B CA 1
ATOM 2918 C C . ALA B 1 53 ? 6.684 17.906 -18.719 1 47.06 53 ALA B C 1
ATOM 2920 O O . ALA B 1 53 ? 7.172 16.797 -18.906 1 47.06 53 ALA B O 1
ATOM 2921 N N . GLY B 1 54 ? 6.148 18.5 -19.703 1 40.5 54 GLY B N 1
ATOM 2922 C CA . GLY B 1 54 ? 6.184 18.047 -21.078 1 40.5 54 GLY B CA 1
ATOM 2923 C C . GLY B 1 54 ? 7.543 18.234 -21.734 1 40.5 54 GLY B C 1
ATOM 2924 O O . GLY B 1 54 ? 7.73 17.875 -22.906 1 40.5 54 GLY B O 1
ATOM 2925 N N . ARG B 1 55 ? 8.258 19.203 -21.297 1 33.88 55 ARG B N 1
ATOM 2926 C CA . ARG B 1 55 ? 9.531 19.359 -21.984 1 33.88 55 ARG B CA 1
ATOM 2927 C C . ARG B 1 55 ? 10.391 18.109 -21.844 1 33.88 55 ARG B C 1
ATOM 2929 O O . ARG B 1 55 ? 10.562 17.578 -20.734 1 33.88 55 ARG B O 1
ATOM 2936 N N . PRO B 1 56 ? 10.531 17.391 -22.859 1 31.34 56 PRO B N 1
ATOM 2937 C CA . PRO B 1 56 ? 11.672 16.484 -22.719 1 31.34 56 PRO B CA 1
ATOM 2938 C C . PRO B 1 56 ? 12.883 17.141 -22.062 1 31.34 56 PRO B C 1
ATOM 2940 O O . PRO B 1 56 ? 13.148 18.328 -22.297 1 31.34 56 PRO B O 1
ATOM 2943 N N . SER B 1 57 ? 13.133 16.875 -20.812 1 30.94 57 SER B N 1
ATOM 2944 C CA . SER B 1 57 ? 14.398 17.453 -20.375 1 30.94 57 SER B CA 1
ATOM 2945 C C . SER B 1 57 ? 15.414 17.469 -21.5 1 30.94 57 SER B C 1
ATOM 2947 O O . SER B 1 57 ? 15.633 16.453 -22.172 1 30.94 57 SER B O 1
ATOM 2949 N N . PRO B 1 58 ? 15.617 18.5 -22.156 1 29.31 58 PRO B N 1
ATOM 2950 C CA . PRO B 1 58 ? 16.797 18.422 -23.031 1 29.31 58 PRO B CA 1
ATOM 2951 C C . PRO B 1 58 ? 17.922 17.578 -22.438 1 29.31 58 PRO B C 1
ATOM 2953 O O . PRO B 1 58 ? 18.078 17.531 -21.203 1 29.31 58 PRO B O 1
ATOM 2956 N N . ALA B 1 59 ? 18.234 16.5 -23.031 1 29.17 59 ALA B N 1
ATOM 2957 C CA . ALA B 1 59 ? 19.562 15.984 -22.734 1 29.17 59 ALA B CA 1
ATOM 2958 C C . ALA B 1 59 ? 20.562 17.125 -22.484 1 29.17 59 ALA B C 1
ATOM 2960 O O . ALA B 1 59 ? 20.969 17.812 -23.406 1 29.17 59 ALA B O 1
ATOM 2961 N N . LEU B 1 60 ? 20.188 18.047 -21.547 1 29.5 60 LEU B N 1
ATOM 2962 C CA . LEU B 1 60 ? 21.328 18.922 -21.328 1 29.5 60 LEU B CA 1
ATOM 2963 C C . LEU B 1 60 ? 22.641 18.172 -21.531 1 29.5 60 LEU B C 1
ATOM 2965 O O . LEU B 1 60 ? 22.828 17.094 -20.984 1 29.5 60 LEU B O 1
ATOM 2969 N N . GLU B 1 61 ? 23.266 18.297 -22.594 1 31.05 61 GLU B N 1
ATOM 2970 C CA . GLU B 1 61 ? 24.688 18.109 -22.797 1 31.05 61 GLU B CA 1
ATOM 2971 C C . GLU B 1 61 ? 25.469 18.359 -21.516 1 31.05 61 GLU B C 1
ATOM 2973 O O . GLU B 1 61 ? 25.203 19.328 -20.797 1 31.05 61 GLU B O 1
ATOM 2978 N N . SER B 1 62 ? 25.953 17.266 -20.891 1 32.38 62 SER B N 1
ATOM 2979 C CA . SER B 1 62 ? 27.016 17.25 -19.891 1 32.38 62 SER B CA 1
ATOM 2980 C C . SER B 1 62 ? 28 18.391 -20.109 1 32.38 62 SER B C 1
ATOM 2982 O O . SER B 1 62 ? 29.047 18.203 -20.703 1 32.38 62 SER B O 1
ATOM 2984 N N . ALA B 1 63 ? 27.609 19.469 -20.656 1 30.05 63 ALA B N 1
ATOM 2985 C CA . ALA B 1 63 ? 28.75 20.391 -20.516 1 30.05 63 ALA B CA 1
ATOM 2986 C C . ALA B 1 63 ? 29.25 20.406 -19.078 1 30.05 63 ALA B C 1
ATOM 2988 O O . ALA B 1 63 ? 28.484 20.234 -18.125 1 30.05 63 ALA B O 1
ATOM 2989 N N . ASN B 1 64 ? 30.547 20.391 -18.797 1 34.72 64 ASN B N 1
ATOM 2990 C CA . ASN B 1 64 ? 31.5 20.484 -17.688 1 34.72 64 ASN B CA 1
ATOM 2991 C C . ASN B 1 64 ? 31.031 21.484 -16.641 1 34.72 64 ASN B C 1
ATOM 2993 O O . ASN B 1 64 ? 31.859 22.031 -15.898 1 34.72 64 ASN B O 1
ATOM 2997 N N . THR B 1 65 ? 29.953 22.172 -16.766 1 39.97 65 THR B N 1
ATOM 2998 C CA . THR B 1 65 ? 29.953 23 -15.562 1 39.97 65 THR B CA 1
ATOM 2999 C C . THR B 1 65 ? 29.875 22.125 -14.312 1 39.97 65 THR B C 1
ATOM 3001 O O . THR B 1 65 ? 29.016 21.25 -14.211 1 39.97 65 THR B O 1
ATOM 3004 N N . PRO B 1 66 ? 30.828 21.984 -13.414 1 41.69 66 PRO B N 1
ATOM 3005 C CA . PRO B 1 66 ? 31.125 21.094 -12.289 1 41.69 66 PRO B CA 1
ATOM 3006 C C . PRO B 1 66 ? 29.906 20.875 -11.383 1 41.69 66 PRO B C 1
ATOM 3008 O O . PRO B 1 66 ? 29.906 19.969 -10.547 1 41.69 66 PRO B O 1
ATOM 3011 N N . PHE B 1 67 ? 29.062 21.875 -11.07 1 46.31 67 PHE B N 1
ATOM 3012 C CA . PHE B 1 67 ? 28.156 21.578 -9.969 1 46.31 67 PHE B CA 1
ATOM 3013 C C . PHE B 1 67 ? 27.031 20.672 -10.43 1 46.31 67 PHE B C 1
ATOM 3015 O O . PHE B 1 67 ? 26.156 21.094 -11.195 1 46.31 67 PHE B O 1
ATOM 3022 N N . GLN B 1 68 ? 27.156 19.469 -10.672 1 54.81 68 GLN B N 1
ATOM 3023 C CA . GLN B 1 68 ? 26.125 18.5 -11.016 1 54.81 68 GLN B CA 1
ATOM 3024 C C . GLN B 1 68 ? 24.906 18.656 -10.109 1 54.81 68 GLN B C 1
ATOM 3026 O O . GLN B 1 68 ? 25 18.484 -8.891 1 54.81 68 GLN B O 1
ATOM 3031 N N . GLU B 1 69 ? 23.844 19.344 -10.469 1 69.81 69 GLU B N 1
ATOM 3032 C CA . GLU B 1 69 ? 22.562 19.547 -9.797 1 69.81 69 GLU B CA 1
ATOM 3033 C C . GLU B 1 69 ? 21.969 18.219 -9.32 1 69.81 69 GLU B C 1
ATOM 3035 O O . GLU B 1 69 ? 21.844 17.281 -10.102 1 69.81 69 GLU B O 1
ATOM 3040 N N . GLN B 1 70 ? 22.078 18.047 -7.922 1 86.44 70 GLN B N 1
ATOM 3041 C CA . GLN B 1 70 ? 21.5 16.875 -7.277 1 86.44 70 GLN B CA 1
ATOM 3042 C C . GLN B 1 70 ? 19.984 17.047 -7.105 1 86.44 70 GLN B C 1
ATOM 3044 O O . GLN B 1 70 ? 19.531 18.031 -6.535 1 86.44 70 GLN B O 1
ATOM 3049 N N . LEU B 1 71 ? 19.188 16.203 -7.719 1 92.94 71 LEU B N 1
ATOM 3050 C CA . LEU B 1 71 ? 17.734 16.266 -7.656 1 92.94 71 LEU B CA 1
ATOM 3051 C C . LEU B 1 71 ? 17.188 15.133 -6.785 1 92.94 71 LEU B C 1
ATOM 3053 O O . LEU B 1 71 ? 17.625 13.984 -6.914 1 92.94 71 LEU B O 1
ATOM 3057 N N . LEU B 1 72 ? 16.328 15.508 -5.809 1 97.12 72 LEU B N 1
ATOM 3058 C CA . LEU B 1 72 ? 15.617 14.531 -4.988 1 97.12 72 LEU B CA 1
ATOM 3059 C C . LEU B 1 72 ? 14.109 14.664 -5.18 1 97.12 72 LEU B C 1
ATOM 3061 O O . LEU B 1 72 ? 13.578 15.773 -5.227 1 97.12 72 LEU B O 1
ATOM 3065 N N . HIS B 1 73 ? 13.43 13.586 -5.352 1 98.06 73 HIS B N 1
ATOM 3066 C CA . HIS B 1 73 ? 11.969 13.531 -5.395 1 98.06 73 HIS B CA 1
ATOM 3067 C C . HIS B 1 73 ? 11.398 13.086 -4.055 1 98.06 73 HIS B C 1
ATOM 3069 O O . HIS B 1 73 ? 11.75 12.016 -3.547 1 98.06 73 HIS B O 1
ATOM 3075 N N . ILE B 1 74 ? 10.57 13.938 -3.482 1 98.19 74 ILE B N 1
ATOM 3076 C CA . ILE B 1 74 ? 9.883 13.594 -2.246 1 98.19 74 ILE B CA 1
ATOM 3077 C C . ILE B 1 74 ? 8.398 13.359 -2.531 1 98.19 74 ILE B C 1
ATOM 3079 O O . ILE B 1 74 ? 7.766 14.148 -3.242 1 98.19 74 ILE B O 1
ATOM 3083 N N . ALA B 1 75 ? 7.824 12.234 -2.072 1 98 75 ALA B N 1
ATOM 3084 C CA . ALA B 1 75 ? 6.398 11.953 -2.207 1 98 75 ALA B CA 1
ATOM 3085 C C . ALA B 1 75 ? 5.766 11.672 -0.847 1 98 75 ALA B C 1
ATOM 3087 O O . ALA B 1 75 ? 6.434 11.195 0.072 1 98 75 ALA B O 1
ATOM 3088 N N . GLY B 1 76 ? 4.508 11.977 -0.686 1 96.75 76 GLY B N 1
ATOM 3089 C CA . GLY B 1 76 ? 3.807 11.57 0.524 1 96.75 76 GLY B CA 1
ATOM 3090 C C . GLY B 1 76 ? 2.959 12.68 1.119 1 96.75 76 GLY B C 1
ATOM 3091 O O . GLY B 1 76 ? 2.283 13.414 0.391 1 96.75 76 GLY B O 1
ATOM 3092 N N . SER B 1 77 ? 2.998 12.75 2.391 1 95.31 77 SER B N 1
ATOM 3093 C CA . SER B 1 77 ? 2.117 13.648 3.131 1 95.31 77 SER B CA 1
ATOM 3094 C C . SER B 1 77 ? 2.506 15.109 2.914 1 95.31 77 SER B C 1
ATOM 3096 O O . SER B 1 77 ? 3.686 15.461 2.973 1 95.31 77 SER B O 1
ATOM 3098 N N . HIS B 1 78 ? 1.565 15.875 2.65 1 90.19 78 HIS B N 1
ATOM 3099 C CA . HIS B 1 78 ? 1.769 17.328 2.635 1 90.19 78 HIS B CA 1
ATOM 3100 C C . HIS B 1 78 ? 2.025 17.859 4.039 1 90.19 78 HIS B C 1
ATOM 3102 O O . HIS B 1 78 ? 1.371 17.438 4.996 1 90.19 78 HIS B O 1
ATOM 3108 N N . ASP B 1 79 ? 2.914 18.781 4.062 1 91.5 79 ASP B N 1
ATOM 3109 C CA . ASP B 1 79 ? 3.178 19.438 5.34 1 91.5 79 ASP B CA 1
ATOM 3110 C C . ASP B 1 79 ? 3.879 20.766 5.133 1 91.5 79 ASP B C 1
ATOM 3112 O O . ASP B 1 79 ? 4.699 20.922 4.223 1 91.5 79 ASP B O 1
ATOM 3116 N N . PHE B 1 80 ? 3.578 21.672 6.004 1 89.69 80 PHE B N 1
ATOM 3117 C CA . PHE B 1 80 ? 4.188 22.984 5.945 1 89.69 80 PHE B CA 1
ATOM 3118 C C . PHE B 1 80 ? 5.688 22.906 6.199 1 89.69 80 PHE B C 1
ATOM 3120 O O . PHE B 1 80 ? 6.465 23.688 5.648 1 89.69 80 PHE B O 1
ATOM 3127 N N . LEU B 1 81 ? 6.074 22.016 6.98 1 91.06 81 LEU B N 1
ATOM 3128 C CA . LEU B 1 81 ? 7.492 21.844 7.277 1 91.06 81 LEU B CA 1
ATOM 3129 C C . LEU B 1 81 ? 8.258 21.406 6.031 1 91.06 81 LEU B C 1
ATOM 3131 O O . LEU B 1 81 ? 9.414 21.797 5.848 1 91.06 81 LEU B O 1
ATOM 3135 N N . ILE B 1 82 ? 7.668 20.562 5.254 1 93.38 82 ILE B N 1
ATOM 3136 C CA . ILE B 1 82 ? 8.305 20.141 4.012 1 93.38 82 ILE B CA 1
ATOM 3137 C C . ILE B 1 82 ? 8.453 21.328 3.07 1 93.38 82 ILE B C 1
ATOM 3139 O O . ILE B 1 82 ? 9.5 21.516 2.443 1 93.38 82 ILE B O 1
ATOM 3143 N N . GLU B 1 83 ? 7.441 22.109 3.018 1 90.5 83 GLU B N 1
ATOM 3144 C CA . GLU B 1 83 ? 7.512 23.312 2.205 1 90.5 83 GLU B CA 1
ATOM 3145 C C . GLU B 1 83 ? 8.625 24.25 2.688 1 90.5 83 GLU B C 1
ATOM 3147 O O . GLU B 1 83 ? 9.375 24.797 1.878 1 90.5 83 GLU B O 1
ATOM 3152 N N . GLN B 1 84 ? 8.68 24.438 3.926 1 90.69 84 GLN B N 1
ATOM 3153 C CA . GLN B 1 84 ? 9.727 25.281 4.512 1 90.69 84 GLN B CA 1
ATOM 3154 C C . GLN B 1 84 ? 11.109 24.703 4.234 1 90.69 84 GLN B C 1
ATOM 3156 O O . GLN B 1 84 ? 12.055 25.438 3.959 1 90.69 84 GLN B O 1
ATOM 3161 N N . LEU B 1 85 ? 11.195 23.391 4.363 1 92.44 85 LEU B N 1
ATOM 3162 C CA . LEU B 1 85 ? 12.461 22.734 4.094 1 92.44 85 LEU B CA 1
ATOM 3163 C C . LEU B 1 85 ? 12.906 22.969 2.656 1 92.44 85 LEU B C 1
ATOM 3165 O O . LEU B 1 85 ? 14.07 23.281 2.406 1 92.44 85 LEU B O 1
ATOM 3169 N N . ILE B 1 86 ? 12.039 22.844 1.74 1 92.88 86 ILE B N 1
ATOM 3170 C CA . ILE B 1 86 ? 12.336 23.031 0.326 1 92.88 86 ILE B CA 1
ATOM 3171 C C . ILE B 1 86 ? 12.781 24.484 0.092 1 92.88 86 ILE B C 1
ATOM 3173 O O . ILE B 1 86 ? 13.773 24.719 -0.603 1 92.88 86 ILE B O 1
ATOM 3177 N N . LYS B 1 87 ? 12.078 25.406 0.65 1 90 87 LYS B N 1
ATOM 3178 C CA . LYS B 1 87 ? 12.445 26.812 0.54 1 90 87 LYS B CA 1
ATOM 3179 C C . LYS B 1 87 ? 13.844 27.062 1.114 1 90 87 LYS B C 1
ATOM 3181 O O . LYS B 1 87 ? 14.641 27.797 0.521 1 90 87 LYS B O 1
ATOM 3186 N N . TYR B 1 88 ? 14.023 26.5 2.244 1 89.5 88 TYR B N 1
ATOM 3187 C CA . TYR B 1 88 ? 15.312 26.656 2.912 1 89.5 88 TYR B CA 1
ATOM 3188 C C . TYR B 1 88 ? 16.438 26.125 2.039 1 89.5 88 TYR B C 1
ATOM 3190 O O . TYR B 1 88 ? 17.469 26.797 1.877 1 89.5 88 TYR B O 1
ATOM 3198 N N . ILE B 1 89 ? 16.281 24.953 1.475 1 90.19 89 ILE B N 1
ATOM 3199 C CA . ILE B 1 89 ? 17.297 24.297 0.65 1 90.19 89 ILE B CA 1
ATOM 3200 C C . ILE B 1 89 ? 17.562 25.141 -0.604 1 90.19 89 ILE B C 1
ATOM 3202 O O . ILE B 1 89 ? 18.703 25.312 -1.014 1 90.19 89 ILE B O 1
ATOM 3206 N N . THR B 1 90 ? 16.531 25.609 -1.205 1 86.44 90 THR B N 1
ATOM 3207 C CA . THR B 1 90 ? 16.656 26.422 -2.404 1 86.44 90 THR B CA 1
ATOM 3208 C C . THR B 1 90 ? 17.5 27.656 -2.125 1 86.44 90 THR B C 1
ATOM 3210 O O . THR B 1 90 ? 18.281 28.094 -2.98 1 86.44 90 THR B O 1
ATOM 3213 N N . GLY B 1 91 ? 17.422 28.188 -1.024 1 84.19 91 GLY B N 1
ATOM 3214 C CA . GLY B 1 91 ? 18.172 29.375 -0.657 1 84.19 91 GLY B CA 1
ATOM 3215 C C . GLY B 1 91 ? 19.594 29.078 -0.25 1 84.19 91 GLY B C 1
ATOM 3216 O O . GLY B 1 91 ? 20.516 29.859 -0.563 1 84.19 91 GLY B O 1
ATOM 3217 N N . GLN B 1 92 ? 19.875 28 0.372 1 82.12 92 GLN B N 1
ATOM 3218 C CA . GLN B 1 92 ? 21.156 27.75 1.019 1 82.12 92 GLN B CA 1
ATOM 3219 C C . GLN B 1 92 ? 22.031 26.828 0.165 1 82.12 92 GLN B C 1
ATOM 3221 O O . GLN B 1 92 ? 23.25 26.859 0.279 1 82.12 92 GLN B O 1
ATOM 3226 N N . SER B 1 93 ? 21.344 25.984 -0.541 1 79 93 SER B N 1
ATOM 3227 C CA . SER B 1 93 ? 22.094 24.984 -1.292 1 79 93 SER B CA 1
ATOM 3228 C C . SER B 1 93 ? 21.594 24.906 -2.734 1 79 93 SER B C 1
ATOM 3230 O O . SER B 1 93 ? 20.891 23.969 -3.1 1 79 93 SER B O 1
ATOM 3232 N N . PRO B 1 94 ? 22.203 25.656 -3.543 1 78 94 PRO B N 1
ATOM 3233 C CA . PRO B 1 94 ? 21.719 25.672 -4.926 1 78 94 PRO B CA 1
ATOM 3234 C C . PRO B 1 94 ? 22.016 24.375 -5.672 1 78 94 PRO B C 1
ATOM 3236 O O . PRO B 1 94 ? 21.391 24.094 -6.691 1 78 94 PRO B O 1
ATOM 3239 N N . ALA B 1 95 ? 22.844 23.609 -5.102 1 85.94 95 ALA B N 1
ATOM 3240 C CA . ALA B 1 95 ? 23.234 22.375 -5.781 1 85.94 95 ALA B CA 1
ATOM 3241 C C . ALA B 1 95 ? 22.188 21.281 -5.559 1 85.94 95 ALA B C 1
ATOM 3243 O O . ALA B 1 95 ? 22.188 20.266 -6.27 1 85.94 95 ALA B O 1
ATOM 3244 N N . LEU B 1 96 ? 21.328 21.484 -4.582 1 91.31 96 LEU B N 1
ATOM 3245 C CA . LEU B 1 96 ? 20.328 20.484 -4.258 1 91.31 96 LEU B CA 1
ATOM 3246 C C . LEU B 1 96 ? 18.922 21 -4.539 1 91.31 96 LEU B C 1
ATOM 3248 O O . LEU B 1 96 ? 18.562 22.109 -4.109 1 91.31 96 LEU B O 1
ATOM 3252 N N . THR B 1 97 ? 18.234 20.297 -5.328 1 93.62 97 THR B N 1
ATOM 3253 C CA . THR B 1 97 ? 16.844 20.609 -5.605 1 93.62 97 THR B CA 1
ATOM 3254 C C . THR B 1 97 ? 15.93 19.469 -5.145 1 93.62 97 THR B C 1
ATOM 3256 O O . THR B 1 97 ? 16.25 18.297 -5.332 1 93.62 97 THR B O 1
ATOM 3259 N N . ILE B 1 98 ? 14.797 19.844 -4.512 1 95.44 98 ILE B N 1
ATOM 3260 C CA . ILE B 1 98 ? 13.82 18.859 -4.059 1 95.44 98 ILE B CA 1
ATOM 3261 C C . ILE B 1 98 ? 12.492 19.094 -4.773 1 95.44 98 ILE B C 1
ATOM 3263 O O . ILE B 1 98 ? 11.961 20.203 -4.77 1 95.44 98 ILE B O 1
ATOM 3267 N N . GLN B 1 99 ? 11.922 18.094 -5.43 1 95.94 99 GLN B N 1
ATOM 3268 C CA . GLN B 1 99 ? 10.625 18.125 -6.082 1 95.94 99 GLN B CA 1
ATOM 3269 C C . GLN B 1 99 ? 9.594 17.328 -5.301 1 95.94 99 GLN B C 1
ATOM 3271 O O . GLN B 1 99 ? 9.672 16.094 -5.234 1 95.94 99 GLN B O 1
ATOM 3276 N N . PRO B 1 100 ? 8.578 18 -4.793 1 95.94 100 PRO B N 1
ATOM 3277 C CA . PRO B 1 100 ? 7.598 17.297 -3.963 1 95.94 100 PRO B CA 1
ATOM 3278 C C . PRO B 1 100 ? 6.379 16.828 -4.754 1 95.94 100 PRO B C 1
ATOM 3280 O O . PRO B 1 100 ? 6.016 17.453 -5.762 1 95.94 100 PRO B O 1
ATOM 3283 N N . THR B 1 101 ? 5.77 15.719 -4.391 1 95.12 101 THR B N 1
ATOM 3284 C CA . THR B 1 101 ? 4.465 15.219 -4.805 1 95.12 101 THR B CA 1
ATOM 3285 C C . THR B 1 101 ? 3.617 14.852 -3.588 1 95.12 101 THR B C 1
ATOM 3287 O O . THR B 1 101 ? 3.949 13.914 -2.854 1 95.12 101 THR B O 1
ATOM 3290 N N . TYR B 1 102 ? 2.588 15.609 -3.412 1 93.12 102 TYR B N 1
ATOM 3291 C CA . TYR B 1 102 ? 1.754 15.398 -2.234 1 93.12 102 TYR B CA 1
ATOM 3292 C C . TYR B 1 102 ? 0.577 14.484 -2.555 1 93.12 102 TYR B C 1
ATOM 3294 O O . TYR B 1 102 ? -0.374 14.898 -3.223 1 93.12 102 TYR B O 1
ATOM 3302 N N . ILE B 1 103 ? 0.631 13.211 -1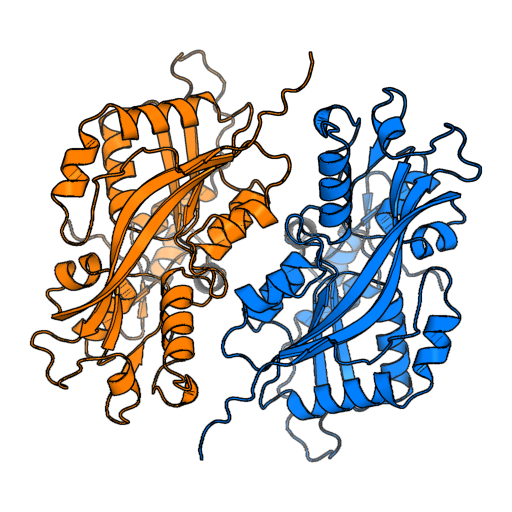.993 1 93.5 103 ILE B N 1
ATOM 3303 C CA . ILE B 1 103 ? -0.368 12.219 -2.365 1 93.5 103 ILE B CA 1
ATOM 3304 C C . ILE B 1 103 ? -0.778 11.414 -1.133 1 93.5 103 ILE B C 1
ATOM 3306 O O . ILE B 1 103 ? -1.484 10.406 -1.246 1 93.5 103 ILE B O 1
ATOM 3310 N N . GLY B 1 104 ? -0.336 11.766 0.021 1 94.69 104 GLY B N 1
ATOM 3311 C CA . GLY B 1 104 ? -0.633 11.055 1.251 1 94.69 104 GLY B CA 1
ATOM 3312 C C . GLY B 1 104 ? 0.475 10.109 1.673 1 94.69 104 GLY B C 1
ATOM 3313 O O . GLY B 1 104 ? 1.304 9.703 0.853 1 94.69 104 GLY B O 1
ATOM 3314 N N . SER B 1 105 ? 0.473 9.734 2.891 1 97.69 105 SER B N 1
ATOM 3315 C CA . SER B 1 105 ? 1.549 8.945 3.48 1 97.69 105 SER B CA 1
ATOM 3316 C C . SER B 1 105 ? 1.64 7.566 2.838 1 97.69 105 SER B C 1
ATOM 3318 O O . SER B 1 105 ? 2.725 7.121 2.457 1 97.69 105 SER B O 1
ATOM 3320 N N . LEU B 1 106 ? 0.516 6.891 2.746 1 97.56 106 LEU B N 1
ATOM 3321 C CA . LEU B 1 106 ? 0.515 5.52 2.252 1 97.56 106 LEU B CA 1
ATOM 3322 C C . LEU B 1 106 ? 0.976 5.465 0.798 1 97.56 106 LEU B C 1
ATOM 3324 O O . LEU B 1 106 ? 1.855 4.676 0.451 1 97.56 106 LEU B O 1
ATOM 3328 N N . GLU B 1 107 ? 0.413 6.348 0.009 1 96.19 107 GLU B N 1
ATOM 3329 C CA . GLU B 1 107 ? 0.802 6.379 -1.397 1 96.19 107 GLU B CA 1
ATOM 3330 C C . GLU B 1 107 ? 2.262 6.793 -1.558 1 96.19 107 GLU B C 1
ATOM 3332 O O . GLU B 1 107 ? 2.959 6.297 -2.445 1 96.19 107 GLU B O 1
ATOM 3337 N N . GLY B 1 108 ? 2.641 7.738 -0.799 1 97.62 108 GLY B N 1
ATOM 3338 C CA . GLY B 1 108 ? 4.047 8.102 -0.823 1 97.62 108 GLY B CA 1
ATOM 3339 C C . GLY B 1 108 ? 4.973 6.938 -0.521 1 97.62 108 GLY B C 1
ATOM 3340 O O . GLY B 1 108 ? 5.977 6.742 -1.205 1 97.62 108 GLY B O 1
ATOM 3341 N N . LEU B 1 109 ? 4.617 6.176 0.462 1 98.25 109 LEU B N 1
ATOM 3342 C CA . LEU B 1 109 ? 5.406 5 0.829 1 98.25 109 LEU B CA 1
ATOM 3343 C C . LEU B 1 109 ? 5.418 3.98 -0.304 1 98.25 109 LEU B C 1
ATOM 3345 O O . LEU B 1 109 ? 6.453 3.369 -0.583 1 98.25 109 LEU B O 1
ATOM 3349 N N . MET B 1 110 ? 4.289 3.795 -0.944 1 96.75 110 MET B N 1
ATOM 3350 C CA . MET B 1 110 ? 4.203 2.871 -2.07 1 96.75 110 MET B CA 1
ATOM 3351 C C . MET B 1 110 ? 5.094 3.326 -3.221 1 96.75 110 MET B C 1
ATOM 3353 O O . MET B 1 110 ? 5.754 2.508 -3.863 1 96.75 110 MET B O 1
ATOM 3357 N N . MET B 1 111 ? 5.078 4.617 -3.461 1 97 111 MET B N 1
ATOM 3358 C CA . MET B 1 111 ? 5.945 5.16 -4.504 1 97 111 MET B CA 1
ATOM 3359 C C . MET B 1 111 ? 7.414 4.898 -4.18 1 97 111 MET B C 1
ATOM 3361 O O . MET B 1 111 ? 8.195 4.559 -5.07 1 97 111 MET B O 1
ATOM 3365 N N . LEU B 1 112 ? 7.742 5.074 -2.953 1 98.31 112 LEU B N 1
ATOM 3366 C CA . LEU B 1 112 ? 9.109 4.809 -2.527 1 98.31 112 LEU B CA 1
ATOM 3367 C C . LEU B 1 112 ? 9.469 3.34 -2.719 1 98.31 112 LEU B C 1
ATOM 3369 O O . LEU B 1 112 ? 10.547 3.016 -3.221 1 98.31 112 LEU B O 1
ATOM 3373 N N . TYR B 1 113 ? 8.562 2.469 -2.381 1 97.38 113 TYR B N 1
ATOM 3374 C CA . TYR B 1 113 ? 8.758 1.027 -2.494 1 97.38 113 TYR B CA 1
ATOM 3375 C C . TYR B 1 113 ? 9.008 0.624 -3.941 1 97.38 113 TYR B C 1
ATOM 3377 O O . TYR B 1 113 ? 9.852 -0.233 -4.215 1 97.38 113 TYR B O 1
ATOM 3385 N N . LYS B 1 114 ? 8.297 1.279 -4.773 1 93.75 114 LYS B N 1
ATOM 3386 C CA . LYS B 1 114 ? 8.406 0.96 -6.195 1 93.75 114 LYS B CA 1
ATOM 3387 C C . LYS B 1 114 ? 9.617 1.647 -6.824 1 93.75 114 LYS B C 1
ATOM 3389 O O . LYS B 1 114 ? 9.906 1.446 -8 1 93.75 114 LYS B O 1
ATOM 3394 N N . GLY B 1 115 ? 10.227 2.512 -6.145 1 94.88 115 GLY B N 1
ATOM 3395 C CA . GLY B 1 115 ? 11.422 3.184 -6.637 1 94.88 115 GLY B CA 1
ATOM 3396 C C . GLY B 1 115 ? 11.109 4.438 -7.434 1 94.88 115 GLY B C 1
ATOM 3397 O O . GLY B 1 115 ? 11.945 4.906 -8.211 1 94.88 115 GLY B O 1
ATOM 3398 N N . ASN B 1 116 ? 9.914 5.012 -7.242 1 96.25 116 ASN B N 1
ATOM 3399 C CA . ASN B 1 116 ? 9.477 6.148 -8.039 1 96.25 116 ASN B CA 1
ATOM 3400 C C . ASN B 1 116 ? 9.766 7.473 -7.344 1 96.25 116 ASN B C 1
ATOM 3402 O O . ASN B 1 116 ? 9.391 8.539 -7.836 1 96.25 116 ASN B O 1
ATOM 3406 N N . CYS B 1 117 ? 10.383 7.43 -6.234 1 97.75 117 CYS B N 1
ATOM 3407 C CA . CYS B 1 117 ? 10.867 8.609 -5.527 1 97.75 117 CYS B CA 1
ATOM 3408 C C . CYS B 1 117 ? 12.039 8.266 -4.617 1 97.75 117 CYS B C 1
ATOM 3410 O O . CYS B 1 117 ? 12.406 7.094 -4.496 1 97.75 117 CYS B O 1
ATOM 3412 N N . ASP B 1 118 ? 12.625 9.273 -4.039 1 98.44 118 ASP B N 1
ATOM 3413 C CA . ASP B 1 118 ? 13.805 9.086 -3.211 1 98.44 118 ASP B CA 1
ATOM 3414 C C . ASP B 1 118 ? 13.453 9.117 -1.726 1 98.44 118 ASP B C 1
ATOM 3416 O O . ASP B 1 118 ? 14.133 8.508 -0.904 1 98.44 118 ASP B O 1
ATOM 3420 N N . ILE B 1 119 ? 12.414 9.891 -1.467 1 98.69 119 ILE B N 1
ATOM 3421 C CA . ILE B 1 119 ? 12.023 10.141 -0.083 1 98.69 119 ILE B CA 1
ATOM 3422 C C . ILE B 1 119 ? 10.508 10.047 0.051 1 98.69 119 ILE B C 1
ATOM 3424 O O . ILE B 1 119 ? 9.766 10.531 -0.806 1 98.69 119 ILE B O 1
ATOM 3428 N N . ALA B 1 120 ? 10.039 9.375 1.079 1 98.75 120 ALA B N 1
ATOM 3429 C CA . ALA B 1 120 ? 8.625 9.398 1.437 1 98.75 120 ALA B CA 1
ATOM 3430 C C . ALA B 1 120 ? 8.406 10.148 2.748 1 98.75 120 ALA B C 1
ATOM 3432 O O . ALA B 1 120 ? 9.062 9.867 3.752 1 98.75 120 ALA B O 1
ATOM 3433 N N . ALA B 1 121 ? 7.559 11.18 2.734 1 98.31 121 ALA B N 1
ATOM 3434 C CA . ALA B 1 121 ? 7.109 11.852 3.949 1 98.31 121 ALA B CA 1
ATOM 3435 C C . ALA B 1 121 ? 5.875 11.164 4.531 1 98.31 121 ALA B C 1
ATOM 3437 O O . ALA B 1 121 ? 4.848 11.047 3.861 1 98.31 121 ALA B O 1
ATOM 3438 N N . MET B 1 122 ? 6.008 10.664 5.793 1 97.94 122 MET B N 1
ATOM 3439 C CA . MET B 1 122 ? 4.883 9.844 6.234 1 97.94 122 MET B CA 1
ATOM 3440 C C . MET B 1 122 ? 4.68 9.969 7.742 1 97.94 122 MET B C 1
ATOM 3442 O O . MET B 1 122 ? 5.594 10.367 8.461 1 97.94 122 MET B O 1
ATOM 3446 N N . HIS B 1 123 ? 3.514 9.68 8.219 1 98.38 123 HIS B N 1
ATOM 3447 C CA . HIS B 1 123 ? 3.061 9.562 9.602 1 98.38 123 HIS B CA 1
ATOM 3448 C C . HIS B 1 123 ? 1.913 8.57 9.727 1 98.38 123 HIS B C 1
ATOM 3450 O O . HIS B 1 123 ? 0.813 8.93 10.148 1 98.38 123 HIS B O 1
ATOM 3456 N N . LEU B 1 124 ? 2.162 7.316 9.461 1 98.31 124 LEU B N 1
ATOM 3457 C CA . LEU B 1 124 ? 1.17 6.246 9.469 1 98.31 124 LEU B CA 1
ATOM 3458 C C . LEU B 1 124 ? 1.16 5.523 10.812 1 98.31 124 LEU B C 1
ATOM 3460 O O . LEU B 1 124 ? 2.18 4.977 11.234 1 98.31 124 LEU B O 1
ATOM 3464 N N . LEU B 1 125 ? 0.032 5.547 11.414 1 98.12 125 LEU B N 1
ATOM 3465 C CA . LEU B 1 125 ? -0.136 4.828 12.672 1 98.12 125 LEU B CA 1
ATOM 3466 C C . LEU B 1 125 ? -0.59 3.395 12.422 1 98.12 125 LEU B C 1
ATOM 3468 O O . LEU B 1 125 ? -1.597 3.166 11.75 1 98.12 125 LEU B O 1
ATOM 3472 N N . ASP B 1 126 ? 0.169 2.484 12.883 1 96.31 126 ASP B N 1
ATOM 3473 C CA . ASP B 1 126 ? -0.288 1.098 12.898 1 96.31 126 ASP B CA 1
ATOM 3474 C C . ASP B 1 126 ? -1.319 0.876 14.008 1 96.31 126 ASP B C 1
ATOM 3476 O O . ASP B 1 126 ? -1.004 1 15.188 1 96.31 126 ASP B O 1
ATOM 3480 N N . PRO B 1 127 ? -2.475 0.482 13.641 1 93.25 127 PRO B N 1
ATOM 3481 C CA . PRO B 1 127 ? -3.531 0.395 14.656 1 93.25 127 PRO B CA 1
ATOM 3482 C C . PRO B 1 127 ? -3.283 -0.713 15.672 1 93.25 127 PRO B C 1
ATOM 3484 O O . PRO B 1 127 ? -3.789 -0.648 16.797 1 93.25 127 PRO B O 1
ATOM 3487 N N . THR B 1 128 ? -2.553 -1.678 15.312 1 90.44 128 THR B N 1
ATOM 3488 C CA . THR B 1 128 ? -2.32 -2.818 16.188 1 90.44 128 THR B CA 1
ATOM 3489 C C . THR B 1 128 ? -1.22 -2.506 17.203 1 90.44 128 THR B C 1
ATOM 3491 O O . THR B 1 128 ? -1.443 -2.576 18.422 1 90.44 128 THR B O 1
ATOM 3494 N N . SER B 1 129 ? -0.087 -2.051 16.766 1 93.69 129 SER B N 1
ATOM 3495 C CA . SER B 1 129 ? 1.062 -1.832 17.641 1 93.69 129 SER B CA 1
ATOM 3496 C C . SER B 1 129 ? 1.061 -0.418 18.203 1 93.69 129 SER B C 1
ATOM 3498 O O . SER B 1 129 ? 1.781 -0.129 19.172 1 93.69 129 SER B O 1
ATOM 3500 N N . LYS B 1 130 ? 0.325 0.496 17.562 1 95.25 130 LYS B N 1
ATOM 3501 C CA . LYS B 1 130 ? 0.26 1.911 17.922 1 95.25 130 LYS B CA 1
ATOM 3502 C C . LYS B 1 130 ? 1.602 2.6 17.672 1 95.25 130 LYS B C 1
ATOM 3504 O O . LYS B 1 130 ? 1.861 3.67 18.234 1 95.25 130 LYS B O 1
ATOM 3509 N N . GLU B 1 131 ? 2.461 1.916 16.953 1 96.31 131 GLU B N 1
ATOM 3510 C CA . GLU B 1 131 ? 3.723 2.512 16.531 1 96.31 131 GLU B CA 1
ATOM 3511 C C . GLU B 1 131 ? 3.576 3.223 15.18 1 96.31 131 GLU B C 1
ATOM 3513 O O . GLU B 1 131 ? 2.881 2.732 14.289 1 96.31 131 GLU B O 1
ATOM 3518 N N . TYR B 1 132 ? 4.238 4.387 15.109 1 97.81 132 TYR B N 1
ATOM 3519 C CA . TYR B 1 132 ? 4.18 5.133 13.859 1 97.81 132 TYR B CA 1
ATOM 3520 C C . TYR B 1 132 ? 5.215 4.613 12.867 1 97.81 132 TYR B C 1
ATOM 3522 O O . TYR B 1 132 ? 6.363 4.348 13.234 1 97.81 132 TYR B O 1
ATOM 3530 N N . ASN B 1 133 ? 4.871 4.457 11.625 1 98.25 133 ASN B N 1
ATOM 3531 C CA . ASN B 1 133 ? 5.68 4.391 10.414 1 98.25 133 ASN B CA 1
ATOM 3532 C C . ASN B 1 133 ? 6.414 3.059 10.297 1 98.25 133 ASN B C 1
ATOM 3534 O O . ASN B 1 133 ? 6.238 2.328 9.32 1 98.25 133 ASN B O 1
ATOM 3538 N N . LEU B 1 134 ? 7.133 2.598 11.352 1 97.31 134 LEU B N 1
ATOM 3539 C CA . LEU B 1 134 ? 8.109 1.522 11.242 1 97.31 134 LEU B CA 1
ATOM 3540 C C . LEU B 1 134 ? 7.438 0.205 10.875 1 97.31 134 LEU B C 1
ATOM 3542 O O . LEU B 1 134 ? 7.973 -0.574 10.086 1 97.31 134 LEU B O 1
ATOM 3546 N N . PRO B 1 135 ? 6.27 -0.089 11.445 1 96.81 135 PRO B N 1
ATOM 3547 C CA . PRO B 1 135 ? 5.633 -1.353 11.07 1 96.81 135 PRO B CA 1
ATOM 3548 C C . PRO B 1 135 ? 5.383 -1.463 9.57 1 96.81 135 PRO B C 1
ATOM 3550 O O . PRO B 1 135 ? 5.484 -2.553 9 1 96.81 135 PRO B O 1
ATOM 3553 N N . PHE B 1 136 ? 5.031 -0.38 8.898 1 97.25 136 PHE B N 1
ATOM 3554 C CA . PHE B 1 136 ? 4.805 -0.367 7.457 1 97.25 136 PHE B CA 1
ATOM 3555 C C . PHE B 1 136 ? 6.121 -0.513 6.703 1 97.25 136 PHE B C 1
ATOM 3557 O O . PHE B 1 136 ? 6.203 -1.256 5.727 1 97.25 136 PHE B O 1
ATOM 3564 N N . ILE B 1 137 ? 7.133 0.163 7.195 1 97.44 137 ILE B N 1
ATOM 3565 C CA . ILE B 1 137 ? 8.438 0.192 6.551 1 97.44 137 ILE B CA 1
ATOM 3566 C C . ILE B 1 137 ? 9.07 -1.197 6.602 1 97.44 137 ILE B C 1
ATOM 3568 O O . ILE B 1 137 ? 9.578 -1.695 5.594 1 97.44 137 ILE B O 1
ATOM 3572 N N . ARG B 1 138 ? 8.961 -1.874 7.699 1 94.88 138 ARG B N 1
ATOM 3573 C CA . ARG B 1 138 ? 9.578 -3.182 7.902 1 94.88 138 ARG B CA 1
ATOM 3574 C C . ARG B 1 138 ? 8.914 -4.238 7.027 1 94.88 138 ARG B C 1
ATOM 3576 O O . ARG B 1 138 ? 9.555 -5.219 6.637 1 94.88 138 ARG B O 1
ATOM 3583 N N . GLN B 1 139 ? 7.691 -4.016 6.691 1 94.25 139 GLN B N 1
ATOM 3584 C CA . GLN B 1 139 ? 6.969 -4.961 5.852 1 94.25 139 GLN B CA 1
ATOM 3585 C C . GLN B 1 139 ? 7.422 -4.863 4.398 1 94.25 139 GLN B C 1
ATOM 3587 O O . GLN B 1 139 ? 7.441 -5.863 3.68 1 94.25 139 GLN B O 1
ATOM 3592 N N . LEU B 1 140 ? 7.832 -3.662 4.016 1 95.94 140 LEU B N 1
ATOM 3593 C CA . LEU B 1 140 ? 7.988 -3.414 2.586 1 95.94 140 LEU B CA 1
ATOM 3594 C C . LEU B 1 140 ? 9.461 -3.459 2.186 1 95.94 140 LEU B C 1
ATOM 3596 O O . LEU B 1 140 ? 9.789 -3.82 1.054 1 95.94 140 LEU B O 1
ATOM 3600 N N . PHE B 1 141 ? 10.312 -3.064 3.08 1 95.38 141 PHE B N 1
ATOM 3601 C CA . PHE B 1 141 ? 11.711 -2.898 2.715 1 95.38 141 PHE B CA 1
ATOM 3602 C C . PHE B 1 141 ? 12.586 -3.918 3.436 1 95.38 141 PHE B C 1
ATOM 3604 O O . PHE B 1 141 ? 12.984 -3.703 4.582 1 95.38 141 PHE B O 1
ATOM 3611 N N . ILE B 1 142 ? 12.938 -4.926 2.684 1 90.94 142 ILE B N 1
ATOM 3612 C CA . ILE B 1 142 ? 13.672 -6.027 3.295 1 90.94 142 ILE B CA 1
ATOM 3613 C C . ILE B 1 142 ? 15.148 -5.934 2.916 1 90.94 142 ILE B C 1
ATOM 3615 O O . ILE B 1 142 ? 16.031 -6.176 3.748 1 90.94 142 ILE B O 1
ATOM 3619 N N . HIS B 1 143 ? 15.43 -5.547 1.697 1 91.31 143 HIS B N 1
ATOM 3620 C CA . HIS B 1 143 ? 16.812 -5.574 1.228 1 91.31 143 HIS B CA 1
ATOM 3621 C C . HIS B 1 143 ? 17.297 -4.176 0.866 1 91.31 143 HIS B C 1
ATOM 3623 O O . HIS B 1 143 ? 18.5 -3.963 0.671 1 91.31 143 HIS B O 1
ATOM 3629 N N . GLU B 1 144 ? 16.344 -3.254 0.74 1 92.19 144 GLU B N 1
ATOM 3630 C CA . GLU B 1 144 ? 16.719 -1.895 0.356 1 92.19 144 GLU B CA 1
ATOM 3631 C C . GLU B 1 144 ? 17.422 -1.17 1.5 1 92.19 144 GLU B C 1
ATOM 3633 O O . GLU B 1 144 ? 17.109 -1.39 2.67 1 92.19 144 GLU B O 1
ATOM 3638 N N . ARG B 1 145 ? 18.344 -0.351 1.16 1 94.06 145 ARG B N 1
ATOM 3639 C CA . ARG B 1 145 ? 18.953 0.537 2.145 1 94.06 145 ARG B CA 1
ATOM 3640 C C . ARG B 1 145 ? 18.031 1.709 2.469 1 94.06 145 ARG B C 1
ATOM 3642 O O . ARG B 1 145 ? 17.812 2.586 1.63 1 94.06 145 ARG B O 1
ATOM 3649 N N . ILE B 1 146 ? 17.547 1.694 3.711 1 97.12 146 ILE B N 1
ATOM 3650 C CA . ILE B 1 146 ? 16.547 2.668 4.137 1 97.12 146 ILE B CA 1
ATOM 3651 C C . ILE B 1 146 ? 17.031 3.398 5.383 1 97.12 146 ILE B C 1
ATOM 3653 O O . ILE B 1 146 ? 17.656 2.795 6.262 1 97.12 146 ILE B O 1
ATOM 3657 N N . THR B 1 147 ? 16.812 4.684 5.438 1 97.81 147 THR B N 1
ATOM 3658 C CA . THR B 1 147 ? 16.969 5.484 6.645 1 97.81 147 THR B CA 1
ATOM 3659 C C . THR B 1 147 ? 15.688 6.23 6.984 1 97.81 147 THR B C 1
ATOM 3661 O O . THR B 1 147 ? 15.07 6.844 6.109 1 97.81 147 THR B O 1
ATOM 3664 N N . VAL B 1 148 ? 15.258 6.078 8.188 1 98.44 148 VAL B N 1
ATOM 3665 C CA . VAL B 1 148 ? 14.109 6.836 8.672 1 98.44 148 VAL B CA 1
ATOM 3666 C C . VAL B 1 148 ? 14.578 7.988 9.555 1 98.44 148 VAL B C 1
ATOM 3668 O O . VAL B 1 148 ? 15.203 7.762 10.594 1 98.44 148 VAL B O 1
ATOM 3671 N N . LEU B 1 149 ? 14.227 9.227 9.125 1 97.69 149 LEU B N 1
ATOM 3672 C CA . LEU B 1 149 ? 14.625 10.438 9.844 1 97.69 149 LEU B CA 1
ATOM 3673 C C . LEU B 1 149 ? 13.406 11.133 10.445 1 97.69 149 LEU B C 1
ATOM 3675 O O . LEU B 1 149 ? 12.398 11.336 9.766 1 97.69 149 LEU B O 1
ATOM 3679 N N . ARG B 1 150 ? 13.562 11.469 11.719 1 97.31 150 ARG B N 1
ATOM 3680 C CA . ARG B 1 150 ? 12.508 12.266 12.328 1 97.31 150 ARG B CA 1
ATOM 3681 C C . ARG B 1 150 ? 12.508 13.688 11.781 1 97.31 150 ARG B C 1
ATOM 3683 O O . ARG B 1 150 ? 13.547 14.352 11.766 1 97.31 150 ARG B O 1
ATOM 3690 N N . LEU B 1 151 ? 11.398 14.156 11.305 1 96.25 151 LEU B N 1
ATOM 3691 C CA . LEU B 1 151 ? 11.266 15.555 10.906 1 96.25 151 LEU B CA 1
ATOM 3692 C C . LEU B 1 151 ? 10.688 16.391 12.039 1 96.25 151 LEU B C 1
ATOM 3694 O O . LEU B 1 151 ? 11.258 17.406 12.422 1 96.25 151 LEU B O 1
ATOM 3698 N N . ALA B 1 152 ? 9.555 15.914 12.625 1 96.31 152 ALA B N 1
ATOM 3699 C CA . ALA B 1 152 ? 8.961 16.641 13.75 1 96.31 152 ALA B CA 1
ATOM 3700 C C . ALA B 1 152 ? 7.883 15.805 14.438 1 96.31 152 ALA B C 1
ATOM 3702 O O . ALA B 1 152 ? 7.352 14.867 13.844 1 96.31 152 ALA B O 1
ATOM 3703 N N . GLY B 1 153 ? 7.754 16.094 15.703 1 95.94 153 GLY B N 1
ATOM 3704 C CA . GLY B 1 153 ? 6.469 15.789 16.297 1 95.94 153 GLY B CA 1
ATOM 3705 C C . GLY B 1 153 ? 5.398 16.812 15.984 1 95.94 153 GLY B C 1
ATOM 3706 O O . GLY B 1 153 ? 5.695 18 15.828 1 95.94 153 GLY B O 1
ATOM 3707 N N . ARG B 1 154 ? 4.176 16.344 15.781 1 95.62 154 ARG B N 1
ATOM 3708 C CA . ARG B 1 154 ? 3.078 17.25 15.484 1 95.62 154 ARG B CA 1
ATOM 3709 C C . ARG B 1 154 ? 1.842 16.906 16.312 1 95.62 154 ARG B C 1
ATOM 3711 O O . ARG B 1 154 ? 1.662 15.766 16.719 1 95.62 154 ARG B O 1
ATOM 3718 N N . GLU B 1 155 ? 1.044 17.922 16.531 1 96.62 155 GLU B N 1
ATOM 3719 C CA . GLU B 1 155 ? -0.216 17.719 17.234 1 96.62 155 GLU B CA 1
ATOM 3720 C C . GLU B 1 155 ? -1.378 17.562 16.266 1 96.62 155 GLU B C 1
ATOM 3722 O O . GLU B 1 155 ? -1.535 18.359 15.336 1 96.62 155 GLU B O 1
ATOM 3727 N N . GLN B 1 156 ? -2.09 16.5 16.438 1 97.69 156 GLN B N 1
ATOM 3728 C CA . GLN B 1 156 ? -3.336 16.25 15.719 1 97.69 156 GLN B CA 1
ATOM 3729 C C . GLN B 1 156 ? -4.543 16.422 16.641 1 97.69 156 GLN B C 1
ATOM 3731 O O . GLN B 1 156 ? -4.465 16.125 17.828 1 97.69 156 GLN B O 1
ATOM 3736 N N . GLY B 1 157 ? -5.602 16.969 16.094 1 98.5 157 GLY B N 1
ATOM 3737 C CA . GLY B 1 157 ? -6.801 17.156 16.891 1 98.5 157 GLY B CA 1
ATOM 3738 C C . GLY B 1 157 ? -8 17.578 16.062 1 98.5 157 GLY B C 1
ATOM 3739 O O . GLY B 1 157 ? -7.977 17.516 14.836 1 98.5 157 GLY B O 1
ATOM 3740 N N . LEU B 1 158 ? -9.039 17.906 16.797 1 98.75 158 LEU B N 1
ATOM 3741 C CA . LEU B 1 158 ? -10.242 18.422 16.156 1 98.75 158 LEU B CA 1
ATOM 3742 C C . LEU B 1 158 ? -10.109 19.906 15.852 1 98.75 158 LEU B C 1
ATOM 3744 O O . LEU B 1 158 ? -9.547 20.672 16.656 1 98.75 158 LEU B O 1
ATOM 3748 N N . ILE B 1 159 ? -10.531 20.281 14.711 1 98.69 159 ILE B N 1
ATOM 3749 C CA . ILE B 1 159 ? -10.555 21.672 14.273 1 98.69 159 ILE B CA 1
ATOM 3750 C C . ILE B 1 159 ? -12 22.125 14.094 1 98.69 159 ILE B C 1
ATOM 3752 O O . ILE B 1 159 ? -12.789 21.469 13.406 1 98.69 159 ILE B O 1
ATOM 3756 N N . THR B 1 160 ? -12.344 23.172 14.742 1 98.62 160 THR B N 1
ATOM 3757 C CA . THR B 1 160 ? -13.68 23.75 14.633 1 98.62 160 THR B CA 1
ATOM 3758 C C . THR B 1 160 ? -13.586 25.25 14.352 1 98.62 160 THR B C 1
ATOM 3760 O O . THR B 1 160 ? -12.492 25.812 14.328 1 98.62 160 THR B O 1
ATOM 3763 N N . ALA B 1 161 ? -14.797 25.812 14.07 1 98.12 161 ALA B N 1
ATOM 3764 C CA . ALA B 1 161 ? -14.82 27.266 13.883 1 98.12 161 ALA B CA 1
ATOM 3765 C C . ALA B 1 161 ? -14.312 27.984 15.133 1 98.12 161 ALA B C 1
ATOM 3767 O O . ALA B 1 161 ? -14.336 27.422 16.234 1 98.12 161 ALA B O 1
ATOM 3768 N N . LYS B 1 162 ? -13.852 29.219 14.852 1 97.5 162 LYS B N 1
ATOM 3769 C CA . LYS B 1 162 ? -13.344 30.031 15.953 1 97.5 162 LYS B CA 1
ATOM 3770 C C . LYS B 1 162 ? -14.344 30.094 17.094 1 97.5 162 LYS B C 1
ATOM 3772 O O . LYS B 1 162 ? -15.531 30.312 16.875 1 97.5 162 LYS B O 1
ATOM 3777 N N . GLY B 1 163 ? -13.844 29.766 18.281 1 97.06 163 GLY B N 1
ATOM 3778 C CA . GLY B 1 163 ? -14.688 29.812 19.453 1 97.06 163 GLY B CA 1
ATOM 3779 C C . GLY B 1 163 ? -15.438 28.516 19.719 1 97.06 163 GLY B C 1
ATOM 3780 O O . GLY B 1 163 ? -16.094 28.359 20.75 1 97.06 163 GLY B O 1
ATOM 3781 N N . ASN B 1 164 ? -15.492 27.609 18.734 1 98.12 164 ASN B N 1
ATOM 3782 C CA . ASN B 1 164 ? -16.141 26.297 18.875 1 98.12 164 ASN B CA 1
ATOM 3783 C C . ASN B 1 164 ? -17.625 26.438 19.156 1 98.12 164 ASN B C 1
ATOM 3785 O O . ASN B 1 164 ? -18.125 25.953 20.172 1 98.12 164 ASN B O 1
ATOM 3789 N N . PRO B 1 165 ? -18.359 27 18.312 1 97.5 165 PRO B N 1
ATOM 3790 C CA . PRO B 1 165 ? -19.766 27.344 18.531 1 97.5 165 PRO B CA 1
ATOM 3791 C C . PRO B 1 165 ? -20.625 26.125 18.828 1 97.5 165 PRO B C 1
ATOM 3793 O O . PRO B 1 165 ? -21.672 26.234 19.469 1 97.5 165 PRO B O 1
ATOM 3796 N N . LYS B 1 166 ? -20.234 24.938 18.406 1 97.69 166 LYS B N 1
ATOM 3797 C CA . LYS B 1 166 ? -21.047 23.734 18.609 1 97.69 166 LYS B CA 1
ATOM 3798 C C . LYS B 1 166 ? -20.625 23 19.875 1 97.69 166 LYS B C 1
ATOM 3800 O O . LYS B 1 166 ? -21.172 21.938 20.203 1 97.69 166 LYS B O 1
ATOM 3805 N N . GLY B 1 167 ? -19.641 23.469 20.594 1 98 167 GLY B N 1
ATOM 3806 C CA . GLY B 1 167 ? -19.234 22.906 21.875 1 98 167 GLY B CA 1
ATOM 3807 C C . GLY B 1 167 ? -18.672 21.5 21.75 1 98 167 GLY B C 1
ATOM 3808 O O . GLY B 1 167 ? -19.016 20.625 22.531 1 98 167 GLY B O 1
ATOM 3809 N N . ILE B 1 168 ? -17.938 21.297 20.734 1 98.12 168 ILE B N 1
ATOM 3810 C CA . ILE B 1 168 ? -17.312 20 20.516 1 98.12 168 ILE B CA 1
ATOM 3811 C C . ILE B 1 168 ? -16.125 19.828 21.469 1 98.12 168 ILE B C 1
ATOM 3813 O O . ILE B 1 168 ? -15.234 20.688 21.516 1 98.12 168 ILE B O 1
ATOM 3817 N N . LEU B 1 169 ? -16.062 18.719 22.234 1 96.19 169 LEU B N 1
ATOM 3818 C CA . LEU B 1 169 ? -15.016 18.531 23.234 1 96.19 169 LEU B CA 1
ATOM 3819 C C . LEU B 1 169 ? -14.203 17.281 22.938 1 96.19 169 LEU B C 1
ATOM 3821 O O . LEU B 1 169 ? -13.039 17.172 23.328 1 96.19 169 LEU B O 1
ATOM 3825 N N . SER B 1 170 ? -14.875 16.312 22.328 1 96.88 170 SER B N 1
ATOM 3826 C CA . SER B 1 170 ? -14.227 15.047 22.031 1 96.88 170 SER B CA 1
ATOM 3827 C C . SER B 1 170 ? -14.711 14.461 20.719 1 96.88 170 SER B C 1
ATOM 3829 O O . SER B 1 170 ? -15.648 14.984 20.109 1 96.88 170 SER B O 1
ATOM 3831 N N . ILE B 1 171 ? -14.055 13.43 20.344 1 97.44 171 ILE B N 1
ATOM 3832 C CA . ILE B 1 171 ? -14.414 12.766 19.094 1 97.44 171 ILE B CA 1
ATOM 3833 C C . ILE B 1 171 ? -15.828 12.195 19.203 1 97.44 171 ILE B C 1
ATOM 3835 O O . ILE B 1 171 ? -16.531 12.07 18.203 1 97.44 171 ILE B O 1
ATOM 3839 N N . LYS B 1 172 ? -16.281 11.852 20.375 1 97.44 172 LYS B N 1
ATOM 3840 C CA . LYS B 1 172 ? -17.625 11.32 20.578 1 97.44 172 LYS B CA 1
ATOM 3841 C C . LYS B 1 172 ? -18.688 12.336 20.172 1 97.44 172 LYS B C 1
ATOM 3843 O O . LYS B 1 172 ? -19.766 11.961 19.719 1 97.44 172 LYS B O 1
ATOM 3848 N N . ASP B 1 173 ? -18.359 13.578 20.359 1 98.06 173 ASP B N 1
ATOM 3849 C CA . ASP B 1 173 ? -19.312 14.648 20.047 1 98.06 173 ASP B CA 1
ATOM 3850 C C . ASP B 1 173 ? -19.609 14.695 18.547 1 98.06 173 ASP B C 1
ATOM 3852 O O . ASP B 1 173 ? -20.609 15.289 18.125 1 98.06 173 ASP B O 1
ATOM 3856 N N . LEU B 1 174 ? -18.781 14.094 17.719 1 98.19 174 LEU B N 1
ATOM 3857 C CA . LEU B 1 174 ? -18.953 14.125 16.266 1 98.19 174 LEU B CA 1
ATOM 3858 C C . LEU B 1 174 ? -20.172 13.32 15.844 1 98.19 174 LEU B C 1
ATOM 3860 O O . LEU B 1 174 ? -20.641 13.445 14.711 1 98.19 174 LEU B O 1
ATOM 3864 N N . THR B 1 175 ? -20.703 12.484 16.719 1 97.56 175 THR B N 1
ATOM 3865 C CA . THR B 1 175 ? -21.844 11.641 16.391 1 97.56 175 THR B CA 1
ATOM 3866 C C . THR B 1 175 ? -23.141 12.406 16.547 1 97.56 175 THR B C 1
ATOM 3868 O O . THR B 1 175 ? -24.219 11.906 16.172 1 97.56 175 THR B O 1
ATOM 3871 N N . ARG B 1 176 ? -23.016 13.586 17.141 1 97.5 176 ARG B N 1
ATOM 3872 C CA . ARG B 1 176 ? -24.203 14.422 17.188 1 97.5 176 ARG B CA 1
ATOM 3873 C C . ARG B 1 176 ? -24.719 14.742 15.781 1 97.5 176 ARG B C 1
ATOM 3875 O O . ARG B 1 176 ? -23.922 15.109 14.906 1 97.5 176 ARG B O 1
ATOM 3882 N N . LYS B 1 177 ? -25.984 14.742 15.531 1 95.31 177 LYS B N 1
ATOM 3883 C CA . LYS B 1 177 ? -26.578 14.859 14.211 1 95.31 177 LYS B CA 1
ATOM 3884 C C . LYS B 1 177 ? -26.453 16.281 13.672 1 95.31 177 LYS B C 1
ATOM 3886 O O . LYS B 1 177 ? -26.531 16.5 12.461 1 95.31 177 LYS B O 1
ATOM 3891 N N . ASN B 1 178 ? -26.234 17.219 14.523 1 96.69 178 ASN B N 1
ATOM 3892 C CA . ASN B 1 178 ? -26.141 18.609 14.086 1 96.69 178 ASN B CA 1
ATOM 3893 C C . ASN B 1 178 ? -24.703 19 13.766 1 96.69 178 ASN B C 1
ATOM 3895 O O . ASN B 1 178 ? -24.406 20.188 13.547 1 96.69 178 ASN B O 1
ATOM 3899 N N . ILE B 1 179 ? -23.828 18.078 13.781 1 97.94 179 ILE B N 1
ATOM 3900 C CA . ILE B 1 179 ? -22.422 18.359 13.469 1 97.94 179 ILE B CA 1
ATOM 3901 C C . ILE B 1 179 ? -22.078 17.75 12.109 1 97.94 179 ILE B C 1
ATOM 3903 O O . ILE B 1 179 ? -22.234 16.547 11.898 1 97.94 179 ILE B O 1
ATOM 3907 N N . ARG B 1 180 ? -21.656 18.625 11.188 1 97.75 180 ARG B N 1
ATOM 3908 C CA . ARG B 1 180 ? -21.156 18.203 9.883 1 97.75 180 ARG B CA 1
ATOM 3909 C C . ARG B 1 180 ? -19.641 18.062 9.898 1 97.75 180 ARG B C 1
ATOM 3911 O O . ARG B 1 180 ? -18.938 19.016 10.25 1 97.75 180 ARG B O 1
ATOM 3918 N N . PHE B 1 181 ? -19.156 16.906 9.391 1 98.44 181 PHE B N 1
ATOM 3919 C CA . PHE B 1 181 ? -17.734 16.578 9.43 1 98.44 181 PHE B CA 1
ATOM 3920 C C . PHE B 1 181 ? -17.156 16.5 8.023 1 98.44 181 PHE B C 1
ATOM 3922 O O . PHE B 1 181 ? -17.875 16.219 7.062 1 98.44 181 PHE B O 1
ATOM 3929 N N . VAL B 1 182 ? -15.875 16.812 7.879 1 98 182 VAL B N 1
ATOM 3930 C CA . VAL B 1 182 ? -15.109 16.578 6.66 1 98 182 VAL B CA 1
ATOM 3931 C C . VAL B 1 182 ? -13.828 15.812 6.996 1 98 182 VAL B C 1
ATOM 3933 O O . VAL B 1 182 ? -13.133 16.141 7.957 1 98 182 VAL B O 1
ATOM 3936 N N . ASN B 1 183 ? -13.586 14.773 6.215 1 97.06 183 ASN B N 1
ATOM 3937 C CA . ASN B 1 183 ? -12.492 13.852 6.496 1 97.06 183 ASN B CA 1
ATOM 3938 C C . ASN B 1 183 ? -11.312 14.078 5.555 1 97.06 183 ASN B C 1
ATOM 3940 O O . ASN B 1 183 ? -11.461 14.703 4.504 1 97.06 183 ASN B O 1
ATOM 3944 N N . ARG B 1 184 ? -10.102 13.609 6.004 1 96.25 184 ARG B N 1
ATOM 3945 C CA . ARG B 1 184 ? -8.984 13.43 5.074 1 96.25 184 ARG B CA 1
ATOM 3946 C C . ARG B 1 184 ? -9.18 12.172 4.227 1 96.25 184 ARG B C 1
ATOM 3948 O O . ARG B 1 184 ? -9.922 11.266 4.613 1 96.25 184 ARG B O 1
ATOM 3955 N N . GLN B 1 185 ? -8.492 12.117 3.156 1 93.94 185 GLN B N 1
ATOM 3956 C CA . GLN B 1 185 ? -8.664 11.008 2.227 1 93.94 185 GLN B CA 1
ATOM 3957 C C . GLN B 1 185 ? -8.07 9.719 2.799 1 93.94 185 GLN B C 1
ATOM 3959 O O . GLN B 1 185 ? -7.152 9.758 3.619 1 93.94 185 GLN B O 1
ATOM 3964 N N . LYS B 1 186 ? -8.625 8.516 2.307 1 94.06 186 LYS B N 1
ATOM 3965 C CA . LYS B 1 186 ? -8.023 7.23 2.641 1 94.06 186 LYS B CA 1
ATOM 3966 C C . LYS B 1 186 ? -6.562 7.184 2.215 1 94.06 186 LYS B C 1
ATOM 3968 O O . LYS B 1 186 ? -6.211 7.637 1.126 1 94.06 186 LYS B O 1
ATOM 3973 N N . GLY B 1 187 ? -5.762 6.711 3.154 1 94.19 187 GLY B N 1
ATOM 3974 C CA . GLY B 1 187 ? -4.34 6.621 2.871 1 94.19 187 GLY B CA 1
ATOM 3975 C C . GLY B 1 187 ? -3.533 7.734 3.516 1 94.19 187 GLY B C 1
ATOM 3976 O O . GLY B 1 187 ? -2.311 7.629 3.643 1 94.19 187 GLY B O 1
ATOM 3977 N N . ALA B 1 188 ? -4.211 8.82 3.863 1 96.75 188 ALA B N 1
ATOM 3978 C CA . ALA B 1 188 ? -3.51 9.875 4.598 1 96.75 188 ALA B CA 1
ATOM 3979 C C . ALA B 1 188 ? -3.203 9.43 6.027 1 96.75 188 ALA B C 1
ATOM 3981 O O . ALA B 1 188 ? -3.971 8.672 6.629 1 96.75 188 ALA B O 1
ATOM 3982 N N . GLY B 1 189 ? -2.133 9.898 6.547 1 97.44 189 GLY B N 1
ATOM 3983 C CA . GLY B 1 189 ? -1.789 9.586 7.922 1 97.44 189 GLY B CA 1
ATOM 3984 C C . GLY B 1 189 ? -2.842 10.039 8.922 1 97.44 189 GLY B C 1
ATOM 3985 O O . GLY B 1 189 ? -3.152 9.312 9.867 1 97.44 189 GLY B O 1
ATOM 3986 N N . THR B 1 190 ? -3.371 11.18 8.68 1 97.69 190 THR B N 1
ATOM 3987 C CA . THR B 1 190 ? -4.41 11.727 9.539 1 97.69 190 THR B CA 1
ATOM 3988 C C . THR B 1 190 ? -5.633 10.812 9.562 1 97.69 190 THR B C 1
ATOM 3990 O O . THR B 1 190 ? -6.227 10.586 10.617 1 97.69 190 THR B O 1
ATOM 3993 N N . ARG B 1 191 ? -6.004 10.281 8.438 1 97.06 191 ARG B N 1
ATOM 3994 C CA . ARG B 1 191 ? -7.125 9.344 8.352 1 97.06 191 ARG B CA 1
ATOM 3995 C C . ARG B 1 191 ? -6.844 8.078 9.156 1 97.06 191 ARG B C 1
ATOM 3997 O O . ARG B 1 191 ? -7.723 7.586 9.867 1 97.06 191 ARG B O 1
ATOM 4004 N N . PHE B 1 192 ? -5.641 7.543 9.023 1 97.44 192 PHE B N 1
ATOM 4005 C CA . PHE B 1 192 ? -5.242 6.371 9.797 1 97.44 192 PHE B CA 1
ATOM 4006 C C . PHE B 1 192 ? -5.418 6.625 11.289 1 97.44 192 PHE B C 1
ATOM 4008 O O . PHE B 1 192 ? -6 5.801 12 1 97.44 192 PHE B O 1
ATOM 4015 N N . LEU B 1 193 ? -4.93 7.75 11.742 1 98 193 LEU B N 1
ATOM 4016 C CA . LEU B 1 193 ? -5.039 8.094 13.156 1 98 193 LEU B CA 1
ATOM 4017 C C . LEU B 1 193 ? -6.5 8.266 13.562 1 98 193 LEU B C 1
ATOM 4019 O O . LEU B 1 193 ? -6.934 7.711 14.578 1 98 193 LEU B O 1
ATOM 4023 N N . PHE B 1 194 ? -7.23 9.023 12.773 1 98.06 194 PHE B N 1
ATOM 4024 C CA . PHE B 1 194 ? -8.625 9.297 13.094 1 98.06 194 PHE B CA 1
ATOM 4025 C C . PHE B 1 194 ? -9.422 8 13.188 1 98.06 194 PHE B C 1
ATOM 4027 O O . PHE B 1 194 ? -10.172 7.797 14.141 1 98.06 194 PHE B O 1
ATOM 4034 N N . ASP B 1 195 ? -9.25 7.078 12.219 1 96.56 195 ASP B N 1
ATOM 4035 C CA . ASP B 1 195 ? -9.953 5.797 12.203 1 96.56 195 ASP B CA 1
ATOM 4036 C C . ASP B 1 195 ? -9.57 4.953 13.422 1 96.56 195 ASP B C 1
ATOM 4038 O O . ASP B 1 195 ? -10.422 4.285 14.008 1 96.56 195 ASP B O 1
ATOM 4042 N N . SER B 1 196 ? -8.344 4.973 13.75 1 96.5 196 SER B N 1
ATOM 4043 C CA . SER B 1 196 ? -7.887 4.234 14.922 1 96.5 196 SER B CA 1
ATOM 4044 C C . SER B 1 196 ? -8.539 4.758 16.188 1 96.5 196 SER B C 1
ATOM 4046 O O . SER B 1 196 ? -8.961 3.977 17.047 1 96.5 196 SER B O 1
ATOM 4048 N N . LEU B 1 197 ? -8.625 6.055 16.297 1 96.88 197 LEU B N 1
ATOM 4049 C CA . LEU B 1 197 ? -9.25 6.676 17.469 1 96.88 197 LEU B CA 1
ATOM 4050 C C . LEU B 1 197 ? -10.719 6.297 17.562 1 96.88 197 LEU B C 1
ATOM 4052 O O . LEU B 1 197 ? -11.227 6.004 18.656 1 96.88 197 LEU B O 1
ATOM 4056 N N . LEU B 1 198 ? -11.398 6.34 16.422 1 96.56 198 LEU B N 1
ATOM 4057 C CA . LEU B 1 198 ? -12.797 5.93 16.406 1 96.56 198 LEU B CA 1
ATOM 4058 C C . LEU B 1 198 ? -12.945 4.492 16.891 1 96.56 198 LEU B C 1
ATOM 4060 O O . LEU B 1 198 ? -13.852 4.188 17.688 1 96.56 198 LEU B O 1
ATOM 4064 N N . ALA B 1 199 ? -12.102 3.662 16.375 1 93.75 199 ALA B N 1
ATOM 4065 C CA . ALA B 1 199 ? -12.148 2.256 16.781 1 93.75 199 ALA B CA 1
ATOM 4066 C C . ALA B 1 199 ? -11.914 2.096 18.266 1 93.75 199 ALA B C 1
ATOM 4068 O O . ALA B 1 199 ? -12.617 1.335 18.938 1 93.75 199 ALA B O 1
ATOM 4069 N N . ASP B 1 200 ? -10.961 2.807 18.781 1 94.12 200 ASP B N 1
ATOM 4070 C CA . ASP B 1 200 ? -10.617 2.748 20.203 1 94.12 200 ASP B CA 1
ATOM 4071 C C . ASP B 1 200 ? -11.805 3.166 21.062 1 94.12 200 ASP B C 1
ATOM 4073 O O . ASP B 1 200 ? -12 2.637 22.172 1 94.12 200 ASP B O 1
ATOM 4077 N N . GLU B 1 201 ? -12.586 4.066 20.531 1 94.44 201 GLU B N 1
ATOM 4078 C CA . GLU B 1 201 ? -13.734 4.578 21.281 1 94.44 201 GLU B CA 1
ATOM 4079 C C . GLU B 1 201 ? -15.016 3.857 20.875 1 94.44 201 GLU B C 1
ATOM 4081 O O . GLU B 1 201 ? -16.109 4.23 21.312 1 94.44 201 GLU B O 1
ATOM 4086 N N . ASN B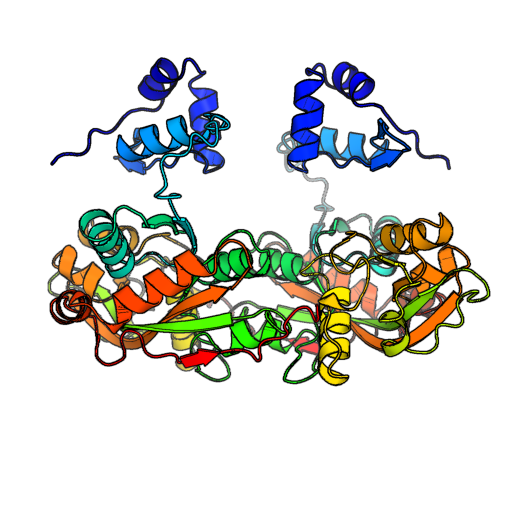 1 202 ? -14.906 2.881 20.047 1 92.75 202 ASN B N 1
ATOM 4087 C CA . ASN B 1 202 ? -16.031 2.086 19.578 1 92.75 202 ASN B CA 1
ATOM 4088 C C . ASN B 1 202 ? -17.109 2.965 18.938 1 92.75 202 ASN B C 1
ATOM 4090 O O . ASN B 1 202 ? -18.297 2.809 19.234 1 92.75 202 ASN B O 1
ATOM 4094 N N . ILE B 1 203 ? -16.672 3.898 18.219 1 95.06 203 ILE B N 1
ATOM 4095 C CA . ILE B 1 203 ? -17.578 4.785 17.5 1 95.06 203 ILE B CA 1
ATOM 4096 C C . ILE B 1 203 ? -17.766 4.277 16.062 1 95.06 203 ILE B C 1
ATOM 4098 O O . ILE B 1 203 ? -16.797 4.012 15.359 1 95.06 203 ILE B O 1
ATOM 4102 N N . ASN B 1 204 ? -18.953 4.199 15.656 1 92.5 204 ASN B N 1
ATOM 4103 C CA . ASN B 1 204 ? -19.281 3.826 14.289 1 92.5 204 ASN B CA 1
ATOM 4104 C C . ASN B 1 204 ? -19.109 5.004 13.328 1 92.5 204 ASN B C 1
ATOM 4106 O O . ASN B 1 204 ? -19.797 6.023 13.469 1 92.5 204 ASN B O 1
ATOM 4110 N N . PRO B 1 205 ? -18.312 4.805 12.328 1 93.88 205 PRO B N 1
ATOM 4111 C CA . PRO B 1 205 ? -18.094 5.91 11.391 1 93.88 205 PRO B CA 1
ATOM 4112 C C . PRO B 1 205 ? -19.375 6.379 10.719 1 93.88 205 PRO B C 1
ATOM 4114 O O . PRO B 1 205 ? -19.5 7.555 10.367 1 93.88 205 PRO B O 1
ATOM 4117 N N . PHE B 1 206 ? -20.312 5.555 10.523 1 90.38 206 PHE B N 1
ATOM 4118 C CA . PHE B 1 206 ? -21.547 5.879 9.836 1 90.38 206 PHE B CA 1
ATOM 4119 C C . PHE B 1 206 ? -22.422 6.801 10.688 1 90.38 206 PHE B C 1
ATOM 4121 O O . PHE B 1 206 ? -23.391 7.387 10.188 1 90.38 206 PHE B O 1
ATOM 4128 N N . ASP B 1 207 ? -22.109 6.961 11.938 1 94.75 207 ASP B N 1
ATOM 4129 C CA . ASP B 1 207 ? -22.844 7.855 12.828 1 94.75 207 ASP B CA 1
ATOM 4130 C C . ASP B 1 207 ? -22.344 9.297 12.695 1 94.75 207 ASP B C 1
ATOM 4132 O O . ASP B 1 207 ? -22.953 10.219 13.242 1 94.75 207 ASP B O 1
ATOM 4136 N N . ILE B 1 208 ? -21.281 9.43 11.984 1 96.94 208 ILE B N 1
ATOM 4137 C CA . ILE B 1 208 ? -20.719 10.758 11.781 1 96.94 208 ILE B CA 1
ATOM 4138 C C . ILE B 1 208 ? -21.188 11.328 10.445 1 96.94 208 ILE B C 1
ATOM 4140 O O . ILE B 1 208 ? -20.828 10.812 9.383 1 96.94 208 ILE B O 1
ATOM 4144 N N . VAL B 1 209 ? -21.938 12.375 10.547 1 96.94 209 VAL B N 1
ATOM 4145 C CA . VAL B 1 209 ? -22.453 13.008 9.336 1 96.94 209 VAL B CA 1
ATOM 4146 C C . VAL B 1 209 ? -21.297 13.633 8.562 1 96.94 209 VAL B C 1
ATOM 4148 O O . VAL B 1 209 ? -20.562 14.477 9.086 1 96.94 209 VAL B O 1
ATOM 4151 N N . GLY B 1 210 ? -21.062 13.219 7.293 1 96.31 210 GLY B N 1
ATOM 4152 C CA . GLY B 1 210 ? -20 13.773 6.461 1 96.31 210 GLY B CA 1
ATOM 4153 C C . GLY B 1 210 ? -18.734 12.945 6.484 1 96.31 210 GLY B C 1
ATOM 4154 O O . GLY B 1 210 ? -17.719 13.336 5.898 1 96.31 210 GLY B O 1
ATOM 4155 N N . TYR B 1 211 ? -18.781 11.781 7.094 1 95.38 211 TYR B N 1
ATOM 4156 C CA . TYR B 1 211 ? -17.609 10.922 7.219 1 95.38 211 TYR B CA 1
ATOM 4157 C C . TYR B 1 211 ? -17.031 10.586 5.852 1 95.38 211 TYR B C 1
ATOM 4159 O O . TYR B 1 211 ? -15.812 10.453 5.703 1 95.38 211 TYR B O 1
ATOM 4167 N N . GLU B 1 212 ? -17.812 10.523 4.844 1 92.31 212 GLU B N 1
ATOM 4168 C CA . GLU B 1 212 ? -17.391 10.086 3.516 1 92.31 212 GLU B CA 1
ATOM 4169 C C . GLU B 1 212 ? -16.875 11.266 2.684 1 92.31 212 GLU B C 1
ATOM 4171 O O . GLU B 1 212 ? -16.344 11.07 1.592 1 92.31 212 GLU B O 1
ATOM 4176 N N . LEU B 1 213 ? -17.078 12.477 3.201 1 94.69 213 LEU B N 1
ATOM 4177 C CA . LEU B 1 213 ? -16.531 13.664 2.539 1 94.69 213 LEU B CA 1
ATOM 4178 C C . LEU B 1 213 ? -15.031 13.789 2.791 1 94.69 213 LEU B C 1
ATOM 4180 O O . LEU B 1 213 ? -14.602 13.906 3.939 1 94.69 213 LEU B O 1
ATOM 4184 N N . GLU B 1 214 ? -14.312 13.734 1.708 1 94.94 214 GLU B N 1
ATOM 4185 C CA . GLU B 1 214 ? -12.867 13.68 1.878 1 94.94 214 GLU B CA 1
ATOM 4186 C C . GLU B 1 214 ? -12.188 14.875 1.217 1 94.94 214 GLU B C 1
ATOM 4188 O O . GLU B 1 214 ? -12.641 15.359 0.18 1 94.94 214 GLU B O 1
ATOM 4193 N N . GLU B 1 215 ? -11.164 15.352 1.833 1 91.94 215 GLU B N 1
ATOM 4194 C CA . GLU B 1 215 ? -10.266 16.359 1.283 1 91.94 215 GLU B CA 1
ATOM 4195 C C . GLU B 1 215 ? -8.812 15.883 1.323 1 91.94 215 GLU B C 1
ATOM 4197 O O . GLU B 1 215 ? -8.445 15.055 2.162 1 91.94 215 GLU B O 1
ATOM 4202 N N . TRP B 1 216 ? -7.973 16.391 0.479 1 87.5 216 TRP B N 1
ATOM 4203 C CA . TRP B 1 216 ? -6.672 15.789 0.214 1 87.5 216 TRP B CA 1
ATOM 4204 C C . TRP B 1 216 ? -5.559 16.578 0.897 1 87.5 216 TRP B C 1
ATOM 4206 O O . TRP B 1 216 ? -4.434 16.078 1.032 1 87.5 216 TRP B O 1
ATOM 4216 N N . ASN B 1 217 ? -5.84 17.797 1.36 1 87.31 217 ASN B N 1
ATOM 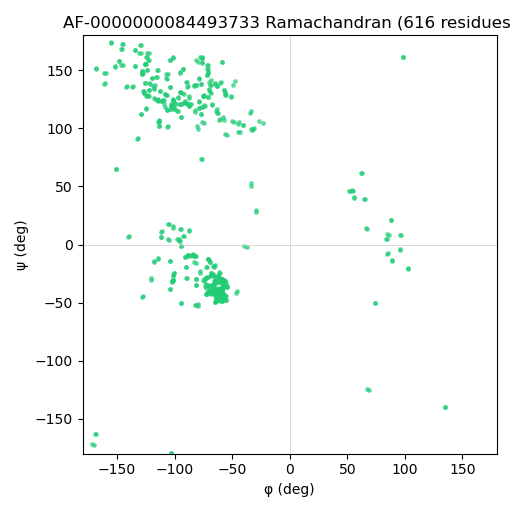4217 C CA . ASN B 1 217 ? -4.816 18.656 1.956 1 87.31 217 ASN B CA 1
ATOM 4218 C C . ASN B 1 217 ? -5.254 19.188 3.322 1 87.31 217 ASN B C 1
ATOM 4220 O O . ASN B 1 217 ? -6.445 19.375 3.566 1 87.31 217 ASN B O 1
ATOM 4224 N N . HIS B 1 218 ? -4.203 19.312 4.109 1 91.12 218 HIS B N 1
ATOM 4225 C CA . HIS B 1 218 ? -4.504 19.781 5.457 1 91.12 218 HIS B CA 1
ATOM 4226 C C . HIS B 1 218 ? -5.223 21.125 5.426 1 91.12 218 HIS B C 1
ATOM 4228 O O . HIS B 1 218 ? -6.254 21.297 6.078 1 91.12 218 HIS B O 1
ATOM 4234 N N . LEU B 1 219 ? -4.684 22 4.637 1 89.69 219 LEU B N 1
ATOM 4235 C CA . LEU B 1 219 ? -5.234 23.344 4.605 1 89.69 219 LEU B CA 1
ATOM 4236 C C . LEU B 1 219 ? -6.617 23.359 3.967 1 89.69 219 LEU B C 1
ATOM 4238 O O . LEU B 1 219 ? -7.52 24.047 4.441 1 89.69 219 LEU B O 1
ATOM 4242 N N . ALA B 1 220 ? -6.766 22.594 2.916 1 90.88 220 ALA B N 1
ATOM 4243 C CA . ALA B 1 220 ? -8.062 22.484 2.256 1 90.88 220 ALA B CA 1
ATOM 4244 C C . ALA B 1 220 ? -9.117 21.922 3.205 1 90.88 220 ALA B C 1
ATOM 4246 O O . ALA B 1 220 ? -10.25 22.406 3.25 1 90.88 220 ALA B O 1
ATOM 4247 N N . THR B 1 221 ? -8.773 20.969 3.928 1 94.44 221 THR B N 1
ATOM 4248 C CA . THR B 1 221 ? -9.703 20.375 4.883 1 94.44 221 THR B CA 1
ATOM 4249 C C . THR B 1 221 ? -10.133 21.406 5.93 1 94.44 221 THR B C 1
ATOM 4251 O O . THR B 1 221 ? -11.32 21.562 6.203 1 94.44 221 THR B O 1
ATOM 4254 N N . ALA B 1 222 ? -9.18 22.125 6.449 1 95.81 222 ALA B N 1
ATOM 4255 C CA . ALA B 1 222 ? -9.461 23.156 7.445 1 95.81 222 ALA B CA 1
ATOM 4256 C C . ALA B 1 222 ? -10.305 24.281 6.848 1 95.81 222 ALA B C 1
ATOM 4258 O O . ALA B 1 222 ? -11.109 24.891 7.547 1 95.81 222 ALA B O 1
ATOM 4259 N N . SER B 1 223 ? -10.133 24.547 5.602 1 95.56 223 SER B N 1
ATOM 4260 C CA . SER B 1 223 ? -10.852 25.625 4.945 1 95.56 223 SER B CA 1
ATOM 4261 C C . SER B 1 223 ? -12.344 25.328 4.863 1 95.56 223 SER B C 1
ATOM 4263 O O . SER B 1 223 ? -13.164 26.234 4.754 1 95.56 223 SER B O 1
ATOM 4265 N N . TYR B 1 224 ? -12.711 24.016 4.875 1 95.62 224 TYR B N 1
ATOM 4266 C CA . TYR B 1 224 ? -14.117 23.641 4.934 1 95.62 224 TYR B CA 1
ATOM 4267 C C . TYR B 1 224 ? -14.773 24.203 6.188 1 95.62 224 TYR B C 1
ATOM 4269 O O . TYR B 1 224 ? -15.969 24.516 6.188 1 95.62 224 TYR B O 1
ATOM 4277 N N . ILE B 1 225 ? -13.977 24.359 7.238 1 97.25 225 ILE B N 1
ATOM 4278 C CA . ILE B 1 225 ? -14.477 24.891 8.508 1 97.25 225 ILE B CA 1
ATOM 4279 C C . ILE B 1 225 ? -14.586 26.406 8.43 1 97.25 225 ILE B C 1
ATOM 4281 O O . ILE B 1 225 ? -15.633 26.969 8.758 1 97.25 225 ILE B O 1
ATOM 4285 N N . SER B 1 226 ? -13.539 26.984 8.023 1 95.19 226 SER B N 1
ATOM 4286 C CA . SER B 1 226 ? -13.539 28.453 7.945 1 95.19 226 SER B CA 1
ATOM 4287 C C . SER B 1 226 ? -14.617 28.953 6.988 1 95.19 226 SER B C 1
ATOM 4289 O O . SER B 1 226 ? -15.18 30.031 7.188 1 95.19 226 SER B O 1
ATOM 4291 N N . GLY B 1 227 ? -14.953 28.156 5.957 1 94.25 227 GLY B N 1
ATOM 4292 C CA . GLY B 1 227 ? -15.969 28.531 4.98 1 94.25 227 GLY B CA 1
ATOM 4293 C C . GLY B 1 227 ? -17.375 28.156 5.414 1 94.25 227 GLY B C 1
ATOM 4294 O O . GLY B 1 227 ? -18.344 28.469 4.719 1 94.25 227 GLY B O 1
ATOM 4295 N N . GLY B 1 228 ? -17.5 27.406 6.461 1 94.25 228 GLY B N 1
ATOM 4296 C CA . GLY B 1 228 ? -18.797 27.062 7.012 1 94.25 228 GLY B CA 1
ATOM 4297 C C . GLY B 1 228 ? -19.422 25.844 6.352 1 94.25 228 GLY B C 1
ATOM 4298 O O . GLY B 1 228 ? -20.594 25.547 6.555 1 94.25 228 GLY B O 1
ATOM 4299 N N . ILE B 1 229 ? -18.703 25.172 5.535 1 95.69 229 ILE B N 1
ATOM 4300 C CA . ILE B 1 229 ? -19.203 24 4.82 1 95.69 229 ILE B CA 1
ATOM 4301 C C . ILE B 1 229 ? -19.328 22.812 5.789 1 95.69 229 ILE B C 1
ATOM 4303 O O . ILE B 1 229 ? -20.266 22.016 5.68 1 95.69 229 ILE B O 1
ATOM 4307 N N . ALA B 1 230 ? -18.391 22.719 6.758 1 98 230 ALA B N 1
ATOM 4308 C CA . ALA B 1 230 ? -18.422 21.719 7.824 1 98 230 ALA B CA 1
ATOM 4309 C C . ALA B 1 230 ? -18.203 22.375 9.188 1 98 230 ALA B C 1
ATOM 4311 O O . ALA B 1 230 ? -17.781 23.531 9.281 1 98 230 ALA B O 1
ATOM 4312 N N . ASP B 1 231 ? -18.531 21.609 10.195 1 98.38 231 ASP B N 1
ATOM 4313 C CA . ASP B 1 231 ? -18.453 22.141 11.555 1 98.38 231 ASP B CA 1
ATOM 4314 C C . ASP B 1 231 ? -17.188 21.672 12.25 1 98.38 231 ASP B C 1
ATOM 4316 O O . ASP B 1 231 ? -16.719 22.297 13.203 1 98.38 231 ASP B O 1
ATOM 4320 N N . ALA B 1 232 ? -16.688 20.547 11.773 1 98.56 232 ALA B N 1
ATOM 4321 C CA . ALA B 1 232 ? -15.477 19.984 12.398 1 98.56 232 ALA B CA 1
ATOM 4322 C C . ALA B 1 232 ? -14.672 19.172 11.391 1 98.56 232 ALA B C 1
ATOM 4324 O O . ALA B 1 232 ? -15.219 18.672 10.406 1 98.56 232 ALA B O 1
ATOM 4325 N N . THR B 1 233 ? -13.445 19.078 11.602 1 98.56 233 THR B N 1
ATOM 4326 C CA . THR B 1 233 ? -12.539 18.156 10.93 1 98.56 233 THR B CA 1
ATOM 4327 C C . THR B 1 233 ? -11.43 17.703 11.875 1 98.56 233 THR B C 1
ATOM 4329 O O . THR B 1 233 ? -11.375 18.125 13.031 1 98.56 233 THR B O 1
ATOM 4332 N N . PHE B 1 234 ? -10.695 16.719 11.484 1 98.5 234 PHE B N 1
ATOM 4333 C CA . PHE B 1 234 ? -9.523 16.234 12.195 1 98.5 234 PHE B CA 1
ATOM 4334 C C . PHE B 1 234 ? -8.25 16.562 11.422 1 98.5 234 PHE B C 1
ATOM 4336 O O . PHE B 1 234 ? -8.156 16.312 10.227 1 98.5 234 PHE B O 1
ATOM 4343 N N . GLY B 1 235 ? -7.324 17.234 12.016 1 97.44 235 GLY B N 1
ATOM 4344 C CA . GLY B 1 235 ? -6.121 17.656 11.312 1 97.44 235 GLY B CA 1
ATOM 4345 C C . GLY B 1 235 ? -5.047 18.188 12.242 1 97.44 235 GLY B C 1
ATOM 4346 O O . GLY B 1 235 ? -5.082 17.938 13.453 1 97.44 235 GLY B O 1
ATOM 4347 N N . ILE B 1 236 ? -4.117 18.875 11.695 1 96.94 236 ILE B N 1
ATOM 4348 C CA . ILE B 1 236 ? -2.955 19.312 12.453 1 96.94 236 ILE B CA 1
ATOM 4349 C C . ILE B 1 236 ? -3.213 20.719 13.008 1 96.94 236 ILE B C 1
ATOM 4351 O O . ILE B 1 236 ? -3.887 21.531 12.375 1 96.94 236 ILE B O 1
ATOM 4355 N N . ARG B 1 237 ? -2.59 21.047 14.148 1 96.81 237 ARG B N 1
ATOM 4356 C CA . ARG B 1 237 ? -2.732 22.328 14.812 1 96.81 237 ARG B CA 1
ATOM 4357 C C . ARG B 1 237 ? -2.307 23.469 13.883 1 96.81 237 ARG B C 1
ATOM 4359 O O . ARG B 1 237 ? -2.938 24.531 13.859 1 96.81 237 ARG B O 1
ATOM 4366 N N . SER B 1 238 ? -1.228 23.266 13.125 1 93.81 238 SER B N 1
ATOM 4367 C CA . SER B 1 238 ? -0.694 24.297 12.25 1 93.81 238 SER B CA 1
ATOM 4368 C C . SER B 1 238 ? -1.737 24.75 11.234 1 93.81 238 SER B C 1
ATOM 4370 O O . SER B 1 238 ? -1.831 25.953 10.93 1 93.81 238 SER B O 1
ATOM 4372 N N . ALA B 1 239 ? -2.506 23.859 10.68 1 94.75 239 ALA B N 1
ATOM 4373 C CA . ALA B 1 239 ? -3.557 24.219 9.734 1 94.75 239 ALA B CA 1
ATOM 4374 C C . ALA B 1 239 ? -4.645 25.047 10.406 1 94.75 239 ALA B C 1
ATOM 4376 O O . ALA B 1 239 ? -5.133 26.016 9.828 1 94.75 239 ALA B O 1
ATOM 4377 N N . ALA B 1 240 ? -5.02 24.688 11.633 1 97.06 240 ALA B N 1
ATOM 4378 C CA . ALA B 1 240 ? -6 25.438 12.398 1 97.06 240 ALA B CA 1
ATOM 4379 C C . ALA B 1 240 ? -5.512 26.875 12.656 1 97.06 240 ALA B C 1
ATOM 4381 O O . ALA B 1 240 ? -6.258 27.828 12.461 1 97.06 240 ALA B O 1
ATOM 4382 N N . ASN B 1 241 ? -4.258 26.953 13.062 1 94.75 241 ASN B N 1
ATOM 4383 C CA . ASN B 1 241 ? -3.676 28.25 13.383 1 94.75 241 ASN B CA 1
ATOM 4384 C C . ASN B 1 241 ? -3.621 29.156 12.164 1 94.75 241 ASN B C 1
ATOM 4386 O O . ASN B 1 241 ? -3.91 30.359 12.258 1 94.75 241 ASN B O 1
ATOM 4390 N N . LYS B 1 242 ? -3.281 28.625 11.078 1 92.19 242 LYS B N 1
ATOM 4391 C CA . LYS B 1 242 ? -3.135 29.406 9.859 1 92.19 242 LYS B CA 1
ATOM 4392 C C . LYS B 1 242 ? -4.461 30.047 9.453 1 92.19 242 LYS B C 1
ATOM 4394 O O . LYS B 1 242 ? -4.477 31.109 8.828 1 92.19 242 LYS B O 1
ATOM 4399 N N . LEU B 1 243 ? -5.547 29.453 9.812 1 95.5 243 LEU B N 1
ATOM 4400 C CA . LEU B 1 243 ? -6.855 29.969 9.414 1 95.5 243 LEU B CA 1
ATOM 4401 C C . LEU B 1 243 ? -7.605 30.531 10.617 1 95.5 243 LEU B C 1
ATOM 4403 O O . LEU B 1 243 ? -8.805 30.812 10.531 1 95.5 243 LEU B O 1
ATOM 4407 N N . ASP B 1 244 ? -6.895 30.688 11.727 1 96.56 244 ASP B N 1
ATOM 4408 C CA . ASP B 1 244 ? -7.441 31.234 12.961 1 96.56 244 ASP B CA 1
ATOM 4409 C C . ASP B 1 244 ? -8.688 30.484 13.406 1 96.56 244 ASP B C 1
ATOM 4411 O O . ASP B 1 244 ? -9.734 31.078 13.664 1 96.56 244 ASP B O 1
ATOM 4415 N N . LEU B 1 245 ? -8.547 29.172 13.359 1 98.19 245 LEU B N 1
ATOM 4416 C CA . LEU B 1 245 ? -9.633 28.281 13.789 1 98.19 245 LEU B CA 1
ATOM 4417 C C . LEU B 1 245 ? -9.359 27.734 15.18 1 98.19 245 LEU B C 1
ATOM 4419 O O . LEU B 1 245 ? -8.258 27.906 15.719 1 98.19 245 LEU B O 1
ATOM 4423 N N . HIS B 1 246 ? -10.43 27.25 15.828 1 98.44 246 HIS B N 1
ATOM 4424 C CA . HIS B 1 246 ? -10.305 26.625 17.141 1 98.44 246 HIS B CA 1
ATOM 4425 C C . HIS B 1 246 ? -9.742 25.203 17.031 1 98.44 246 HIS B C 1
ATOM 4427 O O . HIS B 1 246 ? -10.094 24.469 16.109 1 98.44 246 HIS B O 1
ATOM 4433 N N . PHE B 1 247 ? -8.867 24.891 17.906 1 98.31 247 PHE B N 1
ATOM 4434 C CA . PHE B 1 247 ? -8.18 23.609 17.875 1 98.31 247 PHE B CA 1
ATOM 4435 C C . PHE B 1 247 ? -8.312 22.891 19.203 1 98.31 247 PHE B C 1
ATOM 4437 O O . PHE B 1 247 ? -8.078 23.469 20.266 1 98.31 247 PHE B O 1
ATOM 4444 N N . ILE B 1 248 ? -8.711 21.609 19.219 1 98.44 248 ILE B N 1
ATOM 4445 C CA . ILE B 1 248 ? -8.789 20.734 20.375 1 98.44 248 ILE B CA 1
ATOM 4446 C C . ILE B 1 248 ? -7.777 19.594 20.234 1 98.44 248 ILE B C 1
ATOM 4448 O O . ILE B 1 248 ? -7.996 18.656 19.484 1 98.44 248 ILE B O 1
ATOM 4452 N N . PRO B 1 249 ? -6.688 19.672 21 1 97.75 249 PRO B N 1
ATOM 4453 C CA . PRO B 1 249 ? -5.641 18.672 20.859 1 97.75 249 PRO B CA 1
ATOM 4454 C C . PRO B 1 249 ? -6.105 17.266 21.266 1 97.75 249 PRO B C 1
ATOM 4456 O O . PRO B 1 249 ? -6.801 17.125 22.281 1 97.75 249 PRO B O 1
ATOM 4459 N N . ILE B 1 250 ? -5.715 16.25 20.516 1 97.94 250 ILE B N 1
ATOM 4460 C CA . ILE B 1 250 ? -6.133 14.883 20.828 1 97.94 250 ILE B CA 1
ATOM 4461 C C . ILE B 1 250 ? -4.91 13.969 20.891 1 97.94 250 ILE B C 1
ATOM 4463 O O . ILE B 1 250 ? -4.789 13.141 21.797 1 97.94 250 ILE B O 1
ATOM 4467 N N . ALA B 1 251 ? -4.016 14.094 19.922 1 97.06 251 ALA B N 1
ATOM 4468 C CA . ALA B 1 251 ? -2.893 13.164 19.844 1 97.06 251 ALA B CA 1
ATOM 4469 C C . ALA B 1 251 ? -1.633 13.867 19.344 1 97.06 251 ALA B C 1
ATOM 4471 O O . ALA B 1 251 ? -1.717 14.883 18.656 1 97.06 251 ALA B O 1
ATOM 4472 N N . LYS B 1 252 ? -0.518 13.297 19.734 1 96.62 252 LYS B N 1
ATOM 4473 C CA . LYS B 1 252 ? 0.774 13.648 19.156 1 96.62 252 LYS B CA 1
ATOM 4474 C C . LYS B 1 252 ? 1.256 12.578 18.188 1 96.62 252 LYS B C 1
ATOM 4476 O O . LYS B 1 252 ? 1.095 11.383 18.438 1 96.62 252 LYS B O 1
ATOM 4481 N N . GLU B 1 253 ? 1.735 12.984 17.078 1 97.25 253 GLU B N 1
ATOM 4482 C CA . GLU B 1 253 ? 2.195 12.008 16.094 1 97.25 253 GLU B CA 1
ATOM 4483 C C . GLU B 1 253 ? 3.648 12.266 15.695 1 97.25 253 GLU B C 1
ATOM 4485 O O . GLU B 1 253 ? 4.203 13.32 16 1 97.25 253 GLU B O 1
ATOM 4490 N N . LYS B 1 254 ? 4.242 11.258 15.133 1 97.25 254 LYS B N 1
ATOM 4491 C CA . LYS B 1 254 ? 5.609 11.312 14.625 1 97.25 254 LYS B CA 1
ATOM 4492 C C . LYS B 1 254 ? 5.621 11.422 13.102 1 97.25 254 LYS B C 1
ATOM 4494 O O . LYS B 1 254 ? 5.066 10.57 12.406 1 97.25 254 LYS B O 1
ATOM 4499 N N . PHE B 1 255 ? 6.133 12.492 12.672 1 97.62 255 PHE B N 1
ATOM 4500 C CA . PHE B 1 255 ? 6.281 12.766 11.242 1 97.62 255 PHE B CA 1
ATOM 4501 C C . PHE B 1 255 ? 7.715 12.516 10.789 1 97.62 255 PHE B C 1
ATOM 4503 O O . PHE B 1 255 ? 8.641 13.195 11.242 1 97.62 255 PHE B O 1
ATOM 4510 N N . ASP B 1 256 ? 7.902 11.531 9.836 1 98.5 256 ASP B N 1
ATOM 4511 C CA . ASP B 1 256 ? 9.242 11.094 9.461 1 98.5 256 ASP B CA 1
ATOM 4512 C C . ASP B 1 256 ? 9.453 11.203 7.957 1 98.5 256 ASP B C 1
ATOM 4514 O O . ASP B 1 256 ? 8.492 11.242 7.188 1 98.5 256 ASP B O 1
ATOM 4518 N N . LEU B 1 257 ? 10.688 11.32 7.582 1 98.56 257 LEU B N 1
ATOM 4519 C CA . LEU B 1 257 ? 11.156 11.117 6.215 1 98.56 257 LEU B CA 1
ATOM 4520 C C . LEU B 1 257 ? 11.805 9.742 6.062 1 98.56 257 LEU B C 1
ATOM 4522 O O . LEU B 1 257 ? 12.695 9.383 6.836 1 98.56 257 LEU B O 1
ATOM 4526 N N . VAL B 1 258 ? 11.312 8.969 5.113 1 98.81 258 VAL B N 1
ATOM 4527 C CA . VAL B 1 258 ? 11.914 7.68 4.785 1 98.81 258 VAL B CA 1
ATOM 4528 C C . VAL B 1 258 ? 12.781 7.82 3.537 1 98.81 258 VAL B C 1
ATOM 4530 O O . VAL B 1 258 ? 12.273 8.133 2.455 1 98.81 258 VAL B O 1
ATOM 4533 N N . LEU B 1 259 ? 14.07 7.598 3.689 1 98.56 259 LEU B N 1
ATOM 4534 C CA . LEU B 1 259 ? 15.031 7.738 2.605 1 98.56 259 LEU B CA 1
ATOM 4535 C C . LEU B 1 259 ? 15.414 6.375 2.031 1 98.56 259 LEU B C 1
ATOM 4537 O O . LEU B 1 259 ? 15.781 5.465 2.775 1 98.56 259 LEU B O 1
ATOM 4541 N N . ARG B 1 260 ? 15.234 6.215 0.784 1 97.94 260 ARG B N 1
ATOM 4542 C CA . ARG B 1 260 ? 15.719 5.023 0.091 1 97.94 260 ARG B CA 1
ATOM 4543 C C . ARG B 1 260 ? 16.984 5.328 -0.697 1 97.94 260 ARG B C 1
ATOM 4545 O O . ARG B 1 260 ? 16.953 6.09 -1.666 1 97.94 260 ARG B O 1
ATOM 4552 N N . TRP B 1 261 ? 18.078 4.676 -0.394 1 95.81 261 TRP B N 1
ATOM 4553 C CA . TRP B 1 261 ? 19.391 4.977 -0.94 1 95.81 261 TRP B CA 1
ATOM 4554 C C . TRP B 1 261 ? 19.641 4.211 -2.236 1 95.81 261 TRP B C 1
ATOM 4556 O O . TRP B 1 261 ? 19.312 3.025 -2.336 1 95.81 261 TRP B O 1
ATOM 4566 N N . THR B 1 262 ? 20.141 4.844 -3.18 1 93.38 262 THR B N 1
ATOM 4567 C CA . THR B 1 262 ? 20.688 4.281 -4.414 1 93.38 262 THR B CA 1
ATOM 4568 C C . THR B 1 262 ? 22.031 4.914 -4.75 1 93.38 262 THR B C 1
ATOM 4570 O O . THR B 1 262 ? 22.438 5.91 -4.141 1 93.38 262 THR B O 1
ATOM 4573 N N . ASN B 1 263 ? 22.75 4.305 -5.703 1 90.06 263 ASN B N 1
ATOM 4574 C CA . ASN B 1 263 ? 24.016 4.875 -6.121 1 90.06 263 ASN B CA 1
ATOM 4575 C C . ASN B 1 263 ? 23.844 6.27 -6.715 1 90.06 263 ASN B C 1
ATOM 4577 O O . ASN B 1 263 ? 24.703 7.129 -6.562 1 90.06 263 ASN B O 1
ATOM 4581 N N . LYS B 1 264 ? 22.703 6.531 -7.27 1 92.38 264 LYS B N 1
ATOM 4582 C CA . LYS B 1 264 ? 22.469 7.773 -7.992 1 92.38 264 LYS B CA 1
ATOM 4583 C C . LYS B 1 264 ? 22.141 8.914 -7.031 1 92.38 264 LYS B C 1
ATOM 4585 O O . LYS B 1 264 ? 22.469 10.07 -7.293 1 92.38 264 LYS B O 1
ATOM 4590 N N . ASN B 1 265 ? 21.531 8.578 -5.875 1 95.75 265 ASN B N 1
ATOM 4591 C CA . ASN B 1 265 ? 21.016 9.672 -5.047 1 95.75 265 ASN B CA 1
ATOM 4592 C C . ASN B 1 265 ? 21.797 9.797 -3.744 1 95.75 265 ASN B C 1
ATOM 4594 O O . ASN B 1 265 ? 21.453 10.609 -2.883 1 95.75 265 ASN B O 1
ATOM 4598 N N . GLU B 1 266 ? 22.828 9.078 -3.588 1 94.12 266 GLU B N 1
ATOM 4599 C CA . GLU B 1 266 ? 23.578 8.984 -2.334 1 94.12 266 GLU B CA 1
ATOM 4600 C C . GLU B 1 266 ? 24.094 10.352 -1.904 1 94.12 266 GLU B C 1
ATOM 4602 O O . GLU B 1 266 ? 23.906 10.766 -0.759 1 94.12 266 GLU B O 1
ATOM 4607 N N . LYS B 1 267 ? 24.703 11.07 -2.799 1 93.69 267 LYS B N 1
ATOM 4608 C CA . LYS B 1 267 ? 25.266 12.375 -2.475 1 93.69 267 LYS B CA 1
ATOM 4609 C C . LYS B 1 267 ? 24.188 13.367 -2.086 1 93.69 267 LYS B C 1
ATOM 4611 O O . LYS B 1 267 ? 24.328 14.109 -1.113 1 93.69 267 LYS B O 1
ATOM 4616 N N . ALA B 1 268 ? 23.141 13.359 -2.854 1 95.69 268 ALA B N 1
ATOM 4617 C CA . ALA B 1 268 ? 22.016 14.266 -2.59 1 95.69 268 ALA B CA 1
ATOM 4618 C C . ALA B 1 268 ? 21.391 13.977 -1.228 1 95.69 268 ALA B C 1
ATOM 4620 O O . ALA B 1 268 ? 21.094 14.906 -0.472 1 95.69 268 ALA B O 1
ATOM 4621 N N . LEU B 1 269 ? 21.219 12.727 -0.874 1 96.81 269 LEU B N 1
ATOM 4622 C CA . LEU B 1 269 ? 20.625 12.336 0.401 1 96.81 269 LEU B CA 1
ATOM 4623 C C . LEU B 1 269 ? 21.531 12.703 1.562 1 96.81 269 LEU B C 1
ATOM 4625 O O . LEU B 1 269 ? 21.062 13.148 2.613 1 96.81 269 LEU B O 1
ATOM 4629 N N . GLU B 1 270 ? 22.812 12.492 1.367 1 94.56 270 GLU B N 1
ATOM 4630 C CA . GLU B 1 270 ? 23.766 12.906 2.391 1 94.56 270 GLU B CA 1
ATOM 4631 C C . GLU B 1 270 ? 23.688 14.406 2.652 1 94.56 270 GLU B C 1
ATOM 4633 O O . GLU B 1 270 ? 23.719 14.844 3.803 1 94.56 270 GLU B O 1
ATOM 4638 N N . HIS B 1 271 ? 23.594 15.086 1.605 1 93.12 271 HIS B N 1
ATOM 4639 C CA . HIS B 1 271 ? 23.469 16.531 1.719 1 93.12 271 HIS B CA 1
ATOM 4640 C C . HIS B 1 271 ? 22.219 16.922 2.49 1 93.12 271 HIS B C 1
ATOM 4642 O O . HIS B 1 271 ? 22.266 17.812 3.344 1 93.12 271 HIS B O 1
ATOM 4648 N N . LEU B 1 272 ? 21.109 16.328 2.193 1 95 272 LEU B N 1
ATOM 4649 C CA . LEU B 1 272 ? 19.859 16.594 2.895 1 95 272 LEU B CA 1
ATOM 4650 C C . LEU B 1 272 ? 20.016 16.328 4.387 1 95 272 LEU B C 1
ATOM 4652 O O . LEU B 1 272 ? 19.578 17.125 5.219 1 95 272 LEU B O 1
ATOM 4656 N N . ILE B 1 273 ? 20.625 15.227 4.707 1 95.06 273 ILE B N 1
ATOM 4657 C CA . ILE B 1 273 ? 20.812 14.852 6.105 1 95.06 273 ILE B CA 1
ATOM 4658 C C . ILE B 1 273 ? 21.672 15.906 6.809 1 95.06 273 ILE B C 1
ATOM 4660 O O . ILE B 1 273 ? 21.359 16.312 7.93 1 95.06 273 ILE B O 1
ATOM 4664 N N . ASP B 1 274 ? 22.656 16.375 6.156 1 92.38 274 ASP B N 1
ATOM 4665 C CA . ASP B 1 274 ? 23.516 17.422 6.711 1 92.38 274 ASP B CA 1
ATOM 4666 C C . ASP B 1 274 ? 22.719 18.688 7.004 1 92.38 274 ASP B C 1
ATOM 4668 O O . ASP B 1 274 ? 22.906 19.312 8.047 1 92.38 274 ASP B O 1
ATOM 4672 N N . ILE B 1 275 ? 21.906 19.016 6.105 1 90.38 275 ILE B N 1
ATOM 4673 C CA . ILE B 1 275 ? 21.109 20.219 6.266 1 90.38 275 ILE B CA 1
ATOM 4674 C C . ILE B 1 275 ? 20.203 20.078 7.488 1 90.38 275 ILE B C 1
ATOM 4676 O O . ILE B 1 275 ? 20.094 21 8.297 1 90.38 275 ILE B O 1
ATOM 4680 N N . LEU B 1 276 ? 19.562 18.938 7.656 1 92.06 276 LEU B N 1
ATOM 4681 C CA . LEU B 1 276 ? 18.609 18.719 8.734 1 92.06 276 LEU B CA 1
ATOM 4682 C C . LEU B 1 276 ? 19.312 18.625 10.078 1 92.06 276 LEU B C 1
ATOM 4684 O O . LEU B 1 276 ? 18.766 19 11.117 1 92.06 276 LEU B O 1
ATOM 4688 N N . GLN B 1 277 ? 20.547 18.188 10.055 1 90.44 277 GLN B N 1
ATOM 4689 C CA . GLN B 1 277 ? 21.219 17.906 11.312 1 90.44 277 GLN B CA 1
ATOM 4690 C C . GLN B 1 277 ? 22.172 19.031 11.703 1 90.44 277 GLN B C 1
ATOM 4692 O O . GLN B 1 277 ? 22.438 19.234 12.891 1 90.44 277 GLN B O 1
ATOM 4697 N N . LEU B 1 278 ? 22.688 19.781 10.789 1 83.94 278 LEU B N 1
ATOM 4698 C CA . LEU B 1 278 ? 23.812 20.656 11.086 1 83.94 278 LEU B CA 1
ATOM 4699 C C . LEU B 1 278 ? 23.391 22.125 10.953 1 83.94 278 LEU B C 1
ATOM 4701 O O . LEU B 1 278 ? 24.125 23.016 11.414 1 83.94 278 LEU B O 1
ATOM 4705 N N . THR B 1 279 ? 22.281 22.344 10.414 1 80 279 THR B N 1
ATOM 4706 C CA . THR B 1 279 ? 21.938 23.75 10.172 1 80 279 THR B CA 1
ATOM 4707 C C . THR B 1 279 ? 20.938 24.25 11.203 1 80 279 THR B C 1
ATOM 4709 O O . THR B 1 279 ? 20.531 23.5 12.094 1 80 279 THR B O 1
ATOM 4712 N N . ASP B 1 280 ? 20.625 25.5 10.961 1 82.44 280 ASP B N 1
ATOM 4713 C CA . ASP B 1 280 ? 19.688 26.172 11.867 1 82.44 280 ASP B CA 1
ATOM 4714 C C . ASP B 1 280 ? 18.25 25.938 11.438 1 82.44 280 ASP B C 1
ATOM 4716 O O . ASP B 1 280 ? 17.344 26.656 11.883 1 82.44 280 ASP B O 1
ATOM 4720 N N . PHE B 1 281 ? 18.125 25.031 10.547 1 87.12 281 PHE B N 1
ATOM 4721 C CA . PHE B 1 281 ? 16.766 24.719 10.133 1 87.12 281 PHE B CA 1
ATOM 4722 C C . PHE B 1 281 ? 15.898 24.344 11.328 1 87.12 281 PHE B C 1
ATOM 4724 O O . PHE B 1 281 ? 14.703 24.625 11.352 1 87.12 281 PHE B O 1
ATOM 4731 N N . LYS B 1 282 ? 16.438 23.766 12.258 1 84.06 282 LYS B N 1
ATOM 4732 C CA . LYS B 1 282 ? 15.75 23.391 13.484 1 84.06 282 LYS B CA 1
ATOM 4733 C C . LYS B 1 282 ? 15.062 24.578 14.133 1 84.06 282 LYS B C 1
ATOM 4735 O O . LYS B 1 282 ? 13.977 24.453 14.703 1 84.06 282 LYS B O 1
ATOM 4740 N N . ASP B 1 283 ? 15.664 25.719 14.039 1 84.44 283 ASP B N 1
ATOM 4741 C CA . ASP B 1 283 ? 15.117 26.938 14.633 1 84.44 283 ASP B CA 1
ATOM 4742 C C . ASP B 1 283 ? 13.797 27.328 13.977 1 84.44 283 ASP B C 1
ATOM 4744 O O . ASP B 1 283 ? 12.883 27.828 14.641 1 84.44 283 ASP B O 1
ATOM 4748 N N . SER B 1 284 ? 13.711 27.031 12.68 1 80.38 284 SER B N 1
ATOM 4749 C CA . SER B 1 284 ? 12.484 27.328 11.953 1 80.38 284 SER B CA 1
ATOM 4750 C C . SER B 1 284 ? 11.336 26.438 12.422 1 80.38 284 SER B C 1
ATOM 4752 O O . SER B 1 284 ? 10.188 26.891 12.508 1 80.38 284 SER B O 1
ATOM 4754 N N . ILE B 1 285 ? 11.625 25.234 12.773 1 83.06 285 ILE B N 1
ATOM 4755 C CA . ILE B 1 285 ? 10.617 24.281 13.219 1 83.06 285 ILE B CA 1
ATOM 4756 C C . ILE B 1 285 ? 10.133 24.656 14.617 1 83.06 285 ILE B C 1
ATOM 4758 O O . ILE B 1 285 ? 8.93 24.641 14.891 1 83.06 285 ILE B O 1
ATOM 4762 N N . CYS B 1 286 ? 11.031 25.016 15.438 1 80 286 CYS B N 1
ATOM 4763 C CA . CYS B 1 286 ? 10.711 25.359 16.812 1 80 286 CYS B CA 1
ATOM 4764 C C . CYS B 1 286 ? 9.859 26.609 16.891 1 80 286 CYS B C 1
ATOM 4766 O O . CYS B 1 286 ? 9.117 26.812 17.859 1 80 286 CYS B O 1
ATOM 4768 N N . SER B 1 287 ? 9.883 27.375 15.828 1 80.06 287 SER B N 1
ATOM 4769 C CA . SER B 1 287 ? 9.125 28.625 15.797 1 80.06 287 SER B CA 1
ATOM 4770 C C . SER B 1 287 ? 7.723 28.391 15.242 1 80.06 287 SER B C 1
ATOM 4772 O O . SER B 1 287 ? 6.859 29.266 15.344 1 80.06 287 SER B O 1
ATOM 4774 N N . THR B 1 288 ? 7.582 27.25 14.742 1 83.69 288 THR B N 1
ATOM 4775 C CA . THR B 1 288 ? 6.285 26.969 14.125 1 83.69 288 THR B CA 1
ATOM 4776 C C . THR B 1 288 ? 5.348 26.297 15.125 1 83.69 288 THR B C 1
ATOM 4778 O O . THR B 1 288 ? 5.676 25.25 15.68 1 83.69 288 THR B O 1
ATOM 4781 N N . GLU B 1 289 ? 4.23 26.922 15.367 1 86.69 289 GLU B N 1
ATOM 4782 C CA . GLU B 1 289 ? 3.268 26.391 16.328 1 86.69 289 GLU B CA 1
ATOM 4783 C C . GLU B 1 289 ? 2.725 25.031 15.875 1 86.69 289 GLU B C 1
ATOM 4785 O O . GLU B 1 289 ? 2.436 24.844 14.695 1 86.69 289 GLU B O 1
ATOM 4790 N N . GLY B 1 290 ? 2.65 24.172 16.797 1 91.44 290 GLY B N 1
ATOM 4791 C CA . GLY B 1 290 ? 2.064 22.859 16.516 1 91.44 290 GLY B CA 1
ATOM 4792 C C . GLY B 1 290 ? 3.098 21.797 16.188 1 91.44 290 GLY B C 1
ATOM 4793 O O . GLY B 1 290 ? 2.758 20.625 16.016 1 91.44 290 GLY B O 1
ATOM 4794 N N . TYR B 1 291 ? 4.332 22.25 16.125 1 94.25 291 TYR B N 1
ATOM 4795 C CA . TYR B 1 291 ? 5.406 21.312 15.812 1 94.25 291 TYR B CA 1
ATOM 4796 C C . TYR B 1 291 ? 6.375 21.203 16.984 1 94.25 291 TYR B C 1
ATOM 4798 O O . TYR B 1 291 ? 6.555 22.156 17.75 1 94.25 291 TYR B O 1
ATOM 4806 N N . ASP B 1 292 ? 6.875 20.031 17.188 1 93.88 292 ASP B N 1
ATOM 4807 C CA . ASP B 1 292 ? 7.957 19.734 18.109 1 93.88 292 ASP B CA 1
ATOM 4808 C C . ASP B 1 292 ? 9.211 19.281 17.375 1 93.88 292 ASP B C 1
ATOM 4810 O O . ASP B 1 292 ? 9.273 18.172 16.859 1 93.88 292 ASP B O 1
ATOM 4814 N N . GLY B 1 293 ? 10.195 20.109 17.312 1 92.88 293 GLY B N 1
ATOM 4815 C CA . GLY B 1 293 ? 11.414 19.844 16.562 1 92.88 293 GLY B CA 1
ATOM 4816 C C . GLY B 1 293 ? 12.523 19.234 17.406 1 92.88 293 GLY B C 1
ATOM 4817 O O . GLY B 1 293 ? 13.672 19.188 16.984 1 92.88 293 GLY B O 1
ATOM 4818 N N . THR B 1 294 ? 12.266 18.75 18.625 1 91 294 THR B N 1
ATOM 4819 C CA . THR B 1 294 ? 13.266 18.25 19.578 1 91 294 THR B CA 1
ATOM 4820 C C . THR B 1 294 ? 14.062 17.109 18.953 1 91 294 THR B C 1
ATOM 4822 O O . THR B 1 294 ? 15.273 17 19.172 1 91 294 THR B O 1
ATOM 4825 N N . GLU B 1 295 ? 13.414 16.297 18.188 1 93.25 295 GLU B N 1
ATOM 4826 C CA . GLU B 1 295 ? 14.07 15.117 17.625 1 93.25 295 GLU B CA 1
ATOM 4827 C C . GLU B 1 295 ? 14.391 15.305 16.141 1 93.25 295 GLU B C 1
ATOM 4829 O O . GLU B 1 295 ? 14.633 14.328 15.43 1 93.25 295 GLU B O 1
ATOM 4834 N N . LEU B 1 296 ? 14.391 16.516 15.672 1 94.31 296 LEU B N 1
ATOM 4835 C CA . LEU B 1 296 ? 14.641 16.766 14.258 1 94.31 296 LEU B CA 1
ATOM 4836 C C . LEU B 1 296 ? 15.984 16.172 13.828 1 94.31 296 LEU B C 1
ATOM 4838 O O . LEU B 1 296 ? 17 16.391 14.484 1 94.31 296 LEU B O 1
ATOM 4842 N N . GLY B 1 297 ? 15.992 15.422 12.727 1 94 297 GLY B N 1
ATOM 4843 C CA . GLY B 1 297 ? 17.219 14.922 12.133 1 94 297 GLY B CA 1
ATOM 4844 C C . GLY B 1 297 ? 17.703 13.625 12.758 1 94 297 GLY B C 1
ATOM 4845 O O . GLY B 1 297 ? 18.656 13.008 12.266 1 94 297 GLY B O 1
ATOM 4846 N N . GLN B 1 298 ? 17.094 13.211 13.805 1 95.31 298 GLN B N 1
ATOM 4847 C CA . GLN B 1 298 ? 17.484 11.961 14.438 1 95.31 298 GLN B CA 1
ATOM 4848 C C . GLN B 1 298 ? 17.141 10.758 13.562 1 95.31 298 GLN B C 1
ATOM 4850 O O . GLN B 1 298 ? 16.062 10.719 12.961 1 95.31 298 GLN B O 1
ATOM 4855 N N . ILE B 1 299 ? 18.062 9.828 13.5 1 96.31 299 ILE B N 1
ATOM 4856 C CA . ILE B 1 299 ? 17.844 8.594 12.766 1 96.31 299 ILE B CA 1
ATOM 4857 C C . ILE B 1 299 ? 17.062 7.609 13.633 1 96.31 299 ILE B C 1
ATOM 4859 O O . ILE B 1 299 ? 17.547 7.156 14.672 1 96.31 299 ILE B O 1
ATOM 4863 N N . MET B 1 300 ? 15.883 7.332 13.188 1 96.5 300 MET B N 1
ATOM 4864 C CA . MET B 1 300 ? 14.992 6.469 13.961 1 96.5 300 MET B CA 1
ATOM 4865 C C . MET B 1 300 ? 15.195 5.004 13.586 1 96.5 300 MET B C 1
ATOM 4867 O O . MET B 1 300 ? 14.898 4.109 14.375 1 96.5 300 MET B O 1
ATOM 4871 N N . TYR B 1 301 ? 15.578 4.734 12.414 1 96.06 301 TYR B N 1
ATOM 4872 C CA . TYR B 1 301 ? 15.727 3.385 11.883 1 96.06 301 TYR B CA 1
ATOM 4873 C C . TYR B 1 301 ? 16.625 3.381 10.648 1 96.06 301 TYR B C 1
ATOM 4875 O O . TYR B 1 301 ? 16.578 4.305 9.836 1 96.06 301 TYR B O 1
ATOM 4883 N N . GLU B 1 302 ? 17.484 2.449 10.516 1 94.12 302 GLU B N 1
ATOM 4884 C CA . GLU B 1 302 ? 18.328 2.223 9.344 1 94.12 302 GLU B CA 1
ATOM 4885 C C . GLU B 1 302 ? 18.469 0.732 9.055 1 94.12 302 GLU B C 1
ATOM 4887 O O . GLU B 1 302 ? 18.609 -0.076 9.977 1 94.12 302 GLU B O 1
ATOM 4892 N N . THR B 1 303 ? 18.375 0.343 7.809 1 89.06 303 THR B N 1
ATOM 4893 C CA . THR B 1 303 ? 18.594 -1.051 7.438 1 89.06 303 THR B CA 1
ATOM 4894 C C . THR B 1 303 ? 20.078 -1.346 7.309 1 89.06 303 THR B C 1
ATOM 4896 O O . THR B 1 303 ? 20.891 -0.428 7.168 1 89.06 303 THR B O 1
ATOM 4899 N N . LYS B 1 304 ? 20.391 -2.699 7.422 1 70.88 304 LYS B N 1
ATOM 4900 C CA . LYS B 1 304 ? 21.766 -3.146 7.199 1 70.88 304 LYS B CA 1
ATOM 4901 C C . LYS B 1 304 ? 22.156 -2.998 5.734 1 70.88 304 LYS B C 1
ATOM 4903 O O . LYS B 1 304 ? 21.328 -3.16 4.84 1 70.88 304 LYS B O 1
ATOM 4908 N N . VAL B 1 305 ? 23.312 -2.395 5.461 1 65.38 305 VAL B N 1
ATOM 4909 C CA . VAL B 1 305 ? 23.781 -2.08 4.117 1 65.38 305 VAL B CA 1
ATOM 4910 C C . VAL B 1 305 ? 24.297 -3.352 3.441 1 65.38 305 VAL B C 1
ATOM 4912 O O . VAL B 1 305 ? 25.172 -4.035 3.975 1 65.38 305 VAL B O 1
ATOM 4915 N N . TRP B 1 306 ? 23.438 -3.855 2.463 1 58.53 306 TRP B N 1
ATOM 4916 C CA . TRP B 1 306 ? 24.016 -4.855 1.578 1 58.53 306 TRP B CA 1
ATOM 4917 C C . TRP B 1 306 ? 24.859 -4.195 0.485 1 58.53 306 TRP B C 1
ATOM 4919 O O . TRP B 1 306 ? 24.469 -3.145 -0.042 1 58.53 306 TRP B O 1
ATOM 4929 N N . ARG B 1 307 ? 26.078 -4.09 0.486 1 50.28 307 ARG B N 1
ATOM 4930 C CA . ARG B 1 307 ? 26.891 -3.492 -0.568 1 50.28 307 ARG B CA 1
ATOM 4931 C C . ARG B 1 307 ? 27.25 -4.52 -1.637 1 50.28 307 ARG B C 1
ATOM 4933 O O . ARG B 1 307 ? 27.391 -5.707 -1.34 1 50.28 307 ARG B O 1
ATOM 4940 N N . LYS B 1 308 ? 26.906 -4.055 -2.977 1 50.12 308 LYS B N 1
ATOM 4941 C CA . LYS B 1 308 ? 27.406 -4.836 -4.102 1 50.12 308 LYS B CA 1
ATOM 4942 C C . LYS B 1 308 ? 28.875 -5.199 -3.898 1 50.12 308 LYS B C 1
ATOM 4944 O O . LYS B 1 308 ? 29.719 -4.32 -3.658 1 50.12 308 LYS B O 1
ATOM 4949 N N . THR B 1 309 ? 29.234 -6.43 -3.535 1 32.72 309 THR B N 1
ATOM 4950 C CA . THR B 1 309 ? 30.625 -6.824 -3.508 1 32.72 309 THR B CA 1
ATOM 4951 C C . THR B 1 309 ? 31.281 -6.617 -4.875 1 32.72 309 THR B C 1
ATOM 4953 O O . THR B 1 309 ? 30.719 -7.027 -5.898 1 32.72 309 THR B O 1
ATOM 4956 N N . LYS B 1 310 ? 32.156 -5.582 -4.98 1 35 310 LYS B N 1
ATOM 4957 C CA . LYS B 1 310 ? 33.031 -5.469 -6.156 1 35 310 LYS B CA 1
ATOM 4958 C C . LYS B 1 310 ? 33.656 -6.816 -6.516 1 35 310 LYS B C 1
ATOM 4960 O O . LYS B 1 310 ? 34.125 -7.539 -5.641 1 35 310 LYS B O 1
#